Protein 3OK8 (pdb70)

Secondary structure (DSSP, 8-state):
-HHHHHHHHHHHHHHHHIIIIIHHHHHHHHHHHHHHHHHHHHHHHHHHHHHHHHHHHHHHHHHSSS-HHHHHHHHHHHHHHHHHHHHHHHHHHHIIIIIIHHHHHHHHHHHHHHHHHHHHHHHHHHHHHHHHHHHHHHHHHHHHTT-TTHHHHHHHHHHHHHHHHHHHHHHHHHHHHHHHHHHHHHHHHHHHHHHHHHHHHHHHHHHHHHHHHHT----/-TTHHHHHHHHHHHHHHIIIIIHHHHHHHHHHHHHHHHHHHHHHHHHHHHHHHHHHHHHHHTTSSS-HHHHHHHHHHHHHHHHHHHHHHHHHHHIIIIIIHHHHHHHHHHHHHHHHHHHHHHHHHHHHHHHHHHHHHHHHHHHHHT-GGGHHHHHHHHHHHHHHHHHHHHHHHHHHHHHHHHHHHHHHHHHHHHHHHHHHHHHHHHHHHHHHHHHHHH-

Organism: Mus musculus (NCBI:txid10090)

CATH classification: 1.20.1270.60

Solvent-accessible surface area: 24045 Å² total; per-residue (Å²): 101,115,116,14,62,66,47,28,122,28,0,16,61,21,10,91,38,3,44,127,71,12,3,55,10,13,96,55,0,18,140,23,0,51,54,24,12,142,14,36,78,51,25,21,109,4,5,69,55,0,25,53,20,0,36,109,10,0,63,82,0,56,147,22,62,59,0,76,116,16,0,87,7,0,27,67,8,2,40,6,21,96,87,26,32,69,32,35,70,90,18,5,88,19,11,56,34,66,0,4,80,70,3,96,150,51,13,142,108,43,52,84,104,0,68,69,32,9,93,123,7,64,99,48,13,116,107,69,33,53,88,16,117,137,24,79,66,86,26,150,149,25,94,152,152,219,51,153,60,20,127,104,27,116,88,19,11,85,117,34,67,53,77,7,92,63,27,3,58,91,16,48,123,36,0,34,56,25,15,54,127,28,12,69,57,0,1,83,41,6,20,69,23,22,46,30,60,20,132,22,1,22,154,0,69,36,20,6,81,57,52,14,105,120,10,93,79,150,158,82,104,111,11,54,94,71,41,127,38,0,20,55,26,19,82,44,3,22,127,102,17,5,61,32,5,96,72,0,12,136,23,0,60,35,43,11,158,13,16,74,52,18,24,104,16,3,62,74,0,31,52,7,0,40,57,1,0,84,46,0,80,135,23,63,53,0,74,95,1,0,75,4,0,25,64,8,0,53,10,17,88,107,18,35,73,45,41,60,93,6,15,85,23,13,52,30,65,3,3,92,93,0,91,136,60,14,150,124,16,52,97,91,0,116,75,23,8,113,120,9,56,95,56,26,158,122,85,29,62,51,18,111,136,22,54,59,58,10,138,89,21,80,145,119,197,58,159,89,16,166,114,37,120,90,28,15,94,138,47,73,56,110,10,87,44,30,0,37,107,20,52,171,46,0,27,71,33,30,48,106,37,11,75,33,0,6,100,36,4,29,77,29,18,48,23,47,27,96,10,1,18,123,0,71,28,35,6,76,76,89,2,102,90,3,105,140,80,30

Structure (mmCIF, N/CA/C/O backbone):
data_3OK8
#
_entry.id   3OK8
#
_cell.length_a   99.920
_cell.length_b   39.913
_cell.length_c   120.702
_cell.angle_alpha   90.00
_cell.angle_beta   94.82
_cell.angle_gamma   90.00
#
_symmetry.space_group_name_H-M   'C 1 2 1'
#
loop_
_entity.id
_entity.type
_entity.pdbx_description
1 polymer 'Brain-specific angiogenesis inhibitor 1-associated protein 2-like protein 2'
2 non-polymer GLYCEROL
3 water water
#
loop_
_atom_site.group_PDB
_atom_site.id
_atom_site.type_symbol
_atom_site.label_atom_id
_atom_site.label_alt_id
_atom_site.label_comp_id
_atom_site.label_asym_id
_atom_site.label_entity_id
_atom_site.label_seq_id
_atom_site.pdbx_PDB_ins_code
_atom_site.Cartn_x
_atom_site.Cartn_y
_atom_site.Cartn_z
_atom_site.occupancy
_atom_site.B_iso_or_equiv
_atom_site.auth_seq_id
_atom_site.auth_comp_id
_atom_site.auth_asym_id
_atom_site.auth_atom_id
_atom_site.pdbx_PDB_model_num
ATOM 1 N N . ALA A 1 4 ? -23.437 -22.342 88.396 1.00 64.52 2 ALA A N 1
ATOM 2 C CA . ALA A 1 4 ? -24.502 -23.167 87.840 1.00 72.05 2 ALA A CA 1
ATOM 3 C C . ALA A 1 4 ? -25.148 -22.486 86.648 1.00 85.85 2 ALA A C 1
ATOM 4 O O . ALA A 1 4 ? -25.297 -23.105 85.594 1.00 86.24 2 ALA A O 1
ATOM 6 N N . PRO A 1 5 ? -25.536 -21.205 86.806 1.00 91.30 3 PRO A N 1
ATOM 7 C CA . PRO A 1 5 ? -26.158 -20.461 85.704 1.00 86.91 3 PRO A CA 1
ATOM 8 C C . PRO A 1 5 ? -25.156 -20.214 84.580 1.00 70.85 3 PRO A C 1
ATOM 9 O O . PRO A 1 5 ? -25.482 -20.382 83.400 1.00 46.02 3 PRO A O 1
ATOM 13 N N . GLU A 1 6 ? -23.940 -19.828 84.957 1.00 69.86 4 GLU A N 1
ATOM 14 C CA . GLU A 1 6 ? -22.866 -19.623 83.996 1.00 73.90 4 GLU A CA 1
ATOM 15 C C . GLU A 1 6 ? -22.533 -20.903 83.234 1.00 74.78 4 GLU A C 1
ATOM 16 O O . GLU A 1 6 ? -22.027 -20.852 82.111 1.00 75.38 4 GLU A O 1
ATOM 22 N N . MET A 1 7 ? -22.824 -22.051 83.837 1.00 66.75 5 MET A N 1
ATOM 23 C CA . MET A 1 7 ? -22.455 -23.326 83.231 1.00 62.85 5 MET A CA 1
ATOM 24 C C . MET A 1 7 ? -23.428 -23.856 82.191 1.00 64.79 5 MET A C 1
ATOM 25 O O . MET A 1 7 ? -23.000 -24.473 81.216 1.00 69.41 5 MET A O 1
ATOM 30 N N . ASP A 1 8 ? -24.725 -23.637 82.386 1.00 60.17 6 ASP A N 1
ATOM 31 C CA . ASP A 1 8 ? -25.667 -23.972 81.329 1.00 66.35 6 ASP A CA 1
ATOM 32 C C . ASP A 1 8 ? -25.420 -23.038 80.141 1.00 60.82 6 ASP A C 1
ATOM 33 O O . ASP A 1 8 ? -25.801 -23.335 79.010 1.00 54.40 6 ASP A O 1
ATOM 38 N N . GLN A 1 9 ? -24.774 -21.907 80.412 1.00 57.64 7 GLN A N 1
ATOM 39 C CA . GLN A 1 9 ? -24.362 -20.983 79.360 1.00 55.18 7 GLN A CA 1
ATOM 40 C C . GLN A 1 9 ? -23.284 -21.620 78.485 1.00 55.95 7 GLN A C 1
ATOM 41 O O . GLN A 1 9 ? -23.441 -21.740 77.277 1.00 52.63 7 GLN A O 1
ATOM 47 N N . PHE A 1 10 ? -22.183 -22.028 79.099 1.00 55.35 8 PHE A N 1
ATOM 48 C CA . PHE A 1 10 ? -21.158 -22.751 78.372 1.00 42.13 8 PHE A CA 1
ATOM 49 C C . PHE A 1 10 ? -21.777 -23.924 77.637 1.00 46.28 8 PHE A C 1
ATOM 50 O O . PHE A 1 10 ? -21.524 -24.137 76.448 1.00 57.16 8 PHE A O 1
ATOM 58 N N . TYR A 1 11 ? -22.603 -24.677 78.344 1.00 30.94 9 TYR A N 1
ATOM 59 C CA . TYR A 1 11 ? -23.243 -25.839 77.754 1.00 43.76 9 TYR A CA 1
ATOM 60 C C . TYR A 1 11 ? -24.023 -25.461 76.514 1.00 48.71 9 TYR A C 1
ATOM 61 O O . TYR A 1 11 ? -23.933 -26.140 75.497 1.00 45.89 9 TYR A O 1
ATOM 70 N N . ARG A 1 12 ? -24.803 -24.389 76.613 1.00 52.89 10 ARG A N 1
ATOM 71 C CA . ARG A 1 12 ? -25.621 -23.925 75.493 1.00 50.13 10 ARG A CA 1
ATOM 72 C C . ARG A 1 12 ? -24.771 -23.378 74.347 1.00 46.91 10 ARG A C 1
ATOM 73 O O . ARG A 1 12 ? -25.058 -23.634 73.182 1.00 39.78 10 ARG A O 1
ATOM 81 N N . SER A 1 13 ? -23.728 -22.627 74.690 1.00 44.96 11 SER A N 1
ATOM 82 C CA . SER A 1 13 ? -22.846 -22.015 73.703 1.00 50.56 11 SER A CA 1
ATOM 83 C C . SER A 1 13 ? -22.058 -23.053 72.921 1.00 53.60 11 SER A C 1
ATOM 84 O O . SER A 1 13 ? -21.860 -22.917 71.717 1.00 50.32 11 SER A O 1
ATOM 87 N N . THR A 1 14 ? -21.601 -24.087 73.616 1.00 48.05 12 THR A N 1
ATOM 88 C CA . THR A 1 14 ? -20.882 -25.182 72.980 1.00 51.08 12 THR A CA 1
ATOM 89 C C . THR A 1 14 ? -21.810 -25.985 72.070 1.00 53.00 12 THR A C 1
ATOM 90 O O . THR A 1 14 ? -21.393 -26.506 71.033 1.00 42.17 12 THR A O 1
ATOM 94 N N . MET A 1 15 ? -23.072 -26.078 72.470 1.00 49.82 13 MET A N 1
ATOM 95 C CA . MET A 1 15 ? -24.066 -26.833 71.725 1.00 45.16 13 MET A CA 1
ATOM 96 C C . MET A 1 15 ? -24.481 -26.099 70.457 1.00 49.45 13 MET A C 1
ATOM 97 O O . MET A 1 15 ? -24.725 -26.717 69.428 1.00 54.10 13 MET A O 1
ATOM 102 N N . ALA A 1 16 ? -24.543 -24.775 70.543 1.00 46.24 14 ALA A N 1
ATOM 103 C CA . ALA A 1 16 ? -24.855 -23.931 69.401 1.00 45.46 14 ALA A CA 1
ATOM 104 C C . ALA A 1 16 ? -23.819 -24.095 68.288 1.00 49.46 14 ALA A C 1
ATOM 105 O O . ALA A 1 16 ? -24.132 -23.937 67.111 1.00 48.80 14 ALA A O 1
ATOM 107 N N . ILE A 1 17 ? -22.587 -24.404 68.677 1.00 42.28 15 ILE A N 1
ATOM 108 C CA . ILE A 1 17 ? -21.481 -24.548 67.744 1.00 35.16 15 ILE A CA 1
ATOM 109 C C . ILE A 1 17 ? -21.487 -25.895 67.033 1.00 42.89 15 ILE A C 1
ATOM 110 O O . ILE A 1 17 ? -21.360 -25.955 65.809 1.00 44.54 15 ILE A O 1
ATOM 115 N N . TYR A 1 18 ? -21.621 -26.972 67.796 1.00 32.81 16 TYR A N 1
ATOM 116 C CA . TYR A 1 18 ? -21.825 -28.291 67.210 1.00 42.49 16 TYR A CA 1
ATOM 117 C C . TYR A 1 18 ? -23.056 -28.325 66.311 1.00 52.94 16 TYR A C 1
ATOM 118 O O . TYR A 1 18 ? -23.075 -29.023 65.295 1.00 45.07 16 TYR A O 1
ATOM 127 N N . LYS A 1 19 ? -24.089 -27.578 66.686 1.00 57.79 17 LYS A N 1
ATOM 128 C CA . LYS A 1 19 ? -25.290 -27.528 65.864 1.00 50.91 17 LYS A CA 1
ATOM 129 C C . LYS A 1 19 ? -25.104 -26.669 64.616 1.00 54.77 17 LYS A C 1
ATOM 130 O O . LYS A 1 19 ? -25.751 -26.919 63.605 1.00 47.61 17 LYS A O 1
ATOM 136 N N . SER A 1 20 ? -24.227 -25.668 64.679 1.00 56.65 18 SER A N 1
ATOM 137 C CA . SER A 1 20 ? -23.909 -24.882 63.484 1.00 53.87 18 SER A CA 1
ATOM 138 C C . SER A 1 20 ? -23.196 -25.760 62.471 1.00 49.03 18 SER A C 1
ATOM 139 O O . SER A 1 20 ? -23.432 -25.672 61.267 1.00 42.43 18 SER A O 1
ATOM 142 N N . ILE A 1 21 ? -22.303 -26.604 62.971 1.00 46.54 19 ILE A N 1
ATOM 143 C CA . ILE A 1 21 ? -21.529 -27.480 62.109 1.00 47.90 19 ILE A CA 1
ATOM 144 C C . ILE A 1 21 ? -22.428 -28.531 61.457 1.00 47.84 19 ILE A C 1
ATOM 145 O O . ILE A 1 21 ? -22.326 -28.787 60.273 1.00 37.37 19 ILE A O 1
ATOM 150 N N . MET A 1 22 ? -23.325 -29.117 62.235 1.00 43.71 20 MET A N 1
ATOM 151 C CA . MET A 1 22 ? -24.052 -30.294 61.790 1.00 43.23 20 MET A CA 1
ATOM 152 C C . MET A 1 22 ? -25.227 -29.984 60.877 1.00 46.63 20 MET A C 1
ATOM 153 O O . MET A 1 22 ? -25.584 -30.795 60.024 1.00 44.72 20 MET A O 1
ATOM 158 N N . GLU A 1 23 ? -25.841 -28.822 61.062 1.00 44.94 21 GLU A N 1
ATOM 159 C CA . GLU A 1 23 ? -27.070 -28.514 60.351 1.00 49.29 21 GLU A CA 1
ATOM 160 C C . GLU A 1 23 ? -27.012 -27.158 59.672 1.00 61.28 21 GLU A C 1
ATOM 161 O O . GLU A 1 23 ? -28.034 -26.565 59.336 1.00 69.86 21 GLU A O 1
ATOM 167 N N . GLN A 1 24 ? -25.796 -26.685 59.455 1.00 55.37 22 GLN A N 1
ATOM 168 C CA . GLN A 1 24 ? -25.587 -25.459 58.720 1.00 49.67 22 GLN A CA 1
ATOM 169 C C . GLN A 1 24 ? -24.398 -25.656 57.803 1.00 46.86 22 GLN A C 1
ATOM 170 O O . GLN A 1 24 ? -24.537 -25.627 56.580 1.00 59.27 22 GLN A O 1
ATOM 176 N N . PHE A 1 25 ? -23.235 -25.900 58.390 1.00 40.37 23 PHE A N 1
ATOM 177 C CA . PHE A 1 25 ? -22.026 -26.100 57.612 1.00 39.36 23 PHE A CA 1
ATOM 178 C C . PHE A 1 25 ? -22.039 -27.414 56.829 1.00 46.28 23 PHE A C 1
ATOM 179 O O . PHE A 1 25 ? -21.856 -27.416 55.609 1.00 45.79 23 PHE A O 1
ATOM 187 N N . ASN A 1 26 ? -22.257 -28.533 57.508 1.00 38.34 24 ASN A N 1
ATOM 188 C CA . ASN A 1 26 ? -22.207 -29.812 56.799 1.00 47.26 24 ASN A CA 1
ATOM 189 C C . ASN A 1 26 ? -23.154 -29.916 55.582 1.00 47.54 24 ASN A C 1
ATOM 190 O O . ASN A 1 26 ? -22.735 -30.345 54.498 1.00 38.45 24 ASN A O 1
ATOM 195 N N . PRO A 1 27 ? -24.425 -29.511 55.749 1.00 41.61 25 PRO A N 1
ATOM 196 C CA . PRO A 1 27 ? -25.335 -29.522 54.594 1.00 45.96 25 PRO A CA 1
ATOM 197 C C . PRO A 1 27 ? -24.863 -28.591 53.478 1.00 57.27 25 PRO A C 1
ATOM 198 O O . PRO A 1 27 ? -25.019 -28.918 52.296 1.00 64.23 25 PRO A O 1
ATOM 202 N N . ALA A 1 28 ? -24.295 -27.445 53.842 1.00 53.80 26 ALA A N 1
ATOM 203 C CA . ALA A 1 28 ? -23.791 -26.500 52.848 1.00 44.63 26 ALA A CA 1
ATOM 204 C C . ALA A 1 28 ? -22.695 -27.112 51.979 1.00 49.74 26 ALA A C 1
ATOM 205 O O . ALA A 1 28 ? -22.512 -26.708 50.830 1.00 48.20 26 ALA A O 1
ATOM 207 N N . LEU A 1 29 ? -21.972 -28.084 52.528 1.00 52.83 27 LEU A N 1
ATOM 208 C CA . LEU A 1 29 ? -20.940 -28.801 51.777 1.00 44.40 27 LEU A CA 1
ATOM 209 C C . LEU A 1 29 ? -21.545 -29.780 50.785 1.00 47.84 27 LEU A C 1
ATOM 210 O O . LEU A 1 29 ? -20.982 -30.001 49.712 1.00 41.22 27 LEU A O 1
ATOM 215 N N . GLU A 1 30 ? -22.669 -30.389 51.152 1.00 33.44 28 GLU A N 1
ATOM 216 C CA . GLU A 1 30 ? -23.385 -31.232 50.203 1.00 46.78 28 GLU A CA 1
ATOM 217 C C . GLU A 1 30 ? -23.875 -30.377 49.045 1.00 41.39 28 GLU A C 1
ATOM 218 O O . GLU A 1 30 ? -23.691 -30.727 47.883 1.00 43.92 28 GLU A O 1
ATOM 224 N N . ASN A 1 31 ? -24.482 -29.248 49.392 1.00 40.50 29 ASN A N 1
ATOM 225 C CA . ASN A 1 31 ? -24.926 -28.249 48.438 1.00 40.75 29 ASN A CA 1
ATOM 226 C C . ASN A 1 31 ? -23.841 -27.800 47.470 1.00 44.09 29 ASN A C 1
ATOM 227 O O . ASN A 1 31 ? -24.062 -27.777 46.256 1.00 35.00 29 ASN A O 1
ATOM 232 N N . LEU A 1 32 ? -22.683 -27.418 47.998 1.00 31.81 30 LEU A N 1
ATOM 233 C CA . LEU A 1 32 ? -21.546 -27.051 47.142 1.00 35.44 30 LEU A CA 1
ATOM 234 C C . LEU A 1 32 ? -21.128 -28.191 46.221 1.00 39.21 30 LEU A C 1
ATOM 235 O O . LEU A 1 32 ? -20.645 -27.946 45.116 1.00 49.71 30 LEU A O 1
ATOM 240 N N . VAL A 1 33 ? -21.319 -29.437 46.645 1.00 31.07 31 VAL A N 1
ATOM 241 C CA . VAL A 1 33 ? -21.033 -30.547 45.734 1.00 35.67 31 VAL A CA 1
ATOM 242 C C . VAL A 1 33 ? -22.109 -30.651 44.648 1.00 46.69 31 VAL A C 1
ATOM 243 O O . VAL A 1 33 ? -21.841 -31.048 43.521 1.00 39.63 31 VAL A O 1
ATOM 247 N N . TYR A 1 34 ? -23.334 -30.292 44.998 1.00 49.07 32 TYR A N 1
ATOM 248 C CA . TYR A 1 34 ? -24.411 -30.263 44.028 1.00 47.24 32 TYR A CA 1
ATOM 249 C C . TYR A 1 34 ? -24.159 -29.143 43.016 1.00 46.58 32 TYR A C 1
ATOM 250 O O . TYR A 1 34 ? -24.043 -29.389 41.812 1.00 42.30 32 TYR A O 1
ATOM 259 N N . LEU A 1 35 ? -24.071 -27.913 43.514 1.00 28.10 33 LEU A N 1
ATOM 260 C CA . LEU A 1 35 ? -23.859 -26.762 42.659 1.00 39.26 33 LEU A CA 1
ATOM 261 C C . LEU A 1 35 ? -22.548 -26.908 41.907 1.00 49.12 33 LEU A C 1
ATOM 262 O O . LEU A 1 35 ? -22.429 -26.476 40.763 1.00 46.74 33 LEU A O 1
ATOM 267 N N . GLY A 1 36 ? -21.564 -27.519 42.564 1.00 51.52 34 GLY A N 1
ATOM 268 C CA . GLY A 1 36 ? -20.264 -27.743 41.965 1.00 34.22 34 GLY A CA 1
ATOM 269 C C . GLY A 1 36 ? -20.342 -28.662 40.755 1.00 37.52 34 GLY A C 1
ATOM 270 O O . GLY A 1 36 ? -19.679 -28.437 39.745 1.00 28.39 34 GLY A O 1
ATOM 271 N N . ASN A 1 37 ? -21.155 -29.707 40.838 1.00 30.51 35 ASN A N 1
ATOM 272 C CA . ASN A 1 37 ? -21.253 -30.627 39.713 1.00 46.28 35 ASN A CA 1
ATOM 273 C C . ASN A 1 37 ? -21.930 -29.994 38.483 1.00 44.05 35 ASN A C 1
ATOM 274 O O . ASN A 1 37 ? -21.534 -30.258 37.340 1.00 38.87 35 ASN A O 1
ATOM 279 N N . ASN A 1 38 ? -22.924 -29.144 38.743 1.00 36.14 36 ASN A N 1
ATOM 280 C CA . ASN A 1 38 ? -23.573 -28.313 37.732 1.00 41.39 36 ASN A CA 1
ATOM 281 C C . ASN A 1 38 ? -22.566 -27.408 37.042 1.00 42.71 36 ASN A C 1
ATOM 282 O O . ASN A 1 38 ? -22.592 -27.229 35.824 1.00 36.30 36 ASN A O 1
ATOM 287 N N . TYR A 1 39 ? -21.698 -26.815 37.849 1.00 37.52 37 TYR A N 1
ATOM 288 C CA . TYR A 1 39 ? -20.603 -25.982 37.365 1.00 45.11 37 TYR A CA 1
ATOM 289 C C . TYR A 1 39 ? -19.703 -26.742 36.367 1.00 46.80 37 TYR A C 1
ATOM 290 O O . TYR A 1 39 ? -19.368 -26.233 35.294 1.00 41.09 37 TYR A O 1
ATOM 299 N N . LEU A 1 40 ? -19.312 -27.963 36.721 1.00 44.45 38 LEU A N 1
ATOM 300 C CA . LEU A 1 40 ? -18.483 -28.784 35.842 1.00 34.21 38 LEU A CA 1
ATOM 301 C C . LEU A 1 40 ? -19.192 -29.065 34.528 1.00 40.32 38 LEU A C 1
ATOM 302 O O . LEU A 1 40 ? -18.602 -28.933 33.458 1.00 39.15 38 LEU A O 1
ATOM 307 N N . ARG A 1 41 ? -20.451 -29.480 34.614 1.00 41.58 39 ARG A N 1
ATOM 308 C CA . ARG A 1 41 ? -21.220 -29.803 33.419 1.00 38.71 39 ARG A CA 1
ATOM 309 C C . ARG A 1 41 ? -21.341 -28.597 32.485 1.00 41.49 39 ARG A C 1
ATOM 310 O O . ARG A 1 41 ? -21.230 -28.746 31.274 1.00 37.72 39 ARG A O 1
ATOM 318 N N . ALA A 1 42 ? -21.548 -27.404 33.038 1.00 33.19 40 ALA A N 1
ATOM 319 C CA . ALA A 1 42 ? -21.510 -26.193 32.216 1.00 40.32 40 ALA A CA 1
ATOM 320 C C . ALA A 1 42 ? -20.159 -26.017 31.550 1.00 47.15 40 ALA A C 1
ATOM 321 O O . ALA A 1 42 ? -20.102 -25.695 30.365 1.00 49.96 40 ALA A O 1
ATOM 323 N N . PHE A 1 43 ? -19.077 -26.201 32.314 1.00 39.51 41 PHE A N 1
ATOM 324 C CA . PHE A 1 43 ? -17.720 -26.168 31.764 1.00 36.81 41 PHE A CA 1
ATOM 325 C C . PHE A 1 43 ? -17.546 -27.130 30.594 1.00 41.86 41 PHE A C 1
ATOM 326 O O . PHE A 1 43 ? -16.979 -26.771 29.569 1.00 36.27 41 PHE A O 1
ATOM 334 N N . HIS A 1 44 ? -17.985 -28.370 30.771 1.00 35.85 42 HIS A N 1
ATOM 335 C CA . HIS A 1 44 ? -17.784 -29.391 29.752 1.00 41.74 42 HIS A CA 1
ATOM 336 C C . HIS A 1 44 ? -18.576 -29.055 28.482 1.00 42.92 42 HIS A C 1
ATOM 337 O O . HIS A 1 44 ? -18.156 -29.372 27.370 1.00 36.79 42 HIS A O 1
ATOM 344 N N . ALA A 1 45 ? -19.729 -28.424 28.674 1.00 34.76 43 ALA A N 1
ATOM 345 C CA . ALA A 1 45 ? -20.576 -27.973 27.575 1.00 44.12 43 ALA A CA 1
ATOM 346 C C . ALA A 1 45 ? -19.957 -26.785 26.836 1.00 43.40 43 ALA A C 1
ATOM 347 O O . ALA A 1 45 ? -20.066 -26.689 25.610 1.00 36.54 43 ALA A O 1
ATOM 349 N N . LEU A 1 46 ? -19.325 -25.869 27.574 1.00 29.55 44 LEU A N 1
ATOM 350 C CA . LEU A 1 46 ? -18.677 -24.731 26.924 1.00 40.94 44 LEU A CA 1
ATOM 351 C C . LEU A 1 46 ? -17.517 -25.227 26.079 1.00 43.26 44 LEU A C 1
ATOM 352 O O . LEU A 1 46 ? -17.370 -24.830 24.933 1.00 36.56 44 LEU A O 1
ATOM 357 N N . SER A 1 47 ? -16.704 -26.112 26.641 1.00 33.80 45 SER A N 1
ATOM 358 C CA . SER A 1 47 ? -15.546 -26.592 25.912 1.00 40.42 45 SER A CA 1
ATOM 359 C C . SER A 1 47 ? -15.952 -27.327 24.619 1.00 40.16 45 SER A C 1
ATOM 360 O O . SER A 1 47 ? -15.192 -27.340 23.657 1.00 33.57 45 SER A O 1
ATOM 363 N N . GLU A 1 48 ? -17.149 -27.912 24.593 1.00 22.22 46 GLU A N 1
ATOM 364 C CA . GLU A 1 48 ? -17.640 -28.613 23.408 1.00 37.30 46 GLU A CA 1
ATOM 365 C C . GLU A 1 48 ? -18.053 -27.635 22.301 1.00 34.94 46 GLU A C 1
ATOM 366 O O . GLU A 1 48 ? -17.566 -27.721 21.184 1.00 35.15 46 GLU A O 1
ATOM 372 N N . ALA A 1 49 ? -18.947 -26.713 22.643 1.00 27.00 47 ALA A N 1
ATOM 373 C CA . ALA A 1 49 ? -19.349 -25.618 21.782 1.00 32.71 47 ALA A CA 1
ATOM 374 C C . ALA A 1 49 ? -18.165 -24.861 21.208 1.00 31.05 47 ALA A C 1
ATOM 375 O O . ALA A 1 49 ? -18.239 -24.387 20.085 1.00 44.28 47 ALA A O 1
ATOM 377 N N . ALA A 1 50 ? -17.090 -24.724 21.980 1.00 27.06 48 ALA A N 1
ATOM 378 C CA . ALA A 1 50 ? -15.879 -24.072 21.488 1.00 28.21 48 ALA A CA 1
ATOM 379 C C . ALA A 1 50 ? -15.174 -24.948 20.472 1.00 33.79 48 ALA A C 1
ATOM 380 O O . ALA A 1 50 ? -14.775 -24.476 19.415 1.00 29.31 48 ALA A O 1
ATOM 382 N N . GLU A 1 51 ? -15.017 -26.226 20.795 1.00 30.02 49 GLU A N 1
ATOM 383 C CA . GLU A 1 51 ? -14.332 -27.143 19.908 1.00 30.51 49 GLU A CA 1
ATOM 384 C C . GLU A 1 51 ? -15.041 -27.288 18.551 1.00 38.30 49 GLU A C 1
ATOM 385 O O . GLU A 1 51 ? -14.385 -27.412 17.515 1.00 32.39 49 GLU A O 1
ATOM 391 N N . VAL A 1 52 ? -16.371 -27.257 18.557 1.00 29.89 50 VAL A N 1
ATOM 392 C CA . VAL A 1 52 ? -17.131 -27.383 17.315 1.00 39.08 50 VAL A CA 1
ATOM 393 C C . VAL A 1 52 ? -17.041 -26.089 16.510 1.00 39.27 50 VAL A C 1
ATOM 394 O O . VAL A 1 52 ? -16.870 -26.112 15.294 1.00 32.77 50 VAL A O 1
ATOM 398 N N . TYR A 1 53 ? -17.145 -24.957 17.192 1.00 24.26 51 TYR A N 1
ATOM 399 C CA . TYR A 1 53 ? -16.925 -23.674 16.544 1.00 33.22 51 TYR A CA 1
ATOM 400 C C . TYR A 1 53 ? -15.553 -23.552 15.870 1.00 39.84 51 TYR A C 1
ATOM 401 O O . TYR A 1 53 ? -15.444 -23.182 14.690 1.00 31.29 51 TYR A O 1
ATOM 410 N N . PHE A 1 54 ? -14.492 -23.838 16.611 1.00 36.14 52 PHE A N 1
ATOM 411 C CA . PHE A 1 54 ? -13.159 -23.648 16.035 1.00 31.98 52 PHE A CA 1
ATOM 412 C C . PHE A 1 54 ? -12.762 -24.730 15.031 1.00 32.26 52 PHE A C 1
ATOM 413 O O . PHE A 1 54 ? -11.943 -24.494 14.146 1.00 35.28 52 PHE A O 1
ATOM 421 N N . SER A 1 55 ? -13.350 -25.908 15.164 1.00 37.91 53 SER A N 1
ATOM 422 C CA A SER A 1 55 ? -13.190 -26.963 14.184 0.70 40.32 53 SER A CA 1
ATOM 423 C CA B SER A 1 55 ? -13.145 -26.945 14.168 0.30 40.75 53 SER A CA 1
ATOM 424 C C . SER A 1 55 ? -13.757 -26.492 12.848 1.00 45.87 53 SER A C 1
ATOM 425 O O . SER A 1 55 ? -13.300 -26.891 11.775 1.00 51.13 53 SER A O 1
ATOM 430 N N . ALA A 1 56 ? -14.770 -25.637 12.924 1.00 46.35 54 ALA A N 1
ATOM 431 C CA . ALA A 1 56 ? -15.386 -25.101 11.717 1.00 47.48 54 ALA A CA 1
ATOM 432 C C . ALA A 1 56 ? -14.549 -23.951 11.187 1.00 40.30 54 ALA A C 1
ATOM 433 O O . ALA A 1 56 ? -14.461 -23.765 9.981 1.00 30.90 54 ALA A O 1
ATOM 435 N N . ILE A 1 57 ? -13.908 -23.186 12.068 1.00 30.15 55 ILE A N 1
ATOM 436 C CA . ILE A 1 57 ? -12.968 -22.189 11.574 1.00 33.88 55 ILE A CA 1
ATOM 437 C C . ILE A 1 57 ? -11.783 -22.872 10.903 1.00 29.60 55 ILE A C 1
ATOM 438 O O . ILE A 1 57 ? -11.313 -22.411 9.873 1.00 26.60 55 ILE A O 1
ATOM 443 N N . GLN A 1 58 ? -11.310 -23.972 11.480 1.00 23.52 56 GLN A N 1
ATOM 444 C CA . GLN A 1 58 ? -10.247 -24.765 10.867 1.00 29.98 56 GLN A CA 1
ATOM 445 C C . GLN A 1 58 ? -10.602 -25.161 9.420 1.00 37.00 56 GLN A C 1
ATOM 446 O O . GLN A 1 58 ? -9.774 -25.008 8.516 1.00 40.07 56 GLN A O 1
ATOM 452 N N . LYS A 1 59 ? -11.827 -25.636 9.191 1.00 29.15 57 LYS A N 1
ATOM 453 C CA . LYS A 1 59 ? -12.270 -25.990 7.826 1.00 31.21 57 LYS A CA 1
ATOM 454 C C . LYS A 1 59 ? -12.280 -24.837 6.821 1.00 36.10 57 LYS A C 1
ATOM 455 O O . LYS A 1 59 ? -11.739 -24.967 5.727 1.00 44.83 57 LYS A O 1
ATOM 461 N N . ILE A 1 60 ? -12.910 -23.725 7.177 1.00 24.50 58 ILE A N 1
ATOM 462 C CA . ILE A 1 60 ? -12.743 -22.495 6.421 1.00 29.61 58 ILE A CA 1
ATOM 463 C C . ILE A 1 60 ? -11.257 -22.174 6.173 1.00 41.98 58 ILE A C 1
ATOM 464 O O . ILE A 1 60 ? -10.873 -21.840 5.057 1.00 26.72 58 ILE A O 1
ATOM 469 N N . GLY A 1 61 ? -10.414 -22.286 7.198 1.00 42.36 59 GLY A N 1
ATOM 470 C CA . GLY A 1 61 ? -8.986 -22.075 7.006 1.00 34.27 59 GLY A CA 1
ATOM 471 C C . GLY A 1 61 ? -8.326 -23.027 6.020 1.00 37.01 59 GLY A C 1
ATOM 472 O O . GLY A 1 61 ? -7.477 -22.625 5.217 1.00 37.97 59 GLY A O 1
ATOM 473 N N . GLU A 1 62 ? -8.708 -24.298 6.093 1.00 28.84 60 GLU A N 1
ATOM 474 C CA . GLU A 1 62 ? -8.197 -25.316 5.196 1.00 32.74 60 GLU A CA 1
ATOM 475 C C . GLU A 1 62 ? -8.593 -25.060 3.737 1.00 32.68 60 GLU A C 1
ATOM 476 O O . GLU A 1 62 ? -7.850 -25.418 2.831 1.00 37.96 60 GLU A O 1
ATOM 482 N N . GLN A 1 63 ? -9.742 -24.431 3.515 1.00 33.40 61 GLN A N 1
ATOM 483 C CA A GLN A 1 63 ? -10.172 -24.024 2.173 0.50 43.56 61 GLN A CA 1
ATOM 484 C CA B GLN A 1 63 ? -10.152 -24.054 2.169 0.50 43.60 61 GLN A CA 1
ATOM 485 C C . GLN A 1 63 ? -9.286 -22.910 1.645 1.00 46.95 61 GLN A C 1
ATOM 486 O O . GLN A 1 63 ? -8.866 -22.935 0.492 1.00 41.29 61 GLN A O 1
ATOM 497 N N . ALA A 1 64 ? -9.035 -21.908 2.491 1.00 37.92 62 ALA A N 1
ATOM 498 C CA . ALA A 1 64 ? -8.208 -20.763 2.105 1.00 34.82 62 ALA A CA 1
ATOM 499 C C . ALA A 1 64 ? -6.780 -21.197 1.788 1.00 37.09 62 ALA A C 1
ATOM 500 O O . ALA A 1 64 ? -6.104 -20.584 0.957 1.00 33.81 62 ALA A O 1
ATOM 502 N N . LEU A 1 65 ? -6.325 -22.263 2.439 1.00 36.15 63 LEU A N 1
ATOM 5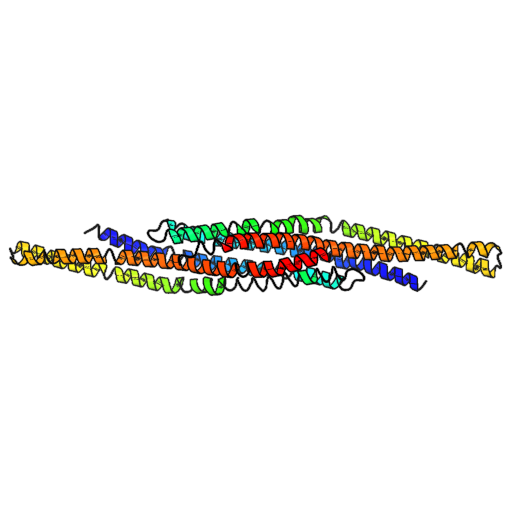03 C CA . LEU A 1 65 ? -4.994 -22.787 2.161 1.00 38.33 63 LEU A CA 1
ATOM 504 C C . LEU A 1 65 ? -4.950 -23.279 0.730 1.00 34.70 63 LEU A C 1
ATOM 505 O O . LEU A 1 65 ? -3.945 -23.092 0.053 1.00 39.34 63 LEU A O 1
ATOM 510 N N . GLN A 1 66 ? -6.047 -23.898 0.291 1.00 39.69 64 GLN A N 1
ATOM 511 C CA . GLN A 1 66 ? -6.197 -24.438 -1.074 1.00 36.70 64 GLN A CA 1
ATOM 512 C C . GLN A 1 66 ? -6.279 -23.380 -2.159 1.00 34.50 64 GLN A C 1
ATOM 513 O O . GLN A 1 66 ? -5.934 -23.633 -3.317 1.00 45.74 64 GLN A O 1
ATOM 519 N N . SER A 1 67 ? -6.745 -22.199 -1.775 1.00 28.45 65 SER A N 1
ATOM 520 C CA . SER A 1 67 ? -7.011 -21.105 -2.703 1.00 44.88 65 SER A CA 1
ATOM 521 C C . SER A 1 67 ? -5.754 -20.584 -3.407 1.00 41.05 65 SER A C 1
ATOM 522 O O . SER A 1 67 ? -4.647 -21.110 -3.231 1.00 44.37 65 SER A O 1
ATOM 525 N N . SER A 1 68 ? -5.944 -19.532 -4.195 1.00 44.11 66 SER A N 1
ATOM 526 C CA . SER A 1 68 ? -4.877 -18.977 -5.020 1.00 42.22 66 SER A CA 1
ATOM 527 C C . SER A 1 68 ? -4.256 -17.707 -4.434 1.00 40.08 66 SER A C 1
ATOM 528 O O . SER A 1 68 ? -3.103 -17.416 -4.698 1.00 42.51 66 SER A O 1
ATOM 531 N N . THR A 1 69 ? -5.002 -16.945 -3.639 1.00 34.86 67 THR A N 1
ATOM 532 C CA . THR A 1 69 ? -4.411 -15.753 -3.030 1.00 37.11 67 THR A CA 1
ATOM 533 C C . THR A 1 69 ? -4.605 -15.628 -1.511 1.00 38.27 67 THR A C 1
ATOM 534 O O . THR A 1 69 ? -4.064 -14.705 -0.895 1.00 35.83 67 THR A O 1
ATOM 538 N N . SER A 1 70 ? -5.346 -16.552 -0.906 1.00 37.20 68 SER A N 1
ATOM 539 C CA . SER A 1 70 ? -5.649 -16.453 0.538 1.00 30.29 68 SER A CA 1
ATOM 540 C C . SER A 1 70 ? -4.906 -17.479 1.401 1.00 35.16 68 SER A C 1
ATOM 541 O O . SER A 1 70 ? -5.392 -17.860 2.472 1.00 29.62 68 SER A O 1
ATOM 544 N N . GLN A 1 71 ? -3.727 -17.912 0.951 1.00 28.91 69 GLN A N 1
ATOM 545 C CA . GLN A 1 71 ? -2.924 -18.897 1.689 1.00 30.22 69 GLN A CA 1
ATOM 546 C C . GLN A 1 71 ? -2.526 -18.439 3.101 1.00 31.89 69 GLN A C 1
ATOM 547 O O . GLN A 1 71 ? -2.595 -19.210 4.054 1.00 27.37 69 GLN A O 1
ATOM 553 N N . ILE A 1 72 ? -2.084 -17.189 3.205 1.00 30.30 70 ILE A N 1
ATOM 554 C CA . ILE A 1 72 ? -1.629 -16.607 4.459 1.00 33.25 70 ILE A CA 1
ATOM 555 C C . ILE A 1 72 ? -2.787 -16.420 5.449 1.00 30.93 70 ILE A C 1
ATOM 556 O O . ILE A 1 72 ? -2.646 -16.689 6.644 1.00 30.94 70 ILE A O 1
ATOM 561 N N . LEU A 1 73 ? -3.932 -15.968 4.953 1.00 34.53 71 LEU A N 1
ATOM 562 C CA . LEU A 1 73 ? -5.140 -15.892 5.766 1.00 31.97 71 LEU A CA 1
ATOM 563 C C . LEU A 1 73 ? -5.572 -17.293 6.160 1.00 35.35 71 LEU A C 1
ATOM 564 O O . LEU A 1 73 ? -6.046 -17.521 7.276 1.00 29.88 71 LEU A O 1
ATOM 569 N N . GLY A 1 74 ? -5.400 -18.230 5.236 1.00 27.56 72 GLY A N 1
ATOM 570 C CA . GLY A 1 74 ? -5.630 -19.634 5.516 1.00 36.48 72 GLY A CA 1
ATOM 571 C C . GLY A 1 74 ? -4.801 -20.134 6.693 1.00 46.03 72 GLY A C 1
ATOM 572 O O . GLY A 1 74 ? -5.316 -20.846 7.555 1.00 32.12 72 GLY A O 1
ATOM 573 N N . GLU A 1 75 ? -3.518 -19.775 6.730 1.00 37.44 73 GLU A N 1
ATOM 574 C CA . GLU A 1 75 ? -2.641 -20.204 7.814 1.00 45.86 73 GLU A CA 1
ATOM 575 C C . GLU A 1 75 ? -3.101 -19.632 9.151 1.00 38.05 73 GLU A C 1
ATOM 576 O O . GLU A 1 75 ? -3.103 -20.327 10.147 1.00 41.05 73 GLU A O 1
ATOM 582 N N . ILE A 1 76 ? -3.497 -18.366 9.152 1.00 24.67 74 ILE A N 1
ATOM 583 C CA . ILE A 1 76 ? -3.925 -17.687 10.353 1.00 31.31 74 ILE A CA 1
ATOM 584 C C . ILE A 1 76 ? -5.136 -18.330 11.020 1.00 35.72 74 ILE A C 1
ATOM 585 O O . ILE A 1 76 ? -5.159 -18.495 12.244 1.00 36.41 74 ILE A O 1
ATOM 590 N N . LEU A 1 77 ? -6.131 -18.708 10.221 1.00 24.31 75 LEU A N 1
ATOM 591 C CA . LEU A 1 77 ? -7.364 -19.290 10.751 1.00 32.77 75 LEU A CA 1
ATOM 592 C C . LEU A 1 77 ? -7.130 -20.671 11.357 1.00 26.32 75 LEU A C 1
ATOM 593 O O . LEU A 1 77 ? -7.711 -21.030 12.382 1.00 28.65 75 LEU A O 1
ATOM 598 N N . VAL A 1 78 ? -6.284 -21.445 10.701 1.00 26.04 76 VAL A N 1
ATOM 599 C CA . VAL A 1 78 ? -5.945 -22.782 11.148 1.00 25.82 76 VAL A CA 1
ATOM 600 C C . VAL A 1 78 ? -5.198 -22.689 12.474 1.00 34.96 76 VAL A C 1
ATOM 601 O O . VAL A 1 78 ? -5.397 -23.517 13.367 1.00 29.18 76 VAL A O 1
ATOM 605 N N . GLN A 1 79 ? -4.364 -21.667 12.633 1.00 25.02 77 GLN A N 1
ATOM 606 C CA . GLN A 1 79 ? -3.650 -21.549 13.907 1.00 34.70 77 GLN A CA 1
ATOM 607 C C . GLN A 1 79 ? -4.429 -20.815 14.989 1.00 38.05 77 GLN A C 1
ATOM 608 O O . GLN A 1 79 ? -3.991 -20.726 16.126 1.00 31.64 77 GLN A O 1
ATOM 614 N N . MET A 1 80 ? -5.595 -20.301 14.635 1.00 32.57 78 MET A N 1
ATOM 615 C CA . MET A 1 80 ? -6.495 -19.769 15.635 1.00 29.25 78 MET A CA 1
ATOM 616 C C . MET A 1 80 ? -7.219 -20.928 16.285 1.00 36.70 78 MET A C 1
ATOM 617 O O . MET A 1 80 ? -7.354 -20.975 17.509 1.00 45.83 78 MET A O 1
ATOM 622 N N . SER A 1 81 ? -7.683 -21.871 15.474 1.00 25.23 79 SER A N 1
ATOM 623 C CA . SER A 1 81 ? -8.309 -23.067 16.025 1.00 34.80 79 SER A CA 1
ATOM 624 C C . SER A 1 81 ? -7.303 -23.873 16.849 1.00 39.63 79 SER A C 1
ATOM 625 O O . SER A 1 81 ? -7.620 -24.328 17.944 1.00 37.93 79 SER A O 1
ATOM 628 N N . ASP A 1 82 ? -6.099 -24.063 16.322 1.00 29.39 80 ASP A N 1
ATOM 629 C CA . ASP A 1 82 ? -5.047 -24.728 17.085 1.00 39.63 80 ASP A CA 1
ATOM 630 C C . ASP A 1 82 ? -4.838 -24.076 18.453 1.00 34.50 80 ASP A C 1
ATOM 631 O O . ASP A 1 82 ? -4.712 -24.776 19.462 1.00 32.21 80 ASP A O 1
ATOM 636 N N . THR A 1 83 ? -4.814 -22.743 18.487 1.00 38.54 81 THR A N 1
ATOM 637 C CA . THR A 1 83 ? -4.647 -22.005 19.745 1.00 43.79 81 THR A CA 1
ATOM 638 C C . THR A 1 83 ? -5.781 -22.267 20.718 1.00 46.44 81 THR A C 1
ATOM 639 O O . THR A 1 83 ? -5.547 -22.519 21.907 1.00 41.35 81 THR A O 1
ATOM 643 N N . GLN A 1 84 ? -7.010 -22.181 20.218 1.00 31.41 82 GLN A N 1
ATOM 644 C CA . GLN A 1 84 ? -8.156 -22.427 21.061 1.00 37.37 82 GLN A CA 1
ATOM 645 C C . GLN A 1 84 ? -8.061 -23.858 21.589 1.00 40.75 82 GLN A C 1
ATOM 646 O O . GLN A 1 84 ? -8.291 -24.106 22.773 1.00 31.41 82 GLN A O 1
ATOM 652 N N . ARG A 1 85 ? -7.677 -24.808 20.738 1.00 34.47 83 ARG A N 1
ATOM 653 C CA A ARG A 1 85 ? -7.511 -26.177 21.219 0.70 41.30 83 ARG A CA 1
ATOM 654 C CA B ARG A 1 85 ? -7.496 -26.183 21.199 0.30 42.72 83 ARG A CA 1
ATOM 655 C C . ARG A 1 85 ? -6.548 -26.235 22.406 1.00 51.63 83 ARG A C 1
ATOM 656 O O . ARG A 1 85 ? -6.805 -26.929 23.380 1.00 49.21 83 ARG A O 1
ATOM 671 N N . HIS A 1 86 ? -5.458 -25.475 22.340 1.00 47.61 84 HIS A N 1
ATOM 672 C CA . HIS A 1 86 ? -4.458 -25.462 23.416 1.00 44.44 84 HIS A CA 1
ATOM 673 C C . HIS A 1 86 ? -4.985 -24.853 24.705 1.00 46.55 84 HIS A C 1
ATOM 674 O O . HIS A 1 86 ? -4.834 -25.445 25.767 1.00 42.85 84 HIS A O 1
ATOM 681 N N . LEU A 1 87 ? -5.584 -23.665 24.602 1.00 40.57 85 LEU A N 1
ATOM 682 C CA . LEU A 1 87 ? -6.148 -22.958 25.754 1.00 46.33 85 LEU A CA 1
ATOM 683 C C . LEU A 1 87 ? -7.153 -23.832 26.469 1.00 46.56 85 LEU A C 1
ATOM 684 O O . LEU A 1 87 ? -7.350 -23.711 27.671 1.00 53.20 85 LEU A O 1
ATOM 689 N N . ASN A 1 88 ? -7.809 -24.698 25.708 1.00 48.74 86 ASN A N 1
ATOM 690 C CA . ASN A 1 88 ? -8.801 -25.598 26.264 1.00 45.99 86 ASN A CA 1
ATOM 691 C C . ASN A 1 88 ? -8.153 -26.750 27.000 1.00 45.63 86 ASN A C 1
ATOM 692 O O . ASN A 1 88 ? -8.672 -27.210 28.021 1.00 43.24 86 ASN A O 1
ATOM 697 N N . SER A 1 89 ? -7.030 -27.232 26.471 1.00 35.16 87 SER A N 1
ATOM 698 C CA . SER A 1 89 ? -6.259 -28.264 27.161 1.00 43.48 87 SER A CA 1
ATOM 699 C C . SER A 1 89 ? -5.829 -27.740 28.521 1.00 38.38 87 SER A C 1
ATOM 700 O O . SER A 1 89 ? -5.931 -28.436 29.521 1.00 44.30 87 SER A O 1
ATOM 703 N N . ASP A 1 90 ? -5.356 -26.495 28.515 1.00 29.31 88 ASP A N 1
ATOM 704 C CA . ASP A 1 90 ? -4.894 -25.774 29.681 1.00 44.78 88 ASP A CA 1
ATOM 705 C C . ASP A 1 90 ? -6.014 -25.621 30.678 1.00 47.27 88 ASP A C 1
ATOM 706 O O . ASP A 1 90 ? -5.797 -25.729 31.884 1.00 34.04 88 ASP A O 1
ATOM 711 N N . LEU A 1 91 ? -7.213 -25.351 30.172 1.00 36.34 89 LEU A N 1
ATOM 712 C CA . LEU A 1 91 ? -8.314 -25.065 31.063 1.00 45.38 89 LEU A CA 1
ATOM 713 C C . LEU A 1 91 ? -8.911 -26.328 31.674 1.00 50.31 89 LEU A C 1
ATOM 714 O O . LEU A 1 91 ? -9.342 -26.304 32.823 1.00 54.32 89 LEU A O 1
ATOM 719 N N A GLU A 1 92 ? -8.933 -27.429 30.923 0.50 46.56 90 GLU A N 1
ATOM 720 N N B GLU A 1 92 ? -8.930 -27.422 30.916 0.50 46.55 90 GLU A N 1
ATOM 721 C CA A GLU A 1 92 ? -9.469 -28.674 31.475 0.50 50.38 90 GLU A CA 1
ATOM 722 C CA B GLU A 1 92 ? -9.415 -28.695 31.445 0.50 50.32 90 GLU A CA 1
ATOM 723 C C A GLU A 1 92 ? -8.511 -29.255 32.532 0.50 54.93 90 GLU A C 1
ATOM 724 C C B GLU A 1 92 ? -8.650 -29.052 32.719 0.50 54.42 90 GLU A C 1
ATOM 725 O O A GLU A 1 92 ? -8.748 -30.337 33.080 0.50 56.66 90 GLU A O 1
ATOM 726 O O B GLU A 1 92 ? -9.135 -29.798 33.574 0.50 53.29 90 GLU A O 1
ATOM 737 N N . VAL A 1 93 ? -7.443 -28.514 32.833 1.00 49.73 91 VAL A N 1
ATOM 738 C CA . VAL A 1 93 ? -6.552 -28.863 33.935 1.00 60.30 91 VAL A CA 1
ATOM 739 C C . VAL A 1 93 ? -7.083 -28.275 35.227 1.00 62.83 91 VAL A C 1
ATOM 740 O O . VAL A 1 93 ? -7.203 -28.966 36.233 1.00 71.15 91 VAL A O 1
ATOM 744 N N . VAL A 1 94 ? -7.390 -26.984 35.185 1.00 57.33 92 VAL A N 1
ATOM 745 C CA . VAL A 1 94 ? -8.050 -26.287 36.283 1.00 50.07 92 VAL A CA 1
ATOM 746 C C . VAL A 1 94 ? -9.392 -26.938 36.632 1.00 48.93 92 VAL A C 1
ATOM 747 O O . VAL A 1 94 ? -9.736 -27.092 37.810 1.00 46.18 92 VAL A O 1
ATOM 751 N N . VAL A 1 95 ? -10.157 -27.287 35.597 1.00 34.43 93 VAL A N 1
ATOM 752 C CA . VAL A 1 95 ? -11.438 -27.970 35.754 1.00 33.42 93 VAL A CA 1
ATOM 753 C C . VAL A 1 95 ? -11.259 -29.318 36.444 1.00 37.87 93 VAL A C 1
ATOM 754 O O . VAL A 1 95 ? -12.134 -29.775 37.190 1.00 42.52 93 VAL A O 1
ATOM 758 N N . GLN A 1 96 ? -10.121 -29.957 36.208 1.00 27.12 94 GLN A N 1
ATOM 759 C CA . GLN A 1 96 ? -9.894 -31.271 36.791 1.00 34.93 94 GLN A CA 1
ATOM 760 C C . GLN A 1 96 ? -9.401 -31.170 38.229 1.00 36.59 94 GLN A C 1
ATOM 761 O O . GLN A 1 96 ? -9.643 -32.068 39.031 1.00 49.16 94 GLN A O 1
ATOM 767 N N . THR A 1 97 ? -8.716 -30.076 38.549 1.00 33.64 95 THR A N 1
ATOM 768 C CA . THR A 1 97 ? -8.353 -29.756 39.938 1.00 37.70 95 THR A CA 1
ATOM 769 C C . THR A 1 97 ? -9.618 -29.532 40.771 1.00 39.77 95 THR A C 1
ATOM 770 O O . THR A 1 97 ? -9.777 -30.085 41.863 1.00 50.77 95 THR A O 1
ATOM 774 N N . PHE A 1 98 ? -10.507 -28.701 40.238 1.00 34.89 96 PHE A N 1
ATOM 775 C CA . PHE A 1 98 ? -11.824 -28.448 40.806 1.00 28.62 96 PHE A CA 1
ATOM 776 C C . PHE A 1 98 ? -12.560 -29.753 41.090 1.00 35.91 96 PHE A C 1
ATOM 777 O O . PHE A 1 98 ? -13.102 -29.942 42.172 1.00 38.00 96 PHE A O 1
ATOM 785 N N . HIS A 1 99 ? -12.564 -30.650 40.113 1.00 34.39 97 HIS A N 1
ATOM 786 C CA . HIS A 1 99 ? -13.222 -31.947 40.232 1.00 36.82 97 HIS A CA 1
ATOM 787 C C . HIS A 1 99 ? -12.513 -32.868 41.225 1.00 38.16 97 HIS A C 1
ATOM 788 O O . HIS A 1 99 ? -13.061 -33.199 42.282 1.00 47.35 97 HIS A O 1
ATOM 795 N N . GLY A 1 100 ? -11.296 -33.278 40.871 1.00 36.74 98 GLY A N 1
ATOM 796 C CA . GLY A 1 100 ? -10.535 -34.256 41.631 1.00 36.70 98 GLY A CA 1
ATOM 797 C C . GLY A 1 100 ? -10.116 -33.845 43.044 1.00 51.09 98 GLY A C 1
ATOM 798 O O . GLY A 1 100 ? -10.255 -34.632 43.986 1.00 48.74 98 GLY A O 1
ATOM 799 N N . ASP A 1 101 ? -9.609 -32.619 43.188 1.00 51.04 99 ASP A N 1
ATOM 800 C CA . ASP A 1 101 ? -9.042 -32.122 44.451 1.00 50.75 99 ASP A CA 1
ATOM 801 C C . ASP A 1 101 ? -10.075 -31.558 45.416 1.00 51.04 99 ASP A C 1
ATOM 802 O O . ASP A 1 101 ? -9.849 -31.477 46.638 1.00 36.00 99 ASP A O 1
ATOM 807 N N . LEU A 1 102 ? -11.202 -31.132 44.869 1.00 36.44 100 LEU A N 1
ATOM 808 C CA . LEU A 1 102 ? -12.164 -30.421 45.682 1.00 36.42 100 LEU A CA 1
ATOM 809 C C . LEU A 1 102 ? -13.493 -31.171 45.751 1.00 42.32 100 LEU A C 1
ATOM 810 O O . LEU A 1 102 ? -13.911 -31.592 46.829 1.00 36.86 100 LEU A O 1
ATOM 815 N N . LEU A 1 103 ? -14.125 -31.375 44.595 1.00 37.50 101 LEU A N 1
ATOM 816 C CA . LEU A 1 103 ? -15.456 -31.968 44.523 1.00 42.83 101 LEU A CA 1
ATOM 817 C C . LEU A 1 103 ? -15.542 -33.453 44.911 1.00 52.46 101 LEU A C 1
ATOM 818 O O . LEU A 1 103 ? -16.532 -33.869 45.508 1.00 67.09 101 LEU A O 1
ATOM 823 N N . GLN A 1 104 ? -14.530 -34.252 44.581 1.00 48.77 102 GLN A N 1
ATOM 824 C CA . GLN A 1 104 ? -14.522 -35.656 45.008 1.00 52.42 102 GLN A CA 1
ATOM 825 C C . GLN A 1 104 ? -14.168 -35.755 46.491 1.00 56.23 102 GLN A C 1
ATOM 826 O O . GLN A 1 104 ? -14.490 -36.736 47.177 1.00 33.83 102 GLN A O 1
ATOM 832 N N . HIS A 1 105 ? -13.495 -34.726 46.986 1.00 61.36 103 HIS A N 1
ATOM 833 C CA . HIS A 1 105 ? -13.080 -34.712 48.378 1.00 62.25 103 HIS A CA 1
ATOM 834 C C . HIS A 1 105 ? -14.273 -34.534 49.318 1.00 66.38 103 HIS A C 1
ATOM 835 O O . HIS A 1 105 ? -14.425 -35.271 50.298 1.00 67.16 103 HIS A O 1
ATOM 842 N N . MET A 1 106 ? -15.117 -33.556 49.015 1.00 62.63 104 MET A N 1
ATOM 843 C CA . MET A 1 106 ? -16.252 -33.250 49.868 1.00 60.10 104 MET A CA 1
ATOM 844 C C . MET A 1 106 ? -17.271 -34.382 49.919 1.00 63.76 104 MET A C 1
ATOM 845 O O . MET A 1 106 ? -17.689 -34.783 51.001 1.00 75.85 104 MET A O 1
ATOM 850 N N . GLU A 1 107 ? -17.675 -34.913 48.769 1.00 60.78 105 GLU A N 1
ATOM 851 C CA . GLU A 1 107 ? -18.649 -36.009 48.780 1.00 65.74 105 GLU A CA 1
ATOM 852 C C . GLU A 1 107 ? -18.090 -37.288 49.421 1.00 61.94 105 GLU A C 1
ATOM 853 O O . GLU A 1 107 ? -18.840 -38.116 49.938 1.00 59.59 105 GLU A O 1
ATOM 859 N N . LYS A 1 108 ? -16.770 -37.431 49.402 1.00 67.78 106 LYS A N 1
ATOM 860 C CA . LYS A 1 108 ? -16.117 -38.624 49.933 1.00 74.07 106 LYS A CA 1
ATOM 861 C C . LYS A 1 108 ? -15.991 -38.564 51.451 1.00 65.68 106 LYS A C 1
ATOM 862 O O . LYS A 1 108 ? -15.917 -39.594 52.124 1.00 67.50 106 LYS A O 1
ATOM 868 N N . ASN A 1 109 ? -15.976 -37.350 51.987 1.00 58.19 107 ASN A N 1
ATOM 869 C CA . ASN A 1 109 ? -15.685 -37.145 53.398 1.00 58.52 107 ASN A CA 1
ATOM 870 C C . ASN A 1 109 ? -16.800 -36.433 54.162 1.00 51.67 107 ASN A C 1
ATOM 871 O O . ASN A 1 109 ? -16.843 -36.476 55.397 1.00 40.76 107 ASN A O 1
ATOM 876 N N . THR A 1 110 ? -17.704 -35.783 53.437 1.00 38.45 108 THR A N 1
ATOM 877 C CA . THR A 1 110 ? -18.796 -35.042 54.078 1.00 55.08 108 THR A CA 1
ATOM 878 C C . THR A 1 110 ? -19.563 -35.814 55.166 1.00 57.28 108 THR A C 1
ATOM 879 O O . THR A 1 110 ? -19.822 -35.256 56.221 1.00 57.68 108 THR A O 1
ATOM 883 N N A LYS A 1 111 ? -19.906 -37.081 54.919 0.50 61.70 109 LYS A N 1
ATOM 884 N N B LYS A 1 111 ? -19.921 -37.068 54.901 0.50 61.71 109 LYS A N 1
ATOM 885 C CA A LYS A 1 111 ? -20.616 -37.882 55.924 0.50 61.14 109 LYS A CA 1
ATOM 886 C CA B LYS A 1 111 ? -20.608 -37.897 55.891 0.50 61.46 109 LYS A CA 1
ATOM 887 C C A LYS A 1 111 ? -19.652 -38.438 56.972 0.50 60.88 109 LYS A C 1
ATOM 888 C C B LYS A 1 111 ? -19.645 -38.383 56.968 0.50 60.84 109 LYS A C 1
ATOM 889 O O A LYS A 1 111 ? -20.013 -38.617 58.131 0.50 61.10 109 LYS A O 1
ATOM 890 O O B LYS A 1 111 ? -20.003 -38.462 58.144 0.50 61.00 109 LYS A O 1
ATOM 901 N N . LEU A 1 112 ? -18.422 -38.704 56.553 1.00 57.96 110 LEU A N 1
ATOM 902 C CA . LEU A 1 112 ? -17.372 -39.134 57.469 1.00 62.08 110 LEU A CA 1
ATOM 903 C C . LEU A 1 112 ? -17.084 -38.059 58.513 1.00 54.58 110 LEU A C 1
ATOM 904 O O . LEU A 1 112 ? -16.721 -38.359 59.644 1.00 47.81 110 LEU A O 1
ATOM 909 N N . ASP A 1 113 ? -17.242 -36.801 58.126 1.00 47.41 111 ASP A N 1
ATOM 910 C CA . ASP A 1 113 ? -16.992 -35.717 59.050 1.00 46.04 111 ASP A CA 1
ATOM 911 C C . ASP A 1 113 ? -18.268 -35.303 59.778 1.00 47.52 111 ASP A C 1
ATOM 912 O O . ASP A 1 113 ? -18.202 -34.734 60.864 1.00 34.80 111 ASP A O 1
ATOM 917 N N . MET A 1 114 ? -19.427 -35.590 59.190 1.00 38.65 112 MET A N 1
ATOM 918 C CA . MET A 1 114 ? -20.669 -35.402 59.912 1.00 41.86 112 MET A CA 1
ATOM 919 C C . MET A 1 114 ? -20.635 -36.301 61.150 1.00 48.41 112 MET A C 1
ATOM 920 O O . MET A 1 114 ? -20.754 -35.821 62.273 1.00 38.03 112 MET A O 1
ATOM 925 N N . GLN A 1 115 ? -20.445 -37.598 60.924 1.00 48.93 113 GLN A N 1
ATOM 926 C CA . GLN A 1 115 ? -20.374 -38.592 61.982 1.00 47.53 113 GLN A CA 1
ATOM 927 C C . GLN A 1 115 ? -19.279 -38.293 63.018 1.00 54.24 113 GLN A C 1
ATOM 928 O O . GLN A 1 115 ? -19.424 -38.612 64.201 1.00 54.99 113 GLN A O 1
ATOM 934 N N . PHE A 1 116 ? -18.189 -37.679 62.577 1.00 52.44 114 PHE A N 1
ATOM 935 C CA . PHE A 1 116 ? -17.100 -37.326 63.482 1.00 49.30 114 PHE A CA 1
ATOM 936 C C . PHE A 1 116 ? -17.542 -36.288 64.497 1.00 48.25 114 PHE A C 1
ATOM 937 O O . PHE A 1 116 ? -17.376 -36.475 65.700 1.00 37.17 114 PHE A O 1
ATOM 945 N N . ILE A 1 117 ? -18.082 -35.182 63.995 1.00 48.25 115 ILE A N 1
ATOM 946 C CA . ILE A 1 117 ? -18.607 -34.120 64.841 1.00 49.10 115 ILE A CA 1
ATOM 947 C C . ILE A 1 117 ? -19.818 -34.583 65.657 1.00 47.39 115 ILE A C 1
ATOM 948 O O . ILE A 1 117 ? -20.089 -34.037 66.728 1.00 44.27 115 ILE A O 1
ATOM 953 N N . LYS A 1 118 ? -20.532 -35.588 65.153 1.00 44.38 116 LYS A N 1
ATOM 954 C CA . LYS A 1 118 ? -21.681 -36.145 65.855 1.00 44.86 116 LYS A CA 1
ATOM 955 C C . LYS A 1 118 ? -21.218 -36.905 67.101 1.00 47.14 116 LYS A C 1
ATOM 956 O O . LYS A 1 118 ? -21.817 -36.789 68.164 1.00 39.10 116 LYS A O 1
ATOM 962 N N . ASP A 1 119 ? -20.153 -37.688 66.955 1.00 45.84 117 ASP A N 1
ATOM 963 C CA . ASP A 1 119 ? -19.548 -38.407 68.069 1.00 54.96 117 ASP A CA 1
ATOM 964 C C . ASP A 1 119 ? -18.902 -37.441 69.052 1.00 51.60 117 ASP A C 1
ATOM 965 O O . ASP A 1 119 ? -18.973 -37.629 70.256 1.00 44.81 117 ASP A O 1
ATOM 970 N N . SER A 1 120 ? -18.249 -36.416 68.521 1.00 54.27 118 SER A N 1
ATOM 971 C CA . SER A 1 120 ? -17.632 -35.378 69.332 1.00 47.62 118 SER A CA 1
ATOM 972 C C . SER A 1 120 ? -18.693 -34.720 70.210 1.00 46.72 118 SER A C 1
ATOM 973 O O . SER A 1 120 ? -18.575 -34.675 71.439 1.00 36.42 118 SER A O 1
ATOM 976 N N . CYS A 1 121 ? -19.745 -34.233 69.568 1.00 41.14 119 CYS A N 1
ATOM 977 C CA . CYS A 1 121 ? -20.864 -33.632 70.270 1.00 41.67 119 CYS A CA 1
ATOM 978 C C . CYS A 1 121 ? -21.470 -34.554 71.329 1.00 50.53 119 CYS A C 1
ATOM 979 O O . CYS A 1 121 ? -21.802 -34.101 72.419 1.00 50.23 119 CYS A O 1
ATOM 982 N N . GLN A 1 122 ? -21.629 -35.837 71.002 1.00 51.27 120 GLN A N 1
ATOM 983 C CA . GLN A 1 122 ? -22.198 -36.812 71.936 1.00 47.56 120 GLN A CA 1
ATOM 984 C C . GLN A 1 122 ? -21.289 -37.022 73.134 1.00 43.01 120 GLN A C 1
ATOM 985 O O . GLN A 1 122 ? -21.742 -37.032 74.276 1.00 43.94 120 GLN A O 1
ATOM 991 N N . HIS A 1 123 ? -20.004 -37.218 72.862 1.00 38.36 121 HIS A N 1
ATOM 992 C CA . HIS A 1 123 ? -19.008 -37.364 73.916 1.00 54.77 121 HIS A CA 1
ATOM 993 C C . HIS A 1 123 ? -19.126 -36.197 74.888 1.00 54.40 121 HIS A C 1
ATOM 994 O O . HIS A 1 123 ? -19.173 -36.388 76.100 1.00 57.32 121 HIS A O 1
ATOM 1001 N N . TYR A 1 124 ? -19.191 -34.987 74.344 1.00 45.06 122 TYR A N 1
ATOM 1002 C CA . TYR A 1 124 ? -19.290 -33.797 75.167 1.00 41.28 122 TYR A CA 1
ATOM 1003 C C . TYR A 1 124 ? -20.565 -33.776 75.990 1.00 46.60 122 TYR A C 1
ATOM 1004 O O . TYR A 1 124 ? -20.523 -33.571 77.197 1.00 49.99 122 TYR A O 1
ATOM 1013 N N . GLU A 1 125 ? -21.708 -33.966 75.344 1.00 45.89 123 GLU A N 1
ATOM 1014 C CA . GLU A 1 125 ? -22.962 -33.921 76.081 1.00 51.82 123 GLU A CA 1
ATOM 1015 C C . GLU A 1 125 ? -22.979 -34.925 77.240 1.00 49.95 123 GLU A C 1
ATOM 1016 O O . GLU A 1 125 ? -23.303 -34.573 78.375 1.00 47.20 123 GLU A O 1
ATOM 1022 N N . ILE A 1 126 ? -22.619 -36.170 76.944 1.00 41.20 124 ILE A N 1
ATOM 1023 C CA . ILE A 1 126 ? -22.651 -37.240 77.926 1.00 46.15 124 ILE A CA 1
ATOM 1024 C C . ILE A 1 126 ? -21.713 -36.983 79.101 1.00 52.81 124 ILE A C 1
ATOM 1025 O O . ILE A 1 126 ? -22.041 -37.318 80.230 1.00 60.20 124 ILE A O 1
ATOM 1030 N N . GLU A 1 127 ? -20.551 -36.390 78.850 1.00 48.29 125 GLU A N 1
ATOM 1031 C CA . GLU A 1 127 ? -19.632 -36.112 79.946 1.00 47.77 125 GLU A CA 1
ATOM 1032 C C . GLU A 1 127 ? -20.148 -34.969 80.795 1.00 46.73 125 GLU A C 1
ATOM 1033 O O . GLU A 1 127 ? -19.957 -34.962 82.005 1.00 40.15 125 GLU A O 1
ATOM 1039 N N . TYR A 1 128 ? -20.804 -34.005 80.158 1.00 41.72 126 TYR A N 1
ATOM 1040 C CA . TYR A 1 128 ? -21.386 -32.878 80.872 1.00 46.75 126 TYR A CA 1
ATOM 1041 C C . TYR A 1 128 ? -22.485 -33.358 81.820 1.00 56.32 126 TYR A C 1
ATOM 1042 O O . TYR A 1 128 ? -22.533 -32.969 82.984 1.00 58.27 126 TYR A O 1
ATOM 1051 N N . ARG A 1 129 ? -23.363 -34.214 81.312 1.00 63.11 127 ARG A N 1
ATOM 1052 C CA . ARG A 1 129 ? -24.435 -34.777 82.120 1.00 65.26 127 ARG A CA 1
ATOM 1053 C C . ARG A 1 129 ? -23.918 -35.508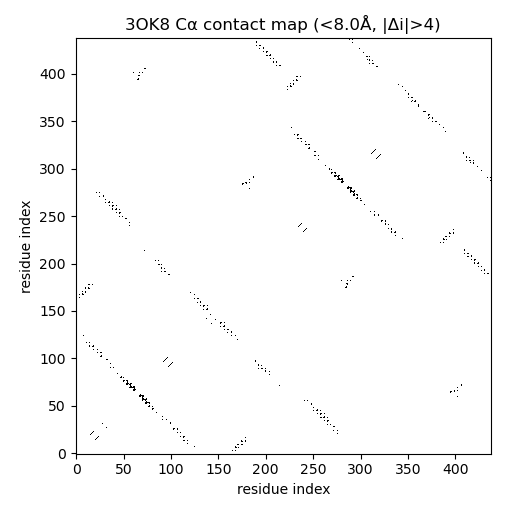 83.374 1.00 59.54 127 ARG A C 1
ATOM 1054 O O . ARG A 1 129 ? -24.494 -35.377 84.451 1.00 59.58 127 ARG A O 1
ATOM 1062 N N . HIS A 1 130 ? -22.835 -36.267 83.237 1.00 53.32 128 HIS A N 1
ATOM 1063 C CA . HIS A 1 130 ? -22.286 -37.033 84.358 1.00 51.76 128 HIS A CA 1
ATOM 1064 C C . HIS A 1 130 ? -21.703 -36.143 85.452 1.00 53.07 128 HIS A C 1
ATOM 1065 O O . HIS A 1 130 ? -22.059 -36.270 86.628 1.00 54.59 128 HIS A O 1
ATOM 1072 N N . ARG A 1 131 ? -20.789 -35.263 85.052 1.00 51.45 129 ARG A N 1
ATOM 1073 C CA . ARG A 1 131 ? -20.174 -34.299 85.949 1.00 53.73 129 ARG A CA 1
ATOM 1074 C C . ARG A 1 131 ? -21.250 -33.498 86.656 1.00 54.88 129 ARG A C 1
ATOM 1075 O O . ARG A 1 131 ? -21.182 -33.267 87.871 1.00 54.28 129 ARG A O 1
ATOM 1083 N N . ALA A 1 132 ? -22.243 -33.075 85.878 1.00 49.01 130 ALA A N 1
ATOM 1084 C CA . ALA A 1 132 ? -23.366 -32.315 86.401 1.00 45.34 130 ALA A CA 1
ATOM 1085 C C . ALA A 1 132 ? -24.074 -33.118 87.484 1.00 58.94 130 ALA A C 1
ATOM 1086 O O . ALA A 1 132 ? -24.370 -32.603 88.558 1.00 63.24 130 ALA A O 1
ATOM 1088 N N . ALA A 1 133 ? -24.320 -34.390 87.195 1.00 61.24 131 ALA A N 1
ATOM 1089 C CA . ALA A 1 133 ? -25.025 -35.269 88.115 1.00 55.70 131 ALA A CA 1
ATOM 1090 C C . ALA A 1 133 ? -24.188 -35.594 89.347 1.00 63.13 131 ALA A C 1
ATOM 1091 O O . ALA A 1 133 ? -24.639 -35.408 90.479 1.00 64.82 131 ALA A O 1
ATOM 1093 N N . ASN A 1 134 ? -22.977 -36.093 89.122 1.00 64.30 132 ASN A N 1
ATOM 1094 C CA A ASN A 1 134 ? -22.080 -36.434 90.217 0.50 61.73 132 ASN A CA 1
ATOM 1095 C CA B ASN A 1 134 ? -22.073 -36.434 90.212 0.50 61.72 132 ASN A CA 1
ATOM 1096 C C . ASN A 1 134 ? -21.770 -35.226 91.090 1.00 64.49 132 ASN A C 1
ATOM 1097 O O . ASN A 1 134 ? -21.466 -35.367 92.274 1.00 66.24 132 ASN A O 1
ATOM 1106 N N . LEU A 1 135 ? -21.860 -34.039 90.503 1.00 63.34 133 LEU A N 1
ATOM 1107 C CA . LEU A 1 135 ? -21.587 -32.820 91.249 1.00 60.78 133 LEU A CA 1
ATOM 1108 C C . LEU A 1 135 ? -22.762 -32.412 92.127 1.00 60.66 133 LEU A C 1
ATOM 1109 O O . LEU A 1 135 ? -22.600 -32.247 93.326 1.00 47.76 133 LEU A O 1
ATOM 1114 N N . GLU A 1 136 ? -23.939 -32.253 91.532 1.00 67.58 134 GLU A N 1
ATOM 1115 C CA . GLU A 1 136 ? -25.097 -31.756 92.270 1.00 68.97 134 GLU A CA 1
ATOM 1116 C C . GLU A 1 136 ? -25.544 -32.731 93.346 1.00 69.97 134 GLU A C 1
ATOM 1117 O O . GLU A 1 136 ? -26.217 -32.344 94.299 1.00 66.09 134 GLU A O 1
ATOM 1123 N N . LYS A 1 137 ? -25.176 -33.998 93.192 1.00 71.50 135 LYS A N 1
ATOM 1124 C CA . LYS A 1 137 ? -25.531 -34.995 94.189 1.00 68.71 135 LYS A CA 1
ATOM 1125 C C . LYS A 1 137 ? -24.578 -34.900 95.368 1.00 58.97 135 LYS A C 1
ATOM 1126 O O . LYS A 1 137 ? -24.989 -35.050 96.512 1.00 48.21 135 LYS A O 1
ATOM 1132 N N . CYS A 1 138 ? -23.307 -34.648 95.079 1.00 57.81 136 CYS A N 1
ATOM 1133 C CA . CYS A 1 138 ? -22.327 -34.422 96.126 1.00 60.27 136 CYS A CA 1
ATOM 1134 C C . CYS A 1 138 ? -22.703 -33.181 96.921 1.00 62.11 136 CYS A C 1
ATOM 1135 O O . CYS A 1 138 ? -22.492 -33.126 98.128 1.00 58.29 136 CYS A O 1
ATOM 1138 N N . MET A 1 139 ? -23.263 -32.185 96.246 1.00 58.35 137 MET A N 1
ATOM 1139 C CA . MET A 1 139 ? -23.682 -30.978 96.938 1.00 54.65 137 MET A CA 1
ATOM 1140 C C . MET A 1 139 ? -24.721 -31.321 97.987 1.00 65.16 137 MET A C 1
ATOM 1141 O O . MET A 1 139 ? -24.686 -30.792 99.092 1.00 68.79 137 MET A O 1
ATOM 1146 N N . SER A 1 140 ? -25.644 -32.210 97.634 1.00 68.53 138 SER A N 1
ATOM 1147 C CA . SER A 1 140 ? -26.712 -32.610 98.545 1.00 67.24 138 SER A CA 1
ATOM 1148 C C . SER A 1 140 ? -26.176 -33.389 99.734 1.00 68.09 138 SER A C 1
ATOM 1149 O O . SER A 1 140 ? -26.557 -33.127 100.871 1.00 66.73 138 SER A O 1
ATOM 1152 N N . GLU A 1 141 ? -25.296 -34.347 99.473 1.00 69.35 139 GLU A N 1
ATOM 1153 C CA . GLU A 1 141 ? -24.591 -35.019 100.554 1.00 76.99 139 GLU A CA 1
ATOM 1154 C C . GLU A 1 141 ? -24.026 -33.989 101.525 1.00 76.73 139 GLU A C 1
ATOM 1155 O O . GLU A 1 141 ? -24.290 -34.045 102.728 1.00 73.64 139 GLU A O 1
ATOM 1161 N N . LEU A 1 142 ? -23.255 -33.044 100.991 1.00 76.05 140 LEU A N 1
ATOM 1162 C CA . LEU A 1 142 ? -22.703 -31.956 101.791 1.00 71.85 140 LEU A CA 1
ATOM 1163 C C . LEU A 1 142 ? -23.807 -31.111 102.420 1.00 71.52 140 LEU A C 1
ATOM 1164 O O . LEU A 1 142 ? -23.714 -30.719 103.580 1.00 62.48 140 LEU A O 1
ATOM 1169 N N . TRP A 1 143 ? -24.845 -30.836 101.636 1.00 74.24 141 TRP A N 1
ATOM 1170 C CA . TRP A 1 143 ? -25.976 -30.015 102.059 1.00 85.57 141 TRP A CA 1
ATOM 1171 C C . TRP A 1 143 ? -26.719 -30.588 103.273 1.00 95.48 141 TRP A C 1
ATOM 1172 O O . TRP A 1 143 ? -27.305 -29.840 104.055 1.00 97.88 141 TRP A O 1
ATOM 1183 N N . ARG A 1 144 ? -26.703 -31.909 103.434 1.00 97.58 142 ARG A N 1
ATOM 1184 C CA . ARG A 1 144 ? -27.486 -32.533 104.497 1.00 95.12 142 ARG A CA 1
ATOM 1185 C C . ARG A 1 144 ? -26.628 -33.108 105.628 1.00 95.90 142 ARG A C 1
ATOM 1186 O O . ARG A 1 144 ? -27.049 -33.118 106.786 1.00 95.65 142 ARG A O 1
ATOM 1194 N N . MET A 1 145 ? -25.433 -33.591 105.299 1.00 92.35 143 MET A N 1
ATOM 1195 C CA . MET A 1 145 ? -24.454 -33.898 106.334 1.00 87.59 143 MET A CA 1
ATOM 1196 C C . MET A 1 145 ? -23.956 -32.555 106.841 1.00 89.04 143 MET A C 1
ATOM 1197 O O . MET A 1 145 ? -22.956 -32.460 107.554 1.00 95.59 143 MET A O 1
ATOM 1202 N N . GLU A 1 146 ? -24.686 -31.515 106.456 1.00 84.19 144 GLU A N 1
ATOM 1203 C CA . GLU A 1 146 ? -24.403 -30.149 106.853 1.00 85.62 144 GLU A CA 1
ATOM 1204 C C . GLU A 1 146 ? -25.188 -29.803 108.113 1.00 88.26 144 GLU A C 1
ATOM 1205 O O . GLU A 1 146 ? -24.602 -29.541 109.164 1.00 87.84 144 GLU A O 1
ATOM 1211 N N . ARG A 1 147 ? -26.515 -29.805 108.002 1.00 91.28 145 ARG A N 1
ATOM 1212 C CA . ARG A 1 147 ? -27.377 -29.576 109.158 1.00 99.86 145 ARG A CA 1
ATOM 1213 C C . ARG A 1 147 ? -27.224 -30.719 110.164 1.00 107.44 145 ARG A C 1
ATOM 1214 O O . ARG A 1 147 ? -27.423 -30.535 111.365 1.00 106.36 145 ARG A O 1
ATOM 1222 N N . LYS A 1 148 ? -26.863 -31.896 109.659 1.00 111.70 146 LYS A N 1
ATOM 1223 C CA . LYS A 1 148 ? -26.601 -33.061 110.500 1.00 112.52 146 LYS A CA 1
ATOM 1224 C C . LYS A 1 148 ? -25.401 -32.808 111.410 1.00 111.49 146 LYS A C 1
ATOM 1225 O O . LYS A 1 148 ? -25.019 -33.672 112.203 1.00 114.18 146 LYS A O 1
ATOM 1231 N N . ARG A 1 149 ? -24.810 -31.620 111.286 1.00 106.97 147 ARG A N 1
ATOM 1232 C CA . ARG A 1 149 ? -23.669 -31.221 112.110 1.00 104.37 147 ARG A CA 1
ATOM 1233 C C . ARG A 1 149 ? -22.578 -32.288 112.082 1.00 103.88 147 ARG A C 1
ATOM 1234 O O . ARG A 1 149 ? -21.994 -32.632 113.113 1.00 104.17 147 ARG A O 1
ATOM 1242 N N . ASP A 1 150 ? -22.314 -32.799 110.884 1.00 102.13 148 ASP A N 1
ATOM 1243 C CA . ASP A 1 150 ? -21.319 -33.842 110.674 1.00 97.27 148 ASP A CA 1
ATOM 1244 C C . ASP A 1 150 ? -19.908 -33.249 110.657 1.00 97.15 148 ASP A C 1
ATOM 1245 O O . ASP A 1 150 ? -19.679 -32.185 110.082 1.00 92.86 148 ASP A O 1
ATOM 1250 N N . LYS A 1 151 ? -18.970 -33.932 111.307 1.00 99.85 149 LYS A N 1
ATOM 1251 C CA . LYS A 1 151 ? -17.591 -33.467 111.363 1.00 96.95 149 LYS A CA 1
ATOM 1252 C C . LYS A 1 151 ? -16.889 -33.709 110.036 1.00 97.10 149 LYS A C 1
ATOM 1253 O O . LYS A 1 151 ? -16.003 -32.949 109.646 1.00 97.36 149 LYS A O 1
ATOM 1259 N N . ASN A 1 152 ? -17.290 -34.774 109.349 1.00 96.31 150 ASN A N 1
ATOM 1260 C CA . ASN A 1 152 ? -16.667 -35.157 108.091 1.00 99.45 150 ASN A CA 1
ATOM 1261 C C . ASN A 1 152 ? -17.225 -34.342 106.923 1.00 99.53 150 ASN A C 1
ATOM 1262 O O . ASN A 1 152 ? -17.074 -34.707 105.753 1.00 95.45 150 ASN A O 1
ATOM 1267 N N . ALA A 1 153 ? -17.869 -33.228 107.258 1.00 97.45 151 ALA A N 1
ATOM 1268 C CA . ALA A 1 153 ? -18.412 -32.312 106.265 1.00 90.65 151 ALA A CA 1
ATOM 1269 C C . ALA A 1 153 ? -17.311 -31.496 105.583 1.00 91.73 151 ALA A C 1
ATOM 1270 O O . ALA A 1 153 ? -17.551 -30.849 104.564 1.00 93.00 151 ALA A O 1
ATOM 1272 N N . ARG A 1 154 ? -16.106 -31.534 106.145 1.00 89.59 152 ARG A N 1
ATOM 1273 C CA . ARG A 1 154 ? -14.978 -30.784 105.595 1.00 90.95 152 ARG A CA 1
ATOM 1274 C C . ARG A 1 154 ? -14.312 -31.500 104.422 1.00 85.73 152 ARG A C 1
ATOM 1275 O O . ARG A 1 154 ? -13.804 -30.858 103.501 1.00 90.47 152 ARG A O 1
ATOM 1283 N N . GLU A 1 155 ? -14.303 -32.828 104.467 1.00 81.46 153 GLU A N 1
ATOM 1284 C CA . GLU A 1 155 ? -13.764 -33.625 103.373 1.00 84.56 153 GLU A CA 1
ATOM 1285 C C . GLU A 1 155 ? -14.770 -33.638 102.226 1.00 81.54 153 GLU A C 1
ATOM 1286 O O . GLU A 1 155 ? -14.421 -33.858 101.062 1.00 66.48 153 GLU A O 1
ATOM 1292 N N . MET A 1 156 ? -16.030 -33.398 102.574 1.00 85.51 154 MET A N 1
ATOM 1293 C CA . MET A 1 156 ? -17.098 -33.352 101.591 1.00 81.16 154 MET A CA 1
ATOM 1294 C C . MET A 1 156 ? -17.209 -31.969 100.962 1.00 72.34 154 MET A C 1
ATOM 1295 O O . MET A 1 156 ? -17.719 -31.836 99.856 1.00 65.41 154 MET A O 1
ATOM 1300 N N . LYS A 1 157 ? -16.740 -30.941 101.666 1.00 65.61 155 LYS A N 1
ATOM 1301 C CA . LYS A 1 157 ? -16.772 -29.591 101.119 1.00 59.42 155 LYS A CA 1
ATOM 1302 C C . LYS A 1 157 ? -15.678 -29.414 100.079 1.00 66.41 155 LYS A C 1
ATOM 1303 O O . LYS A 1 157 ? -15.845 -28.667 99.118 1.00 71.12 155 LYS A O 1
ATOM 1309 N N . GLU A 1 158 ? -14.555 -30.094 100.283 1.00 68.20 156 GLU A N 1
ATOM 1310 C CA A GLU A 1 158 ? -13.435 -30.045 99.348 0.50 66.47 156 GLU A CA 1
ATOM 1311 C CA B GLU A 1 158 ? -13.451 -30.027 99.333 0.50 66.38 156 GLU A CA 1
ATOM 1312 C C . GLU A 1 158 ? -13.645 -30.982 98.159 1.00 62.09 156 GLU A C 1
ATOM 1313 O O . GLU A 1 158 ? -13.203 -30.701 97.051 1.00 71.35 156 GLU A O 1
ATOM 1324 N N . SER A 1 159 ? -14.319 -32.100 98.406 1.00 60.71 157 SER A N 1
ATOM 1325 C CA . SER A 1 159 ? -14.654 -33.062 97.360 1.00 61.76 157 SER A CA 1
ATOM 1326 C C . SER A 1 159 ? -15.620 -32.422 96.355 1.00 63.36 157 SER A C 1
ATOM 1327 O O . SER A 1 159 ? -15.573 -32.695 95.148 1.00 54.50 157 SER A O 1
ATOM 1330 N N . VAL A 1 160 ? -16.488 -31.555 96.866 1.00 63.92 158 VAL A N 1
ATOM 1331 C CA . VAL A 1 160 ? -17.437 -30.825 96.037 1.00 63.02 158 VAL A CA 1
ATOM 1332 C C . VAL A 1 160 ? -16.758 -29.663 95.317 1.00 63.17 158 VAL A C 1
ATOM 1333 O O . VAL A 1 160 ? -17.010 -29.421 94.139 1.00 61.15 158 VAL A O 1
ATOM 1337 N N . ASN A 1 161 ? -15.889 -28.949 96.022 1.00 61.15 159 ASN A N 1
ATOM 1338 C CA . ASN A 1 161 ? -15.243 -27.779 95.441 1.00 61.17 159 ASN A CA 1
ATOM 1339 C C . ASN A 1 161 ? -14.280 -28.117 94.304 1.00 58.77 159 ASN A C 1
ATOM 1340 O O . ASN A 1 161 ? -14.207 -27.381 93.330 1.00 59.62 159 ASN A O 1
ATOM 1345 N N . ARG A 1 162 ? -13.556 -29.229 94.418 1.00 60.69 160 ARG A N 1
ATOM 1346 C CA . ARG A 1 162 ? -12.669 -29.664 93.337 1.00 60.35 160 ARG A CA 1
ATOM 1347 C C . ARG A 1 162 ? -13.482 -30.188 92.157 1.00 57.21 160 ARG A C 1
ATOM 1348 O O . ARG A 1 162 ? -13.106 -30.003 90.998 1.00 52.14 160 ARG A O 1
ATOM 1356 N N . LEU A 1 163 ? -14.600 -30.840 92.464 1.00 47.44 161 LEU A N 1
ATOM 1357 C CA . LEU A 1 163 ? -15.493 -31.385 91.448 1.00 48.52 161 LEU A CA 1
ATOM 1358 C C . LEU A 1 163 ? -16.059 -30.270 90.561 1.00 46.15 161 LEU A C 1
ATOM 1359 O O . LEU A 1 163 ? -16.243 -30.445 89.357 1.00 37.29 161 LEU A O 1
ATOM 1364 N N . HIS A 1 164 ? -16.321 -29.121 91.172 1.00 35.36 162 HIS A N 1
ATOM 1365 C CA . HIS A 1 164 ? -16.805 -27.943 90.471 1.00 47.30 162 HIS A CA 1
ATOM 1366 C C . HIS A 1 164 ? -15.690 -27.239 89.711 1.00 55.68 162 HIS A C 1
ATOM 1367 O O . HIS A 1 164 ? -15.938 -26.626 88.671 1.00 59.33 162 HIS A O 1
ATOM 1374 N N . ALA A 1 165 ? -14.468 -27.306 90.237 1.00 50.66 163 ALA A N 1
ATOM 1375 C CA . ALA A 1 165 ? -13.322 -26.730 89.543 1.00 41.74 163 ALA A CA 1
ATOM 1376 C C . ALA A 1 165 ? -13.040 -27.510 88.253 1.00 41.43 163 ALA A C 1
ATOM 1377 O O . ALA A 1 165 ? -12.803 -26.915 87.201 1.00 43.37 163 ALA A O 1
ATOM 1379 N N . GLN A 1 166 ? -13.088 -28.838 88.346 1.00 34.68 164 GLN A N 1
ATOM 1380 C CA . GLN A 1 166 ? -12.890 -29.726 87.206 1.00 45.21 164 GLN A CA 1
ATOM 1381 C C . GLN A 1 166 ? -13.939 -29.515 86.115 1.00 47.53 164 GLN A C 1
ATOM 1382 O O . GLN A 1 166 ? -13.636 -29.577 84.913 1.00 43.47 164 GLN A O 1
ATOM 1388 N N . MET A 1 167 ? -15.176 -29.277 86.536 1.00 38.47 165 MET A N 1
ATOM 1389 C CA . MET A 1 167 ? -16.242 -28.999 85.588 1.00 50.06 165 MET A CA 1
ATOM 1390 C C . MET A 1 167 ? -16.049 -27.645 84.903 1.00 47.40 165 MET A C 1
ATOM 1391 O O . MET A 1 167 ? -16.369 -27.496 83.726 1.00 34.71 165 MET A O 1
ATOM 1396 N N . GLN A 1 168 ? -15.531 -26.661 85.632 1.00 52.33 166 GLN A N 1
ATOM 1397 C CA . GLN A 1 168 ? -15.220 -25.375 85.016 1.00 56.98 166 GLN A CA 1
ATOM 1398 C C . GLN A 1 168 ? -14.156 -25.568 83.941 1.00 53.51 166 GLN A C 1
ATOM 1399 O O . GLN A 1 168 ? -14.267 -25.027 82.839 1.00 55.09 166 GLN A O 1
ATOM 1405 N N . ALA A 1 169 ? -13.131 -26.349 84.274 1.00 49.33 167 ALA A N 1
ATOM 1406 C CA . ALA A 1 169 ? -12.033 -26.635 83.361 1.00 36.88 167 ALA A CA 1
ATOM 1407 C C . ALA A 1 169 ? -12.533 -27.310 82.095 1.00 40.59 167 ALA A C 1
ATOM 1408 O O . ALA A 1 169 ? -12.275 -26.829 80.997 1.00 33.93 167 ALA A O 1
ATOM 1410 N N . PHE A 1 170 ? -13.232 -28.429 82.275 1.00 45.53 168 PHE A N 1
ATOM 1411 C CA . PHE A 1 170 ? -13.822 -29.222 81.194 1.00 49.71 168 PHE A CA 1
ATOM 1412 C C . PHE A 1 170 ? -14.740 -28.403 80.284 1.00 46.95 168 PHE A C 1
ATOM 1413 O O . PHE A 1 170 ? -14.553 -28.364 79.077 1.00 40.59 168 PHE A O 1
ATOM 1421 N N . VAL A 1 171 ? -15.731 -27.755 80.877 1.00 35.57 169 VAL A N 1
ATOM 1422 C CA . VAL A 1 171 ? -16.660 -26.910 80.149 1.00 40.05 169 VAL A CA 1
ATOM 1423 C C . VAL A 1 171 ? -15.940 -25.810 79.370 1.00 48.50 169 VAL A C 1
ATOM 1424 O O . VAL A 1 171 ? -16.320 -25.481 78.250 1.00 37.01 169 VAL A O 1
ATOM 1428 N N . SER A 1 172 ? -14.896 -25.246 79.966 1.00 53.04 170 SER A N 1
ATOM 1429 C CA . SER A 1 172 ? -14.156 -24.158 79.339 1.00 53.95 170 SER A CA 1
ATOM 1430 C C . SER A 1 172 ? -13.336 -24.682 78.167 1.00 47.81 170 SER A C 1
ATOM 1431 O O . SER A 1 172 ? -13.227 -24.038 77.121 1.00 50.79 170 SER A O 1
ATOM 1434 N N . GLU A 1 173 ? -12.769 -25.867 78.358 1.00 47.28 171 GLU A N 1
ATOM 1435 C CA . GLU A 1 173 ? -11.937 -26.507 77.351 1.00 48.98 171 GLU A CA 1
ATOM 1436 C C . GLU A 1 173 ? -12.764 -27.002 76.159 1.00 46.51 171 GLU A C 1
ATOM 1437 O O . GLU A 1 173 ? -12.306 -26.968 75.014 1.00 43.83 171 GLU A O 1
ATOM 1443 N N . SER A 1 174 ? -13.975 -27.473 76.439 1.00 33.09 172 SER A N 1
ATOM 1444 C CA . SER A 1 174 ? -14.872 -27.985 75.411 1.00 41.03 172 SER A CA 1
ATOM 1445 C C . SER A 1 174 ? -15.306 -26.899 74.445 1.00 43.47 172 SER A C 1
ATOM 1446 O O . SER A 1 174 ? -15.346 -27.126 73.222 1.00 35.62 172 SER A O 1
ATOM 1449 N N . LYS A 1 175 ? -15.640 -25.730 74.997 1.00 38.38 173 LYS A N 1
ATOM 1450 C CA . LYS A 1 175 ? -16.068 -24.590 74.189 1.00 49.61 173 LYS A CA 1
ATOM 1451 C C . LYS A 1 175 ? -14.960 -24.128 73.246 1.00 48.21 173 LYS A C 1
ATOM 1452 O O . LYS A 1 175 ? -15.218 -23.785 72.096 1.00 51.23 173 LYS A O 1
ATOM 1458 N N . ARG A 1 176 ? -13.731 -24.119 73.747 1.00 50.06 174 ARG A N 1
ATOM 1459 C CA . ARG A 1 176 ? -12.570 -23.792 72.931 1.00 53.77 174 ARG A CA 1
ATOM 1460 C C . ARG A 1 176 ? -12.343 -24.859 71.854 1.00 45.37 174 ARG A C 1
ATOM 1461 O O . ARG A 1 176 ? -12.145 -24.539 70.684 1.00 38.14 174 ARG A O 1
ATOM 1469 N N . ALA A 1 177 ? -12.395 -26.128 72.242 1.00 43.71 175 ALA A N 1
ATOM 1470 C CA . ALA A 1 177 ? -12.204 -27.207 71.280 1.00 44.12 175 ALA A CA 1
ATOM 1471 C C . ALA A 1 177 ? -13.298 -27.241 70.196 1.00 43.67 175 ALA A C 1
ATOM 1472 O O . ALA A 1 177 ? -13.031 -27.588 69.042 1.00 51.36 175 ALA A O 1
ATOM 1474 N N . ALA A 1 178 ? -14.521 -26.870 70.560 1.00 36.87 176 ALA A N 1
ATOM 1475 C CA . ALA A 1 178 ? -15.621 -26.843 69.599 1.00 39.56 176 ALA A CA 1
ATOM 1476 C C . ALA A 1 178 ? -15.501 -25.662 68.639 1.00 43.51 176 ALA A C 1
ATOM 1477 O O . ALA A 1 178 ? -15.786 -25.796 67.440 1.00 36.61 176 ALA A O 1
ATOM 1479 N N . GLU A 1 179 ? -15.107 -24.506 69.176 1.00 33.83 177 GLU A N 1
ATOM 1480 C CA . GLU A 1 179 ? -14.795 -23.333 68.362 1.00 40.69 177 GLU A CA 1
ATOM 1481 C C . GLU A 1 179 ? -13.723 -23.669 67.345 1.00 46.95 177 GLU A C 1
ATOM 1482 O O . GLU A 1 179 ? -13.809 -23.285 66.172 1.00 45.63 177 GLU A O 1
ATOM 1488 N N . LEU A 1 180 ? -12.691 -24.361 67.818 1.00 43.95 178 LEU A N 1
ATOM 1489 C CA . LEU A 1 180 ? -11.563 -24.721 66.981 1.00 46.74 178 LEU A CA 1
ATOM 1490 C C . LEU A 1 180 ? -12.003 -25.561 65.779 1.00 48.25 178 LEU A C 1
ATOM 1491 O O . LEU A 1 180 ? -11.649 -25.251 64.645 1.00 34.71 178 LEU A O 1
ATOM 1496 N N . GLU A 1 181 ? -12.766 -26.620 66.046 1.00 51.46 179 GLU A N 1
ATOM 1497 C CA . GLU A 1 181 ? -13.308 -27.494 65.010 1.00 42.72 179 GLU A CA 1
ATOM 1498 C C . GLU A 1 181 ? -14.078 -26.712 63.952 1.00 39.04 179 GLU A C 1
ATOM 1499 O O . GLU A 1 181 ? -13.975 -26.986 62.751 1.00 29.00 179 GLU A O 1
ATOM 1505 N N . GLU A 1 182 ? -14.873 -25.755 64.408 1.00 28.08 180 GLU A N 1
ATOM 1506 C CA . GLU A 1 182 ? -15.633 -24.920 63.500 1.00 36.24 180 GLU A CA 1
ATOM 1507 C C . GLU A 1 182 ? -14.676 -24.173 62.595 1.00 39.36 180 GLU A C 1
ATOM 1508 O O . GLU A 1 182 ? -14.830 -24.178 61.366 1.00 36.08 180 GLU A O 1
ATOM 1514 N N . LYS A 1 183 ? -13.682 -23.532 63.200 1.00 29.64 181 LYS A N 1
ATOM 1515 C CA . LYS A 1 183 ? -12.698 -22.774 62.425 1.00 35.07 181 LYS A CA 1
ATOM 1516 C C . LYS A 1 183 ? -11.919 -23.663 61.460 1.00 41.06 181 LYS A C 1
ATOM 1517 O O . LYS A 1 183 ? -11.607 -23.256 60.341 1.00 34.84 181 LYS A O 1
ATOM 1523 N N . ARG A 1 184 ? -11.609 -24.879 61.892 1.00 37.16 182 ARG A N 1
ATOM 1524 C CA . ARG A 1 184 ? -10.842 -25.790 61.060 1.00 32.15 182 ARG A CA 1
ATOM 1525 C C . ARG A 1 184 ? -11.576 -26.105 59.762 1.00 37.54 182 ARG A C 1
ATOM 1526 O O . ARG A 1 184 ? -10.956 -26.272 58.707 1.00 34.47 182 ARG A O 1
ATOM 1534 N N . ARG A 1 185 ? -12.901 -26.171 59.847 1.00 36.03 183 ARG A N 1
ATOM 1535 C CA . ARG A 1 185 ? -13.736 -26.470 58.689 1.00 36.96 183 ARG A CA 1
ATOM 1536 C C . ARG A 1 185 ? -13.928 -25.266 57.765 1.00 31.40 183 ARG A C 1
ATOM 1537 O O . ARG A 1 185 ? -13.939 -25.426 56.546 1.00 38.01 183 ARG A O 1
ATOM 1545 N N . TYR A 1 186 ? -14.051 -24.060 58.309 1.00 23.88 184 TYR A N 1
ATOM 1546 C CA . TYR A 1 186 ? -13.994 -22.887 57.434 1.00 28.95 184 TYR A CA 1
ATOM 1547 C C . TYR A 1 186 ? -12.652 -22.798 56.704 1.00 42.57 184 TYR A C 1
ATOM 1548 O O . TYR A 1 186 ? -12.596 -22.597 55.479 1.00 39.84 184 TYR A O 1
ATOM 1557 N N . ARG A 1 187 ? -11.574 -22.955 57.464 1.00 38.92 185 ARG A N 1
ATOM 1558 C CA . ARG A 1 187 ? -10.224 -22.899 56.916 1.00 37.13 185 ARG A CA 1
ATOM 1559 C C . ARG A 1 187 ? -9.993 -23.903 55.794 1.00 32.73 185 ARG A C 1
ATOM 1560 O O . ARG A 1 187 ? -9.270 -23.613 54.851 1.00 29.19 185 ARG A O 1
ATOM 1568 N N . PHE A 1 188 ? -10.574 -25.090 55.918 1.00 33.68 186 PHE A N 1
ATOM 1569 C CA . PHE A 1 188 ? -10.393 -26.137 54.925 1.00 27.72 186 PHE A CA 1
ATOM 1570 C C . PHE A 1 188 ? -11.110 -25.739 53.636 1.00 36.81 186 PHE A C 1
ATOM 1571 O O . PHE A 1 188 ? -10.647 -26.051 52.550 1.00 32.95 186 PHE A O 1
ATOM 1579 N N . LEU A 1 189 ? -12.240 -25.049 53.770 1.00 33.30 187 LEU A N 1
ATOM 1580 C CA . LEU A 1 189 ? -13.006 -24.585 52.621 1.00 29.43 187 LEU A CA 1
ATOM 1581 C C . LEU A 1 189 ? -12.227 -23.476 51.933 1.00 38.65 187 LEU A C 1
ATOM 1582 O O . LEU A 1 189 ? -12.025 -23.490 50.709 1.00 36.82 187 LEU A O 1
ATOM 1587 N N . ALA A 1 190 ? -11.756 -22.529 52.734 1.00 35.52 188 ALA A N 1
ATOM 1588 C CA . ALA A 1 190 ? -10.922 -21.455 52.227 1.00 40.14 188 ALA A CA 1
ATOM 1589 C C . ALA A 1 190 ? -9.622 -21.956 51.572 1.00 43.88 188 ALA A C 1
ATOM 1590 O O . ALA A 1 190 ? -9.182 -21.399 50.574 1.00 34.23 188 ALA A O 1
ATOM 1592 N N . GLU A 1 191 ? -9.012 -23.001 52.120 1.00 45.77 189 GLU A N 1
ATOM 1593 C CA . GLU A 1 191 ? -7.725 -23.476 51.596 1.00 38.95 189 GLU A CA 1
ATOM 1594 C C . GLU A 1 191 ? -7.913 -24.161 50.242 1.00 40.30 189 GLU A C 1
ATOM 1595 O O . GLU A 1 191 ? -7.178 -23.885 49.295 1.00 27.42 189 GLU A O 1
ATOM 1601 N N . LYS A 1 192 ? -8.894 -25.055 50.154 1.00 30.56 190 LYS A N 1
ATOM 1602 C CA . LYS A 1 192 ? -9.176 -25.739 48.893 1.00 39.82 190 LYS A CA 1
ATOM 1603 C C . LYS A 1 192 ? -9.498 -24.755 47.776 1.00 33.68 190 LYS A C 1
ATOM 1604 O O . LYS A 1 192 ? -9.173 -24.991 46.624 1.00 38.08 190 LYS A O 1
ATOM 1610 N N . HIS A 1 193 ? -10.135 -23.647 48.118 1.00 25.46 191 HIS A N 1
ATOM 1611 C CA . HIS A 1 193 ? -10.493 -22.660 47.119 1.00 35.54 191 HIS A CA 1
ATOM 1612 C C . HIS A 1 193 ? -9.334 -21.756 46.789 1.00 38.42 191 HIS A C 1
ATOM 1613 O O . HIS A 1 193 ? -9.292 -21.149 45.715 1.00 30.16 191 HIS A O 1
ATOM 1620 N N . LEU A 1 194 ? -8.376 -21.693 47.704 1.00 27.74 192 LEU A N 1
ATOM 1621 C CA . LEU A 1 194 ? -7.119 -21.004 47.436 1.00 29.67 192 LEU A CA 1
ATOM 1622 C C . LEU A 1 194 ? -6.288 -21.792 46.420 1.00 30.76 192 LEU A C 1
ATOM 1623 O O . LEU A 1 194 ? -5.656 -21.206 45.546 1.00 30.98 192 LEU A O 1
ATOM 1628 N N . LEU A 1 195 ? -6.286 -23.117 46.536 1.00 30.21 193 LEU A N 1
ATOM 1629 C CA . LEU A 1 195 ? -5.603 -23.958 45.555 1.00 38.69 193 LEU A CA 1
ATOM 1630 C C . LEU A 1 195 ? -6.253 -23.799 44.169 1.00 40.79 193 LEU A C 1
ATOM 1631 O O . LEU A 1 195 ? -5.571 -23.651 43.154 1.00 39.59 193 LEU A O 1
ATOM 1636 N N . LEU A 1 196 ? -7.575 -23.812 44.117 1.00 34.01 194 LEU A N 1
ATOM 1637 C CA . LEU A 1 196 ? -8.233 -23.584 42.842 1.00 37.89 194 LEU A CA 1
ATOM 1638 C C . LEU A 1 196 ? -7.831 -22.229 42.266 1.00 50.02 194 LEU A C 1
ATOM 1639 O O . LEU A 1 196 ? -7.425 -22.143 41.105 1.00 56.31 194 LEU A O 1
ATOM 1644 N N . SER A 1 197 ? -7.939 -21.176 43.077 1.00 48.14 195 SER A N 1
ATOM 1645 C CA . SER A 1 197 ? -7.601 -19.820 42.634 1.00 45.56 195 SER A CA 1
ATOM 1646 C C . SER A 1 197 ? -6.190 -19.749 42.073 1.00 48.69 195 SER A C 1
ATOM 1647 O O . SER A 1 197 ? -5.908 -18.959 41.160 1.00 46.60 195 SER A O 1
ATOM 1650 N N . ASN A 1 198 ? -5.312 -20.578 42.633 1.00 47.48 196 ASN A N 1
ATOM 1651 C CA . ASN A 1 198 ? -3.908 -20.596 42.256 1.00 39.13 196 ASN A CA 1
ATOM 1652 C C . ASN A 1 198 ? -3.657 -21.298 40.925 1.00 39.74 196 ASN A C 1
ATOM 1653 O O . ASN A 1 198 ? -2.903 -20.800 40.090 1.00 33.94 196 ASN A O 1
ATOM 1658 N N . THR A 1 199 ? -4.271 -22.464 40.738 1.00 29.23 197 THR A N 1
ATOM 1659 C CA . THR A 1 199 ? -4.171 -23.166 39.466 1.00 46.94 197 THR A CA 1
ATOM 1660 C C . THR A 1 199 ? -4.733 -22.289 38.350 1.00 45.23 197 THR A C 1
ATOM 1661 O O . THR A 1 199 ? -4.172 -22.219 37.258 1.00 53.19 197 THR A O 1
ATOM 1665 N N . PHE A 1 200 ? -5.830 -21.602 38.641 1.00 34.07 198 PHE A N 1
ATOM 1666 C CA . PHE A 1 200 ? -6.510 -20.800 37.638 1.00 44.66 198 PHE A CA 1
ATOM 1667 C C . PHE A 1 200 ? -5.708 -19.564 37.293 1.00 43.86 198 PHE A C 1
ATOM 1668 O O . PHE A 1 200 ? -5.687 -19.133 36.134 1.00 46.77 198 PHE A O 1
ATOM 1676 N N . LEU A 1 201 ? -5.066 -18.992 38.308 1.00 25.83 199 LEU A N 1
ATOM 1677 C CA . LEU A 1 201 ? -4.069 -17.944 38.097 1.00 33.13 199 LEU A CA 1
ATOM 1678 C C . LEU A 1 201 ? -2.962 -18.410 37.143 1.00 40.57 199 LEU A C 1
ATOM 1679 O O . LEU A 1 201 ? -2.508 -17.652 36.280 1.00 49.72 199 LEU A O 1
ATOM 1684 N N . GLN A 1 202 ? -2.527 -19.660 37.299 1.00 34.57 200 GLN A N 1
ATOM 1685 C CA . GLN A 1 202 ? -1.460 -20.203 36.453 1.00 48.66 200 GLN A CA 1
ATOM 1686 C C . GLN A 1 202 ? -1.897 -20.295 35.000 1.00 53.04 200 GLN A C 1
ATOM 1687 O O . GLN A 1 202 ? -1.143 -19.977 34.079 1.00 51.58 200 GLN A O 1
ATOM 1693 N N . PHE A 1 203 ? -3.129 -20.743 34.801 1.00 49.15 201 PHE A N 1
ATOM 1694 C CA . PHE A 1 203 ? -3.700 -20.808 33.471 1.00 46.04 201 PHE A CA 1
ATOM 1695 C C . PHE A 1 203 ? -3.760 -19.417 32.847 1.00 45.33 201 PHE A C 1
ATOM 1696 O O . PHE A 1 203 ? -3.504 -19.250 31.655 1.00 54.12 201 PHE A O 1
ATOM 1704 N N . LEU A 1 204 ? -4.099 -18.420 33.657 1.00 35.82 202 LEU A N 1
ATOM 1705 C CA . LEU A 1 204 ? -4.169 -17.043 33.182 1.00 36.36 202 LEU A CA 1
ATOM 1706 C C . LEU A 1 204 ? -2.857 -16.564 32.572 1.00 46.40 202 LEU A C 1
ATOM 1707 O O . LEU A 1 204 ? -2.868 -15.830 31.582 1.00 46.90 202 LEU A O 1
ATOM 1712 N N . GLY A 1 205 ? -1.734 -16.971 33.169 1.00 31.85 203 GLY A N 1
ATOM 1713 C CA . GLY A 1 205 ? -0.430 -16.532 32.715 1.00 40.22 203 GLY A CA 1
ATOM 1714 C C . GLY A 1 205 ? 0.031 -17.241 31.455 1.00 42.61 203 GLY A C 1
ATOM 1715 O O . GLY A 1 205 ? 0.731 -16.651 30.630 1.00 30.32 203 GLY A O 1
ATOM 1716 N N . ARG A 1 206 ? -0.351 -18.511 31.329 1.00 31.18 204 ARG A N 1
ATOM 1717 C CA . ARG A 1 206 ? -0.059 -19.323 30.166 1.00 36.85 204 ARG A CA 1
ATOM 1718 C C . ARG A 1 206 ? -0.816 -18.797 28.953 1.00 41.64 204 ARG A C 1
ATOM 1719 O O . ARG A 1 206 ? -0.213 -18.436 27.944 1.00 48.37 204 ARG A O 1
ATOM 1727 N N . ALA A 1 207 ? -2.139 -18.755 29.065 1.00 29.04 205 ALA A N 1
ATOM 1728 C CA . ALA A 1 207 ? -2.996 -18.236 28.009 1.00 38.82 205 ALA A CA 1
ATOM 1729 C C . ALA A 1 207 ? -2.611 -16.818 27.611 1.00 33.62 205 ALA A C 1
ATOM 1730 O O . ALA A 1 207 ? -2.536 -16.505 26.429 1.00 31.23 205 ALA A O 1
ATOM 1732 N N . ARG A 1 208 ? -2.379 -15.955 28.593 1.00 28.29 206 ARG A N 1
ATOM 1733 C CA . ARG A 1 208 ? -1.926 -14.607 28.299 1.00 38.49 206 ARG A CA 1
ATOM 1734 C C . ARG A 1 208 ? -0.582 -14.672 27.588 1.00 48.81 206 ARG A C 1
ATOM 1735 O O . ARG A 1 208 ? -0.304 -13.876 26.694 1.00 52.47 206 ARG A O 1
ATOM 1743 N N . GLY A 1 209 ? 0.244 -15.637 27.985 1.00 41.94 207 GLY A N 1
ATOM 1744 C CA . GLY A 1 209 ? 1.528 -15.855 27.349 1.00 44.04 207 GLY A CA 1
ATOM 1745 C C . GLY A 1 209 ? 1.436 -16.003 25.836 1.00 41.43 207 GLY A C 1
ATOM 1746 O O . GLY A 1 209 ? 2.080 -15.265 25.100 1.00 36.48 207 GLY A O 1
ATOM 1747 N N . MET A 1 210 ? 0.629 -16.948 25.365 1.00 47.95 208 MET A N 1
ATOM 1748 C CA . MET A 1 210 ? 0.565 -17.218 23.934 1.00 46.77 208 MET A CA 1
ATOM 1749 C C . MET A 1 210 ? -0.219 -16.195 23.136 1.00 48.34 208 MET A C 1
ATOM 1750 O O . MET A 1 210 ? -0.002 -16.053 21.939 1.00 68.78 208 MET A O 1
ATOM 1755 N N . LEU A 1 211 ? -1.132 -15.487 23.782 1.00 41.74 209 LEU A N 1
ATOM 1756 C CA . LEU A 1 211 ? -1.926 -14.505 23.065 1.00 45.19 209 LEU A CA 1
ATOM 1757 C C . LEU A 1 211 ? -1.159 -13.217 22.814 1.00 47.96 209 LEU A C 1
ATOM 1758 O O . LEU A 1 211 ? -1.506 -12.459 21.915 1.00 56.38 209 LEU A O 1
ATOM 1763 N N . GLN A 1 212 ? -0.106 -12.975 23.586 1.00 37.18 210 GLN A N 1
ATOM 1764 C CA . GLN A 1 212 ? 0.663 -11.749 23.420 1.00 38.92 210 GLN A CA 1
ATOM 1765 C C . GLN A 1 212 ? 1.492 -11.828 22.146 1.00 45.38 210 GLN A C 1
ATOM 1766 O O . GLN A 1 212 ? 1.829 -10.804 21.539 1.00 43.29 210 GLN A O 1
ATOM 1772 N N . ASN A 1 213 ? 1.815 -13.052 21.742 1.00 40.35 211 ASN A N 1
ATOM 1773 C CA . ASN A 1 213 ? 2.526 -13.257 20.500 1.00 53.00 211 ASN A CA 1
ATOM 1774 C C . ASN A 1 213 ? 1.571 -13.573 19.349 1.00 51.60 211 ASN A C 1
ATOM 1775 O O . ASN A 1 213 ? 1.720 -12.997 18.285 1.00 51.26 211 ASN A O 1
ATOM 1780 N N . ARG A 1 214 ? 0.580 -14.445 19.552 1.00 49.59 212 ARG A N 1
ATOM 1781 C CA A ARG A 1 214 ? -0.352 -14.746 18.477 0.50 48.34 212 ARG A CA 1
ATOM 1782 C CA B ARG A 1 214 ? -0.390 -14.746 18.497 0.50 47.59 212 ARG A CA 1
ATOM 1783 C C . ARG A 1 214 ? -0.897 -13.461 17.873 1.00 49.17 212 ARG A C 1
ATOM 1784 O O . ARG A 1 214 ? -0.860 -13.287 16.668 1.00 45.05 212 ARG A O 1
ATOM 1799 N N . VAL A 1 215 ? -1.403 -12.565 18.713 1.00 40.80 213 VAL A N 1
ATOM 1800 C CA . VAL A 1 215 ? -1.957 -11.303 18.217 1.00 36.52 213 VAL A CA 1
ATOM 1801 C C . VAL A 1 215 ? -0.973 -10.528 17.318 1.00 36.90 213 VAL A C 1
ATOM 1802 O O . VAL A 1 215 ? -1.377 -9.787 16.419 1.00 29.88 213 VAL A O 1
ATOM 1806 N N . LEU A 1 216 ? 0.316 -10.709 17.567 1.00 43.56 214 LEU A N 1
ATOM 1807 C CA . LEU A 1 216 ? 1.351 -10.076 16.756 1.00 51.72 214 LEU A CA 1
ATOM 1808 C C . LEU A 1 216 ? 1.600 -10.843 15.455 1.00 44.69 214 LEU A C 1
ATOM 1809 O O . LEU A 1 216 ? 1.736 -10.242 14.383 1.00 47.58 214 LEU A O 1
ATOM 1814 N N . LEU A 1 217 ? 1.651 -12.169 15.539 1.00 35.50 215 LEU A N 1
ATOM 1815 C CA . LEU A 1 217 ? 1.906 -12.966 14.341 1.00 49.48 215 LEU A CA 1
ATOM 1816 C C . LEU A 1 217 ? 0.721 -12.939 13.361 1.00 51.18 215 LEU A C 1
ATOM 1817 O O . LEU A 1 217 ? 0.883 -13.160 12.157 1.00 46.58 215 LEU A O 1
ATOM 1822 N N . TRP A 1 218 ? -0.464 -12.646 13.883 1.00 41.87 216 TRP A N 1
ATOM 1823 C CA . TRP A 1 218 ? -1.682 -12.666 13.081 1.00 39.28 216 TRP A CA 1
ATOM 1824 C C . TRP A 1 218 ? -2.070 -11.297 12.536 1.00 35.20 216 TRP A C 1
ATOM 1825 O O . TRP A 1 218 ? -3.157 -11.134 11.995 1.00 31.19 216 TRP A O 1
ATOM 1836 N N . LYS A 1 219 ? -1.211 -10.336 12.716 1.00 40.79 217 LYS A N 1
ATOM 1837 C CA . LYS A 1 219 ? -1.462 -9.067 12.164 1.00 46.16 217 LYS A CA 1
ATOM 1838 C C . LYS A 1 219 ? -1.073 -9.338 10.732 1.00 51.12 217 LYS A C 1
ATOM 1839 O O . LYS A 1 219 ? -0.342 -10.258 10.440 1.00 49.35 217 LYS A O 1
ATOM 1845 N N . GLU A 1 220 ? -1.584 -8.566 9.812 1.00 50.21 218 GLU A N 1
ATOM 1846 C CA . GLU A 1 220 ? -1.143 -8.826 8.477 1.00 75.38 218 GLU A CA 1
ATOM 1847 C C . GLU A 1 220 ? -0.343 -7.719 7.893 1.00 83.74 218 GLU A C 1
ATOM 1848 O O . GLU A 1 220 ? 0.046 -7.805 6.763 1.00 93.22 218 GLU A O 1
ATOM 1854 N N . GLN A 1 221 ? -0.041 -6.712 8.704 1.00 87.35 219 GLN A N 1
ATOM 1855 C CA . GLN A 1 221 ? 1.131 -5.884 8.458 1.00 94.25 219 GLN A CA 1
ATOM 1856 C C . GLN A 1 221 ? 1.518 -4.788 9.469 1.00 100.29 219 GLN A C 1
ATOM 1857 O O . GLN A 1 221 ? 0.903 -4.612 10.511 1.00 90.53 219 GLN A O 1
ATOM 1863 N N . SER A 1 222 ? 2.617 -4.115 9.128 1.00 109.65 220 SER A N 1
ATOM 1864 C CA . SER A 1 222 ? 3.040 -2.812 9.626 1.00 114.96 220 SER A CA 1
ATOM 1865 C C . SER A 1 222 ? 4.238 -2.814 10.541 1.00 113.46 220 SER A C 1
ATOM 1866 O O . SER A 1 222 ? 4.961 -1.830 10.572 1.00 113.62 220 SER A O 1
ATOM 1869 N N . ALA B 1 4 ? -11.832 -18.051 -28.115 1.00 69.11 2 ALA B N 1
ATOM 1870 C CA . ALA B 1 4 ? -11.075 -19.293 -28.094 1.00 78.81 2 ALA B CA 1
ATOM 1871 C C . ALA B 1 4 ? -11.216 -19.995 -26.772 1.00 93.78 2 ALA B C 1
ATOM 1872 O O . ALA B 1 4 ? -11.092 -19.373 -25.713 1.00 99.03 2 ALA B O 1
ATOM 1874 N N . PRO B 1 5 ? -11.505 -21.295 -26.830 1.00 97.51 3 PRO B N 1
ATOM 1875 C CA . PRO B 1 5 ? -11.638 -22.081 -25.597 1.00 98.72 3 PRO B CA 1
ATOM 1876 C C . PRO B 1 5 ? -10.346 -22.418 -24.881 1.00 91.49 3 PRO B C 1
ATOM 1877 O O . PRO B 1 5 ? -9.891 -23.546 -24.854 1.00 83.17 3 PRO B O 1
ATOM 1881 N N . GLU B 1 6 ? -9.751 -21.354 -24.366 1.00 90.53 4 GLU B N 1
ATOM 1882 C CA . GLU B 1 6 ? -8.952 -21.274 -23.178 1.00 81.93 4 GLU B CA 1
ATOM 1883 C C . GLU B 1 6 ? -9.518 -20.076 -22.483 1.00 73.70 4 GLU B C 1
ATOM 1884 O O . GLU B 1 6 ? -9.270 -19.876 -21.319 1.00 71.77 4 GLU B O 1
ATOM 1890 N N . MET B 1 7 ? -10.259 -19.266 -23.234 1.00 67.12 5 MET B N 1
ATOM 1891 C CA . MET B 1 7 ? -10.912 -18.090 -22.708 1.00 58.93 5 MET B CA 1
ATOM 1892 C C . MET B 1 7 ? -12.128 -18.570 -22.049 1.00 60.15 5 MET B C 1
ATOM 1893 O O . MET B 1 7 ? -12.672 -17.933 -21.195 1.00 58.28 5 MET B O 1
ATOM 1898 N N . ASP B 1 8 ? -12.555 -19.721 -22.476 1.00 57.05 6 ASP B N 1
ATOM 1899 C CA . ASP B 1 8 ? -13.680 -20.392 -21.863 1.00 60.95 6 ASP B CA 1
ATOM 1900 C C . ASP B 1 8 ? -13.277 -20.898 -20.479 1.00 54.93 6 ASP B C 1
ATOM 1901 O O . ASP B 1 8 ? -14.064 -20.858 -19.526 1.00 40.87 6 ASP B O 1
ATOM 1906 N N . GLN B 1 9 ? -12.040 -21.370 -20.378 1.00 52.31 7 GLN B N 1
ATOM 1907 C CA . GLN B 1 9 ? -11.536 -21.941 -19.135 1.00 47.09 7 GLN B CA 1
ATOM 1908 C C . GLN B 1 9 ? -11.322 -20.855 -18.080 1.00 46.38 7 GLN B C 1
ATOM 1909 O O . GLN B 1 9 ? -11.452 -21.106 -16.879 1.00 52.80 7 GLN B O 1
ATOM 1915 N N . PHE B 1 10 ? -11.002 -19.650 -18.548 1.00 38.46 8 PHE B N 1
ATOM 1916 C CA . PHE B 1 10 ? -10.984 -18.453 -17.717 1.00 44.87 8 PHE B CA 1
ATOM 1917 C C . PHE B 1 10 ? -12.387 -18.157 -17.235 1.00 45.79 8 PHE B C 1
ATOM 1918 O O . PHE B 1 10 ? -12.611 -17.847 -16.062 1.00 48.50 8 PHE B O 1
ATOM 1926 N N . TYR B 1 11 ? -13.329 -18.238 -18.164 1.00 41.45 9 TYR B N 1
ATOM 1927 C CA . TYR B 1 11 ? -14.722 -17.972 -17.869 1.00 43.96 9 TYR B CA 1
ATOM 1928 C C . TYR B 1 11 ? -15.288 -18.924 -16.805 1.00 48.90 9 TYR B C 1
ATOM 1929 O O . TYR B 1 11 ? -15.989 -18.488 -15.895 1.00 56.56 9 TYR B O 1
ATOM 1938 N N . ARG B 1 12 ? -14.986 -20.215 -16.912 1.00 28.06 10 ARG B N 1
ATOM 1939 C CA . ARG B 1 12 ? -15.563 -21.185 -15.987 1.00 43.02 10 ARG B CA 1
ATOM 1940 C C . ARG B 1 12 ? -14.938 -21.108 -14.588 1.00 44.86 10 ARG B C 1
ATOM 1941 O O . ARG B 1 12 ? -15.579 -21.470 -13.605 1.00 46.46 10 ARG B O 1
ATOM 1949 N N . SER B 1 13 ? -13.699 -20.620 -14.521 1.00 40.91 11 SER B N 1
ATOM 1950 C CA . SER B 1 13 ? -12.967 -20.457 -13.260 1.00 44.71 11 SER B CA 1
ATOM 1951 C C . SER B 1 13 ? -13.400 -19.208 -12.535 1.00 43.33 11 SER B C 1
ATOM 1952 O O . SER B 1 13 ? -13.541 -19.217 -11.312 1.00 47.97 11 SER B O 1
ATOM 1955 N N . THR B 1 14 ? -13.584 -18.130 -13.297 1.00 28.80 12 THR B N 1
ATOM 1956 C CA . THR B 1 14 ? -14.056 -16.864 -12.758 1.00 37.12 12 THR B CA 1
ATOM 1957 C C . THR B 1 14 ? -15.475 -16.973 -12.223 1.00 43.47 12 THR B C 1
ATOM 1958 O O . THR B 1 14 ? -15.862 -16.226 -11.335 1.00 46.48 12 THR B O 1
ATOM 1962 N N . MET B 1 15 ? -16.246 -17.897 -12.779 1.00 37.68 13 MET B N 1
ATOM 1963 C CA . MET B 1 15 ? -17.578 -18.173 -12.283 1.00 27.69 13 MET B CA 1
ATOM 1964 C C . MET B 1 15 ? -17.510 -19.151 -11.116 1.00 35.59 13 MET B C 1
ATOM 1965 O O . MET B 1 15 ? -18.308 -19.085 -10.190 1.00 35.24 13 MET B O 1
ATOM 1970 N N . ALA B 1 16 ? -16.562 -20.073 -11.184 1.00 28.61 14 ALA B N 1
ATOM 1971 C CA . ALA B 1 16 ? -16.406 -21.087 -10.165 1.00 33.03 14 ALA B CA 1
ATOM 1972 C C . ALA B 1 16 ? -16.069 -20.403 -8.851 1.00 43.81 14 ALA B C 1
ATOM 1973 O O . ALA B 1 16 ? -16.435 -20.888 -7.791 1.00 40.13 14 ALA B O 1
ATOM 1975 N N . ILE B 1 17 ? -15.377 -19.270 -8.941 1.00 42.76 15 ILE B N 1
ATOM 1976 C CA . ILE B 1 17 ? -14.952 -18.509 -7.776 1.00 43.04 15 ILE B CA 1
ATOM 1977 C C . ILE B 1 17 ? -16.121 -17.780 -7.149 1.00 46.96 15 ILE B C 1
ATOM 1978 O O . ILE B 1 17 ? -16.366 -17.918 -5.944 1.00 42.64 15 ILE B O 1
ATOM 1983 N N . TYR B 1 18 ? -16.848 -17.012 -7.958 1.00 35.35 16 TYR B N 1
ATOM 1984 C CA . TYR B 1 18 ? -18.051 -16.339 -7.462 1.00 41.23 16 TYR B CA 1
ATOM 1985 C C . TYR B 1 18 ? -19.046 -17.336 -6.871 1.00 42.40 16 TYR B C 1
ATOM 1986 O O . TYR B 1 18 ? -19.544 -17.143 -5.765 1.00 50.50 16 TYR B O 1
ATOM 1995 N N . LYS B 1 19 ? -19.320 -18.408 -7.605 1.00 41.85 17 LYS B N 1
ATOM 1996 C CA . LYS B 1 19 ? -20.267 -19.425 -7.165 1.00 41.91 17 LYS B CA 1
ATOM 1997 C C . LYS B 1 19 ? -19.820 -20.119 -5.875 1.00 45.67 17 LYS B C 1
ATOM 1998 O O . LYS B 1 19 ? -20.654 -20.525 -5.060 1.00 45.61 17 LYS B O 1
ATOM 2004 N N . SER B 1 20 ? -18.511 -20.252 -5.678 1.00 28.91 18 SER B N 1
ATOM 2005 C CA . SER B 1 20 ? -18.016 -20.861 -4.438 1.00 34.39 18 SER B CA 1
ATOM 2006 C C . SER B 1 20 ? -18.246 -19.977 -3.217 1.00 38.25 18 SER B C 1
ATOM 2007 O O . SER B 1 20 ? -18.740 -20.450 -2.189 1.00 38.48 18 SER B O 1
ATOM 2010 N N . ILE B 1 21 ? -17.879 -18.702 -3.328 1.00 28.38 19 ILE B N 1
ATOM 2011 C CA . ILE B 1 21 ? -18.202 -17.716 -2.303 1.00 39.11 19 ILE B CA 1
ATOM 2012 C C . ILE B 1 21 ? -19.663 -17.857 -1.909 1.00 35.82 19 ILE B C 1
ATOM 2013 O O . ILE B 1 21 ? -20.006 -17.798 -0.736 1.00 38.38 19 ILE B O 1
ATOM 2018 N N . MET B 1 22 ? -20.520 -18.047 -2.909 1.00 42.51 20 MET B N 1
ATOM 2019 C CA . MET B 1 22 ? -21.966 -18.000 -2.726 1.00 37.79 20 MET B CA 1
ATOM 2020 C C . MET B 1 22 ? -22.553 -19.325 -2.241 1.00 39.12 20 MET B C 1
ATOM 2021 O O . MET B 1 22 ? -23.537 -19.336 -1.503 1.00 38.74 20 MET B O 1
ATOM 2026 N N . GLU B 1 23 ? -21.962 -20.434 -2.676 1.00 35.83 21 GLU B N 1
ATOM 2027 C CA . GLU B 1 23 ? -22.508 -21.770 -2.409 1.00 42.63 21 GLU B CA 1
ATOM 2028 C C . GLU B 1 23 ? -21.737 -22.545 -1.335 1.00 40.61 21 GLU B C 1
ATOM 2029 O O . GLU B 1 23 ? -22.245 -23.521 -0.775 1.00 46.63 21 GLU B O 1
ATOM 2035 N N . GLN B 1 24 ? -20.514 -22.114 -1.051 1.00 35.27 22 GLN B N 1
ATOM 2036 C CA . GLN B 1 24 ? -19.674 -22.797 -0.067 1.00 40.14 22 GLN B CA 1
ATOM 2037 C C . GLN B 1 24 ? -19.347 -21.920 1.137 1.00 46.95 22 GLN B C 1
ATOM 2038 O O . GLN B 1 24 ? -19.664 -22.269 2.281 1.00 50.38 22 GLN B O 1
ATOM 2044 N N . PHE B 1 25 ? -18.701 -20.788 0.874 1.00 39.72 23 PHE B N 1
ATOM 2045 C CA . PHE B 1 25 ? -18.269 -19.880 1.929 1.00 45.32 23 PHE B CA 1
ATOM 2046 C C . PHE B 1 25 ? -19.416 -19.313 2.775 1.00 42.75 23 PHE B C 1
ATOM 2047 O O . PHE B 1 25 ? -19.406 -19.406 4.004 1.00 34.03 23 PHE B O 1
ATOM 2055 N N . ASN B 1 26 ? -20.391 -18.710 2.115 1.00 39.12 24 ASN B N 1
ATOM 2056 C CA A ASN B 1 26 ? -21.448 -18.055 2.857 0.70 38.00 24 ASN B CA 1
ATOM 2057 C CA B ASN B 1 26 ? -21.535 -18.061 2.763 0.30 39.05 24 ASN B CA 1
ATOM 2058 C C . ASN B 1 26 ? -22.348 -18.990 3.673 1.00 40.26 24 ASN B C 1
ATOM 2059 O O . ASN B 1 26 ? -22.759 -18.603 4.761 1.00 41.15 24 ASN B O 1
ATOM 2068 N N . PRO B 1 27 ? -22.616 -20.231 3.198 1.00 37.67 25 PRO B N 1
ATOM 2069 C CA . PRO B 1 27 ? -23.336 -21.207 4.036 1.00 35.75 25 PRO B CA 1
ATOM 2070 C C . PRO B 1 27 ? -22.450 -21.756 5.166 1.00 39.92 25 PRO B C 1
ATOM 2071 O O . PRO B 1 27 ? -22.936 -22.363 6.122 1.00 32.35 25 PRO B O 1
ATOM 2075 N N . ALA B 1 28 ? -21.146 -21.554 5.040 1.00 31.95 26 ALA B N 1
ATOM 2076 C CA . ALA B 1 28 ? -20.208 -21.972 6.070 1.00 30.90 26 ALA B CA 1
ATOM 2077 C C . ALA B 1 28 ? -20.243 -20.925 7.184 1.00 29.87 26 ALA B C 1
ATOM 2078 O O . ALA B 1 28 ? -20.175 -21.255 8.370 1.00 29.36 26 ALA B O 1
ATOM 2080 N N . LEU B 1 29 ? -20.395 -19.664 6.783 1.00 24.21 27 LEU B N 1
ATOM 2081 C CA . LEU B 1 29 ? -20.537 -18.553 7.707 1.00 39.95 27 LEU B CA 1
ATOM 2082 C C . LEU B 1 29 ? -21.867 -18.591 8.443 1.00 46.57 27 LEU B C 1
ATOM 2083 O O . LEU B 1 29 ? -21.935 -18.238 9.621 1.00 37.42 27 LEU B O 1
ATOM 2088 N N . GLU B 1 30 ? -22.926 -19.015 7.764 1.00 38.79 28 GLU B N 1
ATOM 2089 C CA . GLU B 1 30 ? -24.215 -19.148 8.446 1.00 40.56 28 GLU B CA 1
ATOM 2090 C C . GLU B 1 30 ? -24.140 -20.220 9.510 1.00 38.55 28 GLU B C 1
ATOM 2091 O O . GLU B 1 30 ? -24.693 -20.069 10.590 1.00 40.43 28 GLU B O 1
ATOM 2097 N N . ASN B 1 31 ? -23.470 -21.316 9.183 1.00 33.08 29 ASN B N 1
ATOM 2098 C CA . ASN B 1 31 ? -23.207 -22.348 10.155 1.00 29.09 29 ASN B CA 1
ATOM 2099 C C . ASN B 1 31 ? -22.372 -21.768 11.281 1.00 35.77 29 ASN B C 1
ATOM 2100 O O . ASN B 1 31 ? -22.603 -22.057 12.445 1.00 32.69 29 ASN B O 1
ATOM 2105 N N . LEU B 1 32 ? -21.417 -20.916 10.929 1.00 34.96 30 LEU B N 1
ATOM 2106 C CA . LEU B 1 32 ? -20.506 -20.333 11.918 1.00 33.95 30 LEU B CA 1
ATOM 2107 C C . LEU B 1 32 ? -21.250 -19.424 12.895 1.00 36.94 30 LEU B C 1
ATOM 2108 O O . LEU B 1 32 ? -20.871 -19.325 14.055 1.00 33.29 30 LEU B O 1
ATOM 2113 N N . VAL B 1 33 ? -22.296 -18.753 12.412 1.00 24.53 31 VAL B N 1
ATOM 2114 C CA . VAL B 1 33 ? -23.143 -17.909 13.244 1.00 40.03 31 VAL B CA 1
ATOM 2115 C C . VAL B 1 33 ? -23.908 -18.772 14.241 1.00 40.33 31 VAL B C 1
ATOM 2116 O O . VAL B 1 33 ? -23.954 -18.463 15.435 1.00 38.74 31 VAL B O 1
ATOM 2120 N N . TYR B 1 34 ? -24.498 -19.860 13.750 1.00 30.56 32 TYR B N 1
ATOM 2121 C CA . TYR B 1 34 ? -25.166 -20.818 14.626 1.00 34.31 32 TYR B CA 1
ATOM 2122 C C . TYR B 1 34 ? -24.260 -21.360 15.731 1.00 40.03 32 TYR B C 1
ATOM 2123 O O . TYR B 1 34 ? -24.627 -21.349 16.913 1.00 34.71 32 TYR B O 1
ATOM 2132 N N . LEU B 1 35 ? -23.092 -21.856 15.349 1.00 36.28 33 LEU B N 1
ATOM 2133 C CA . LEU B 1 35 ? -22.134 -22.361 16.327 1.00 33.31 33 LEU B CA 1
ATOM 2134 C C . LEU B 1 35 ? -21.674 -21.227 17.229 1.00 35.20 33 LEU B C 1
ATOM 2135 O O . LEU B 1 35 ? -21.385 -21.432 18.407 1.00 34.73 33 LEU B O 1
ATOM 2140 N N . GLY B 1 36 ? -21.615 -20.024 16.671 1.00 25.38 34 GLY B N 1
ATOM 2141 C CA . GLY B 1 36 ? -21.294 -18.840 17.447 1.00 20.92 34 GLY B CA 1
ATOM 2142 C C . GLY B 1 36 ? -22.283 -18.650 18.584 1.00 33.94 34 GLY B C 1
ATOM 2143 O O . GLY B 1 36 ? -21.891 -18.540 19.742 1.00 32.78 34 GLY B O 1
ATOM 2144 N N . ASN B 1 37 ? -23.571 -18.613 18.257 1.00 28.56 35 ASN B N 1
ATOM 2145 C CA . ASN B 1 37 ? -24.615 -18.462 19.267 1.00 27.27 35 ASN B CA 1
ATOM 2146 C C . ASN B 1 37 ? -24.754 -19.652 20.222 1.00 37.42 35 ASN B C 1
ATOM 2147 O O . ASN B 1 37 ? -25.105 -19.475 21.400 1.00 28.59 35 ASN B O 1
ATOM 2152 N N . ASN B 1 38 ? -24.479 -20.859 19.734 1.00 30.69 36 ASN B N 1
ATOM 2153 C CA . ASN B 1 38 ? -24.445 -22.015 20.617 1.00 29.97 36 ASN B CA 1
ATOM 2154 C C . ASN B 1 38 ? -23.354 -21.805 21.656 1.00 38.27 36 ASN B C 1
ATOM 2155 O O . ASN B 1 38 ? -23.556 -22.037 22.845 1.00 32.22 36 ASN B O 1
ATOM 2160 N N . TYR B 1 39 ? -22.200 -21.355 21.188 1.00 35.36 37 TYR B N 1
ATOM 2161 C CA . TYR B 1 39 ? -21.069 -21.022 22.037 1.00 31.45 37 TYR B CA 1
ATOM 2162 C C . TYR B 1 39 ? -21.460 -19.986 23.094 1.00 42.74 37 TYR B C 1
ATOM 2163 O O . TYR B 1 39 ? -21.163 -20.149 24.286 1.00 37.37 37 TYR B O 1
ATOM 2172 N N . LEU B 1 40 ? -22.100 -18.909 22.641 1.00 33.73 38 LEU B N 1
ATOM 2173 C CA . LEU B 1 40 ? -22.568 -17.842 23.526 1.00 39.07 38 LEU B CA 1
ATOM 2174 C C . LEU B 1 40 ? -23.513 -18.398 24.572 1.00 42.92 38 LEU B C 1
ATOM 2175 O O . LEU B 1 40 ? -23.479 -18.012 25.744 1.00 41.47 38 LEU B O 1
ATOM 2180 N N . ARG B 1 41 ? -24.360 -19.317 24.132 1.00 45.15 39 ARG B N 1
ATOM 2181 C CA . ARG B 1 41 ? -25.340 -19.945 25.000 1.00 46.49 39 ARG B CA 1
ATOM 2182 C C . ARG B 1 41 ? -24.658 -20.753 26.113 1.00 39.52 39 ARG B C 1
ATOM 2183 O O . ARG B 1 41 ? -25.044 -20.666 27.262 1.00 25.52 39 ARG B O 1
ATOM 2191 N N . ALA B 1 42 ? -23.627 -21.517 25.778 1.00 40.33 40 ALA B N 1
ATOM 2192 C CA . ALA B 1 42 ? -22.943 -22.308 26.796 1.00 36.73 40 ALA B CA 1
ATOM 2193 C C . ALA B 1 42 ? -22.154 -21.438 27.790 1.00 43.85 40 ALA B C 1
ATOM 2194 O O . ALA B 1 42 ? -22.017 -21.788 28.982 1.00 39.34 40 ALA B O 1
ATOM 2196 N N . PHE B 1 43 ? -21.643 -20.306 27.311 1.00 33.58 41 PHE B N 1
ATOM 2197 C CA . PHE B 1 43 ? -20.964 -19.369 28.191 1.00 34.38 41 PHE B CA 1
ATOM 2198 C C . PHE B 1 43 ? -21.887 -18.743 29.228 1.00 42.03 41 PHE B C 1
ATOM 2199 O O . PHE B 1 43 ? -21.524 -18.649 30.399 1.00 41.60 41 PHE B O 1
ATOM 2207 N N . HIS B 1 44 ? -23.056 -18.271 28.805 1.00 30.61 42 HIS B N 1
ATOM 2208 C CA . HIS B 1 44 ? -23.977 -17.652 29.755 1.00 38.65 42 HIS B CA 1
ATOM 2209 C C . HIS B 1 44 ? -24.533 -18.660 30.765 1.00 45.26 42 HIS B C 1
ATOM 2210 O O . HIS B 1 44 ? -25.010 -18.278 31.846 1.00 29.62 42 HIS B O 1
ATOM 2217 N N . ALA B 1 45 ? -24.462 -19.941 30.410 1.00 36.70 43 ALA B N 1
ATOM 2218 C CA . ALA B 1 45 ? -24.872 -21.009 31.315 1.00 38.73 43 ALA B CA 1
ATOM 2219 C C . ALA B 1 45 ? -23.780 -21.324 32.345 1.00 37.77 43 ALA B C 1
ATOM 2220 O O . ALA B 1 45 ? -24.072 -21.570 33.508 1.00 41.50 43 ALA B O 1
ATOM 2222 N N . LEU B 1 46 ? -22.528 -21.321 31.899 1.00 35.38 44 LEU B N 1
ATOM 2223 C CA . LEU B 1 46 ? -21.366 -21.477 32.760 1.00 36.43 44 LEU B CA 1
ATOM 2224 C C . LEU B 1 46 ? -21.349 -20.330 33.761 1.00 38.19 44 LEU B C 1
ATOM 2225 O O . LEU B 1 46 ? -21.135 -20.527 34.960 1.00 38.67 44 LEU B O 1
ATOM 2230 N N . SER B 1 47 ? -21.556 -19.121 33.248 1.00 30.11 45 SER B N 1
ATOM 2231 C CA A SER B 1 47 ? -21.648 -17.928 34.071 0.50 30.95 45 SER B CA 1
ATOM 2232 C CA B SER B 1 47 ? -21.621 -17.944 34.098 0.50 31.93 45 SER B CA 1
ATOM 2233 C C . SER B 1 47 ? -22.668 -18.131 35.186 1.00 36.26 45 SER B C 1
ATOM 2234 O O . SER B 1 47 ? -22.395 -17.868 36.351 1.00 38.10 45 SER B O 1
ATOM 2239 N N . GLU B 1 48 ? -23.852 -18.597 34.796 1.00 34.14 46 GLU B N 1
ATOM 2240 C CA A GLU B 1 48 ? -24.927 -18.816 35.752 0.70 40.08 46 GLU B CA 1
ATOM 2241 C CA B GLU B 1 48 ? -24.967 -18.871 35.699 0.30 38.25 46 GLU B CA 1
ATOM 2242 C C . GLU B 1 48 ? -24.605 -19.896 36.773 1.00 34.60 46 GLU B C 1
ATOM 2243 O O . GLU B 1 48 ? -24.920 -19.727 37.944 1.00 36.13 46 GLU B O 1
ATOM 2254 N N . ALA B 1 49 ? -23.970 -20.979 36.337 1.00 28.21 47 ALA B N 1
ATOM 2255 C CA . ALA B 1 49 ? -23.536 -22.030 37.237 1.00 32.72 47 ALA B CA 1
ATOM 2256 C C . ALA B 1 49 ? -22.535 -21.466 38.249 1.00 37.64 47 ALA B C 1
ATOM 2257 O O . ALA B 1 49 ? -22.707 -21.635 39.450 1.00 36.66 47 ALA B O 1
ATOM 2259 N N . ALA B 1 50 ? -21.503 -20.787 37.751 1.00 38.32 48 ALA B N 1
ATOM 2260 C CA . ALA B 1 50 ? -20.436 -20.249 38.588 1.00 39.07 48 ALA B CA 1
ATOM 2261 C C . ALA B 1 50 ? -20.960 -19.232 39.580 1.00 37.34 48 ALA B C 1
ATOM 2262 O O . ALA B 1 50 ? -20.471 -19.123 40.706 1.00 36.85 48 ALA B O 1
ATOM 2264 N N . GLU B 1 51 ? -21.949 -18.482 39.123 1.00 31.16 49 GLU B N 1
ATOM 2265 C CA A GLU B 1 51 ? -22.583 -17.414 39.881 0.50 36.56 49 GLU B CA 1
ATOM 2266 C CA B GLU B 1 51 ? -22.542 -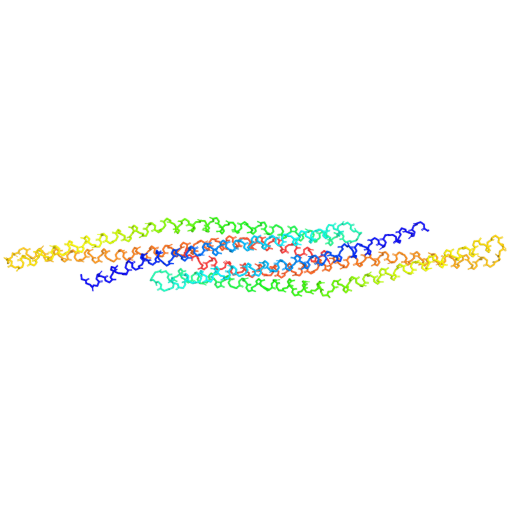17.411 39.904 0.40 35.89 49 GLU B CA 1
ATOM 2267 C C . GLU B 1 51 ? -23.327 -18.001 41.070 1.00 44.22 49 GLU B C 1
ATOM 2268 O O . GLU B 1 51 ? -23.277 -17.487 42.187 1.00 45.05 49 GLU B O 1
ATOM 2279 N N . VAL B 1 52 ? -24.037 -19.088 40.814 1.00 42.84 50 VAL B N 1
ATOM 2280 C CA . VAL B 1 52 ? -24.821 -19.724 41.852 1.00 39.93 50 VAL B CA 1
ATOM 2281 C C . VAL B 1 52 ? -23.884 -20.376 42.853 1.00 37.86 50 VAL B C 1
ATOM 2282 O O . VAL B 1 52 ? -24.124 -20.323 44.053 1.00 32.23 50 VAL B O 1
ATOM 2286 N N . TYR B 1 53 ? -22.808 -20.974 42.344 1.00 27.51 51 TYR B N 1
ATOM 2287 C CA . TYR B 1 53 ? -21.849 -21.697 43.157 1.00 36.17 51 TYR B CA 1
ATOM 2288 C C . TYR B 1 53 ? -21.166 -20.784 44.166 1.00 39.33 51 TYR B C 1
ATOM 2289 O O . TYR B 1 53 ? -21.017 -21.130 45.341 1.00 41.18 51 TYR B O 1
ATOM 2298 N N . PHE B 1 54 ? -20.747 -19.616 43.697 1.00 35.97 52 PHE B N 1
ATOM 2299 C CA . PHE B 1 54 ? -20.043 -18.662 44.536 1.00 38.14 52 PHE B CA 1
ATOM 2300 C C . PHE B 1 54 ? -20.962 -17.772 45.363 1.00 38.02 52 PHE B C 1
ATOM 2301 O O . PHE B 1 54 ? -20.508 -17.058 46.265 1.00 33.15 52 PHE B O 1
ATOM 2309 N N . SER B 1 55 ? -22.248 -17.810 45.048 1.00 40.25 53 SER B N 1
ATOM 2310 C CA . SER B 1 55 ? -23.244 -17.159 45.879 1.00 46.27 53 SER B CA 1
ATOM 2311 C C . SER B 1 55 ? -23.366 -17.977 47.172 1.00 48.73 53 SER B C 1
ATOM 2312 O O . SER B 1 55 ? -23.598 -17.433 48.267 1.00 45.07 53 SER B O 1
ATOM 2315 N N . ALA B 1 56 ? -23.172 -19.290 47.037 1.00 43.69 54 ALA B N 1
ATOM 2316 C CA . ALA B 1 56 ? -23.216 -20.215 48.168 1.00 33.50 54 ALA B CA 1
ATOM 2317 C C . ALA B 1 56 ? -21.940 -20.119 48.998 1.00 41.61 54 ALA B C 1
ATOM 2318 O O . ALA B 1 56 ? -21.985 -20.072 50.238 1.00 34.43 54 ALA B O 1
ATOM 2320 N N . ILE B 1 57 ? -20.798 -20.101 48.317 1.00 26.80 55 ILE B N 1
ATOM 2321 C CA . ILE B 1 57 ? -19.528 -19.867 48.996 1.00 38.10 55 ILE B CA 1
ATOM 2322 C C . ILE B 1 57 ? -19.602 -18.624 49.883 1.00 37.26 55 ILE B C 1
ATOM 2323 O O . ILE B 1 57 ? -19.174 -18.651 51.039 1.00 36.28 55 ILE B O 1
ATOM 2328 N N . GLN B 1 58 ? -20.150 -17.541 49.338 1.00 31.34 56 GLN B N 1
ATOM 2329 C CA . GLN B 1 58 ? -20.305 -16.286 50.073 1.00 39.51 56 GLN B CA 1
ATOM 2330 C C . GLN B 1 58 ? -21.258 -16.376 51.290 1.00 42.16 56 GLN B C 1
ATOM 2331 O O . GLN B 1 58 ? -21.064 -15.693 52.301 1.00 43.51 56 GLN B O 1
ATOM 2337 N N . LYS B 1 59 ? -22.288 -17.209 51.195 1.00 40.58 57 LYS B N 1
ATOM 2338 C CA . LYS B 1 59 ? -23.220 -17.374 52.310 1.00 47.00 57 LYS B CA 1
ATOM 2339 C C . LYS B 1 59 ? -22.42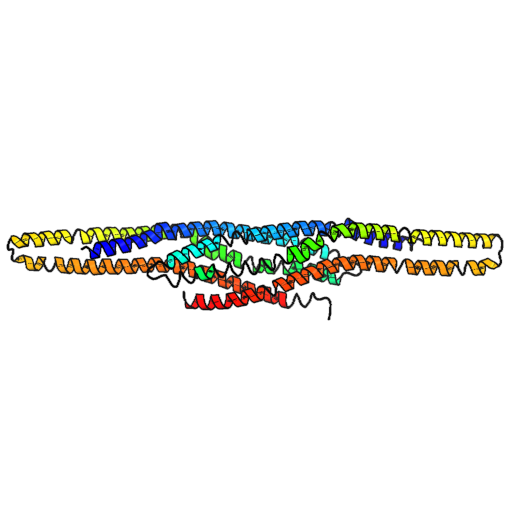9 -17.937 53.486 1.00 45.12 57 LYS B C 1
ATOM 2340 O O . LYS B 1 59 ? -22.574 -17.511 54.637 1.00 44.75 57 LYS B O 1
ATOM 2346 N N . ILE B 1 60 ? -21.574 -18.899 53.165 1.00 31.61 58 ILE B N 1
ATOM 2347 C CA . ILE B 1 60 ? -20.761 -19.588 54.146 1.00 35.31 58 ILE B CA 1
ATOM 2348 C C . ILE B 1 60 ? -19.809 -18.597 54.794 1.00 40.22 58 ILE B C 1
ATOM 2349 O O . ILE B 1 60 ? -19.623 -18.611 56.015 1.00 31.64 58 ILE B O 1
ATOM 2354 N N . GLY B 1 61 ? -19.240 -17.717 53.974 1.00 31.05 59 GLY B N 1
ATOM 2355 C CA . GLY B 1 61 ? -18.380 -16.658 54.453 1.00 35.10 59 GLY B CA 1
ATOM 2356 C C . GLY B 1 61 ? -19.128 -15.761 55.420 1.00 44.23 59 GLY B C 1
ATOM 2357 O O . GLY B 1 61 ? -18.572 -15.321 56.425 1.00 40.44 59 GLY B O 1
ATOM 2358 N N . GLU B 1 62 ? -20.396 -15.505 55.118 1.00 32.68 60 GLU B N 1
ATOM 2359 C CA . GLU B 1 62 ? -21.244 -14.649 55.940 1.00 36.17 60 GLU B CA 1
ATOM 2360 C C . GLU B 1 62 ? -21.621 -15.339 57.256 1.00 31.28 60 GLU B C 1
ATOM 2361 O O . GLU B 1 62 ? -21.873 -14.678 58.245 1.00 39.25 60 GLU B O 1
ATOM 2367 N N . GLN B 1 63 ? -21.664 -16.668 57.250 1.00 31.52 61 GLN B N 1
ATOM 2368 C CA . GLN B 1 63 ? -21.876 -17.450 58.461 1.00 35.33 61 GLN B CA 1
ATOM 2369 C C . GLN B 1 63 ? -20.592 -17.479 59.312 1.00 38.55 61 GLN B C 1
ATOM 2370 O O . GLN B 1 63 ? -20.659 -17.434 60.533 1.00 38.88 61 GLN B O 1
ATOM 2376 N N . ALA B 1 64 ? -19.425 -17.517 58.663 1.00 28.01 62 ALA B N 1
ATOM 2377 C CA . ALA B 1 64 ? -18.146 -17.461 59.364 1.00 40.14 62 ALA B CA 1
ATOM 2378 C C . ALA B 1 64 ? -17.923 -16.068 59.949 1.00 45.12 62 ALA B C 1
ATOM 2379 O O . ALA B 1 64 ? -17.428 -15.921 61.072 1.00 37.16 62 ALA B O 1
ATOM 2381 N N . LEU B 1 65 ? -18.314 -15.046 59.196 1.00 26.57 63 LEU B N 1
ATOM 2382 C CA . LEU B 1 65 ? -18.281 -13.676 59.702 1.00 41.65 63 LEU B CA 1
ATOM 2383 C C . LEU B 1 65 ? -19.095 -13.469 60.992 1.00 50.22 63 LEU B C 1
ATOM 2384 O O . LEU B 1 65 ? -18.885 -12.478 61.705 1.00 44.55 63 LEU B O 1
ATOM 2389 N N . GLN B 1 66 ? -20.014 -14.392 61.291 1.00 52.24 64 GLN B N 1
ATOM 2390 C CA A GLN B 1 66 ? -20.830 -14.294 62.506 0.40 49.27 64 GLN B CA 1
ATOM 2391 C CA B GLN B 1 66 ? -20.839 -14.301 62.503 0.60 49.37 64 GLN B CA 1
ATOM 2392 C C . GLN B 1 66 ? -20.463 -15.328 63.577 1.00 46.81 64 GLN B C 1
ATOM 2393 O O . GLN B 1 66 ? -21.213 -15.539 64.528 1.00 47.66 64 GLN B O 1
ATOM 2404 N N . SER B 1 67 ? -19.310 -15.976 63.423 1.00 43.43 65 SER B N 1
ATOM 2405 C CA . SER B 1 67 ? -18.820 -16.897 64.447 1.00 43.88 65 SER B CA 1
ATOM 2406 C C . SER B 1 67 ? -17.924 -16.131 65.413 1.00 38.42 65 SER B C 1
ATOM 2407 O O . SER B 1 67 ? -17.709 -14.924 65.250 1.00 38.30 65 SER B O 1
ATOM 2410 N N . SER B 1 68 ? -17.404 -16.830 66.416 1.00 40.36 66 SER B N 1
ATOM 2411 C CA . SER B 1 68 ? -16.519 -16.210 67.394 1.00 36.41 66 SER B CA 1
ATOM 2412 C C . SER B 1 68 ? -15.071 -16.057 66.911 1.00 37.77 66 SER B C 1
ATOM 2413 O O . SER B 1 68 ? -14.443 -15.031 67.162 1.00 40.10 66 SER B O 1
ATOM 2416 N N . THR B 1 69 ? -14.532 -17.063 66.224 1.00 35.81 67 THR B N 1
ATOM 2417 C CA . THR B 1 69 ? -13.115 -17.022 65.855 1.00 32.47 67 THR B CA 1
ATOM 2418 C C . THR B 1 69 ? -12.822 -17.114 64.344 1.00 41.90 67 THR B C 1
ATOM 2419 O O . THR B 1 69 ? -11.672 -16.968 63.930 1.00 28.07 67 THR B O 1
ATOM 2423 N N . SER B 1 70 ? -13.843 -17.356 63.525 1.00 39.43 68 SER B N 1
ATOM 2424 C CA . SER B 1 70 ? -13.622 -17.561 62.094 1.00 32.40 68 SER B CA 1
ATOM 2425 C C . SER B 1 70 ? -13.961 -16.366 61.216 1.00 38.63 68 SER B C 1
ATOM 2426 O O . SER B 1 70 ? -14.320 -16.554 60.048 1.00 38.39 68 SER B O 1
ATOM 2429 N N . GLN B 1 71 ? -13.851 -15.155 61.754 1.00 30.24 69 GLN B N 1
ATOM 2430 C CA A GLN B 1 71 ? -14.216 -13.972 60.994 0.80 35.60 69 GLN B CA 1
ATOM 2431 C CA B GLN B 1 71 ? -14.186 -13.932 61.018 0.20 35.38 69 GLN B CA 1
ATOM 2432 C C . GLN B 1 71 ? -13.275 -13.700 59.824 1.00 41.00 69 GLN B C 1
ATOM 2433 O O . GLN B 1 71 ? -13.719 -13.288 58.753 1.00 35.53 69 GLN B O 1
ATOM 2444 N N . ILE B 1 72 ? -11.988 -13.943 60.024 1.00 39.85 70 ILE B N 1
ATOM 2445 C CA . ILE B 1 72 ? -11.010 -13.672 58.984 1.00 35.70 70 ILE B CA 1
ATOM 2446 C C . ILE B 1 72 ? -11.136 -14.632 57.793 1.00 36.08 70 ILE B C 1
ATOM 2447 O O . ILE B 1 72 ? -11.068 -14.206 56.636 1.00 39.05 70 ILE B O 1
ATOM 2452 N N . LEU B 1 73 ? -11.358 -15.912 58.081 1.00 34.12 71 LEU B N 1
ATOM 2453 C CA . LEU B 1 73 ? -11.622 -16.921 57.057 1.00 33.09 71 LEU B CA 1
ATOM 2454 C C . LEU B 1 73 ? -12.928 -16.646 56.322 1.00 46.84 71 LEU B C 1
ATOM 2455 O O . LEU B 1 73 ? -13.057 -16.938 55.134 1.00 40.47 71 LEU B O 1
ATOM 2460 N N . GLY B 1 74 ? -13.893 -16.090 57.043 1.00 46.18 72 GLY B N 1
ATOM 2461 C CA . GLY B 1 74 ? -15.178 -15.755 56.471 1.00 34.79 72 GLY B CA 1
ATOM 2462 C C . GLY B 1 74 ? -15.056 -14.552 55.572 1.00 38.77 72 GLY B C 1
ATOM 2463 O O . GLY B 1 74 ? -15.718 -14.468 54.541 1.00 47.75 72 GLY B O 1
ATOM 2464 N N . GLU B 1 75 ? -14.203 -13.613 55.958 1.00 37.06 73 GLU B N 1
ATOM 2465 C CA . GLU B 1 75 ? -13.963 -12.443 55.123 1.00 40.59 73 GLU B CA 1
ATOM 2466 C C . GLU B 1 75 ? -13.297 -12.853 53.806 1.00 46.50 73 GLU B C 1
ATOM 2467 O O . GLU B 1 75 ? -13.582 -12.285 52.754 1.00 44.41 73 GLU B O 1
ATOM 2473 N N . ILE B 1 76 ? -12.429 -13.861 53.881 1.00 39.94 74 ILE B N 1
ATOM 2474 C CA A ILE B 1 76 ? -11.699 -14.368 52.721 0.50 42.16 74 ILE B CA 1
ATOM 2475 C CA B ILE B 1 76 ? -11.704 -14.354 52.717 0.50 41.99 74 ILE B CA 1
ATOM 2476 C C . ILE B 1 76 ? -12.644 -15.017 51.714 1.00 43.58 74 ILE B C 1
ATOM 2477 O O . ILE B 1 76 ? -12.592 -14.718 50.516 1.00 41.23 74 ILE B O 1
ATOM 2486 N N . LEU B 1 77 ? -13.501 -15.907 52.211 1.00 38.80 75 LEU B N 1
ATOM 2487 C CA . LEU B 1 77 ? -14.501 -16.601 51.397 1.00 43.26 75 LEU B CA 1
ATOM 2488 C C . LEU B 1 77 ? -15.413 -15.613 50.660 1.00 41.76 75 LEU B C 1
ATOM 2489 O O . LEU B 1 77 ? -15.727 -15.808 49.490 1.00 34.18 75 LEU B O 1
ATOM 2494 N N . VAL B 1 78 ? -15.809 -14.545 51.346 1.00 33.77 76 VAL B N 1
ATOM 2495 C CA . VAL B 1 78 ? -16.650 -13.503 50.762 1.00 33.62 76 VAL B CA 1
ATOM 2496 C C . VAL B 1 78 ? -15.875 -12.683 49.733 1.00 40.79 76 VAL B C 1
ATOM 2497 O O . VAL B 1 78 ? -16.424 -12.246 48.703 1.00 36.63 76 VAL B O 1
ATOM 2501 N N . GLN B 1 79 ? -14.594 -12.477 50.019 1.00 38.13 77 GLN B N 1
ATOM 2502 C CA . GLN B 1 79 ? -13.693 -11.803 49.089 1.00 40.24 77 GLN B CA 1
ATOM 2503 C C . GLN B 1 79 ? -13.427 -12.666 47.860 1.00 47.60 77 GLN B C 1
ATOM 2504 O O . GLN B 1 79 ? -13.076 -12.149 46.798 1.00 53.88 77 GLN B O 1
ATOM 2510 N N . MET B 1 80 ? -13.597 -13.979 48.013 1.00 38.91 78 MET B N 1
ATOM 2511 C CA . MET B 1 80 ? -13.422 -14.914 46.908 1.00 37.08 78 MET B CA 1
ATOM 2512 C C . MET B 1 80 ? -14.625 -14.905 45.952 1.00 41.19 78 MET B C 1
ATOM 2513 O O . MET B 1 80 ? -14.438 -14.936 44.746 1.00 31.50 78 MET B O 1
ATOM 2518 N N . SER B 1 81 ? -15.842 -14.870 46.501 1.00 27.63 79 SER B N 1
ATOM 2519 C CA . SER B 1 81 ? -17.057 -14.674 45.735 1.00 42.65 79 SER B CA 1
ATOM 2520 C C . SER B 1 81 ? -17.041 -13.325 45.039 1.00 41.18 79 SER B C 1
ATOM 2521 O O . SER B 1 81 ? -17.366 -13.236 43.854 1.00 32.01 79 SER B O 1
ATOM 2524 N N . ASP B 1 82 ? -16.681 -12.269 45.767 1.00 31.25 80 ASP B N 1
ATOM 2525 C CA A ASP B 1 82 ? -16.659 -10.939 45.166 0.80 38.18 80 ASP B CA 1
ATOM 2526 C CA B ASP B 1 82 ? -16.626 -10.925 45.193 0.20 34.63 80 ASP B CA 1
ATOM 2527 C C . ASP B 1 82 ? -15.712 -10.894 43.973 1.00 41.64 80 ASP B C 1
ATOM 2528 O O . ASP B 1 82 ? -15.949 -10.154 43.030 1.00 38.37 80 ASP B O 1
ATOM 2537 N N . THR B 1 83 ? -14.660 -11.705 44.023 1.00 38.30 81 THR B N 1
ATOM 2538 C CA . THR B 1 83 ? -13.644 -11.749 42.987 1.00 43.21 81 THR B CA 1
ATOM 2539 C C . THR B 1 83 ? -14.155 -12.497 41.756 1.00 46.01 81 THR B C 1
ATOM 2540 O O . THR B 1 83 ? -14.070 -11.985 40.641 1.00 34.93 81 THR B O 1
ATOM 2544 N N . GLN B 1 84 ? -14.712 -13.685 41.960 1.00 45.82 82 GLN B N 1
ATOM 2545 C CA . GLN B 1 84 ? -15.378 -14.405 40.873 1.00 43.72 82 GLN B CA 1
ATOM 2546 C C . GLN B 1 84 ? -16.409 -13.521 40.159 1.00 37.54 82 GLN B C 1
ATOM 2547 O O . GLN B 1 84 ? -16.443 -13.450 38.934 1.00 42.65 82 GLN B O 1
ATOM 2553 N N . ARG B 1 85 ? -17.237 -12.837 40.934 1.00 27.94 83 ARG B N 1
ATOM 2554 C CA . ARG B 1 85 ? -18.243 -11.944 40.394 1.00 35.65 83 ARG B CA 1
ATOM 2555 C C . ARG B 1 85 ? -17.634 -10.839 39.521 1.00 43.39 83 ARG B C 1
ATOM 2556 O O . ARG B 1 85 ? -18.157 -10.546 38.432 1.00 34.90 83 ARG B O 1
ATOM 2564 N N . HIS B 1 86 ? -16.545 -10.230 39.987 1.00 37.22 84 HIS B N 1
ATOM 2565 C CA A HIS B 1 86 ? -15.856 -9.167 39.255 0.50 42.36 84 HIS B CA 1
ATOM 2566 C CA B HIS B 1 86 ? -15.905 -9.164 39.217 0.50 41.07 84 HIS B CA 1
ATOM 2567 C C . HIS B 1 86 ? -15.257 -9.710 37.954 1.00 45.42 84 HIS B C 1
ATOM 2568 O O . HIS B 1 86 ? -15.313 -9.075 36.903 1.00 45.42 84 HIS B O 1
ATOM 2581 N N . LEU B 1 87 ? -14.649 -10.888 38.049 1.00 44.91 85 LEU B N 1
ATOM 2582 C CA . LEU B 1 87 ? -14.070 -11.527 36.879 1.00 43.38 85 LEU B CA 1
ATOM 2583 C C . LEU B 1 87 ? -15.138 -11.895 35.855 1.00 41.54 85 LEU B C 1
ATOM 2584 O O . LEU B 1 87 ? -14.969 -11.593 34.686 1.00 45.26 85 LEU B O 1
ATOM 2589 N N . ASN B 1 88 ? -16.228 -12.532 36.279 1.00 40.53 86 ASN B N 1
ATOM 2590 C CA A ASN B 1 88 ? -17.360 -12.823 35.396 0.60 37.13 86 ASN B CA 1
ATOM 2591 C CA B ASN B 1 88 ? -17.299 -12.828 35.342 0.40 37.40 86 ASN B CA 1
ATOM 2592 C C . ASN B 1 88 ? -17.866 -11.575 34.689 1.00 43.31 86 ASN B C 1
ATOM 2593 O O . ASN B 1 88 ? -18.136 -11.572 33.488 1.00 44.10 86 ASN B O 1
ATOM 2602 N N . SER B 1 89 ? -18.039 -10.516 35.471 1.00 40.77 87 SER B N 1
ATOM 2603 C CA . SER B 1 89 ? -18.529 -9.253 34.931 1.00 48.05 87 SER B CA 1
ATOM 2604 C C . SER B 1 89 ? -17.601 -8.747 33.825 1.00 53.95 87 SER B C 1
ATOM 2605 O O . SER B 1 89 ? -18.049 -8.281 32.771 1.00 47.47 87 SER B O 1
ATOM 2608 N N . ASP B 1 90 ? -16.303 -8.865 34.081 1.00 43.98 88 ASP B N 1
ATOM 2609 C CA . ASP B 1 90 ? -15.272 -8.332 33.222 1.00 41.97 88 ASP B CA 1
ATOM 2610 C C . ASP B 1 90 ? -15.187 -9.145 31.932 1.00 50.61 88 ASP B C 1
ATOM 2611 O O . ASP B 1 90 ? -14.852 -8.613 30.873 1.00 55.44 88 ASP B O 1
ATOM 2616 N N . LEU B 1 91 ? -15.480 -10.438 32.041 1.00 42.34 89 LEU B N 1
ATOM 2617 C CA . LEU B 1 91 ? -15.350 -11.363 30.926 1.00 41.98 89 LEU B CA 1
ATOM 2618 C C . LEU B 1 91 ? -16.593 -11.346 30.033 1.00 46.71 89 LEU B C 1
ATOM 2619 O O . LEU B 1 91 ? -16.480 -11.353 28.808 1.00 43.12 89 LEU B O 1
ATOM 2624 N N . GLU B 1 92 ? -17.776 -11.297 30.638 1.00 46.20 90 GLU B N 1
ATOM 2625 C CA A GLU B 1 92 ? -19.016 -11.176 29.879 0.70 52.13 90 GLU B CA 1
ATOM 2626 C CA B GLU B 1 92 ? -19.000 -11.205 29.858 0.30 52.44 90 GLU B CA 1
ATOM 2627 C C . GLU B 1 92 ? -18.939 -9.982 28.928 1.00 60.63 90 GLU B C 1
ATOM 2628 O O . GLU B 1 92 ? -19.629 -9.935 27.909 1.00 63.30 90 GLU B O 1
ATOM 2639 N N . VAL B 1 93 ? -18.089 -9.014 29.270 1.00 60.63 91 VAL B N 1
ATOM 2640 C CA . VAL B 1 93 ? -17.841 -7.848 28.417 1.00 66.19 91 VAL B CA 1
ATOM 2641 C C . VAL B 1 93 ? -17.136 -8.251 27.123 1.00 64.29 91 VAL B C 1
ATOM 2642 O O . VAL B 1 93 ? -17.482 -7.781 26.037 1.00 67.57 91 VAL B O 1
ATOM 2646 N N . VAL B 1 94 ? -16.140 -9.120 27.249 1.00 54.59 92 VAL B N 1
ATOM 2647 C CA . VAL B 1 94 ? -15.429 -9.647 26.096 1.00 49.05 92 VAL B CA 1
ATOM 2648 C C . VAL B 1 94 ? -16.391 -10.465 25.233 1.00 50.36 92 VAL B C 1
ATOM 2649 O O . VAL B 1 94 ? -16.414 -10.344 24.005 1.00 39.78 92 VAL B O 1
ATOM 2653 N N . VAL B 1 95 ? -17.200 -11.281 25.901 1.00 47.64 93 VAL B N 1
ATOM 2654 C CA . VAL B 1 95 ? -18.198 -12.114 25.248 1.00 48.82 93 VAL B CA 1
ATOM 2655 C C . VAL B 1 95 ? -19.203 -11.307 24.414 1.00 49.86 93 VAL B C 1
ATOM 2656 O O . VAL B 1 95 ? -19.662 -11.778 23.374 1.00 45.43 93 VAL B O 1
ATOM 2660 N N . GLN B 1 96 ? -19.545 -10.101 24.861 1.00 45.67 94 GLN B N 1
ATOM 2661 C CA A GLN B 1 96 ? -20.476 -9.291 24.098 0.70 49.77 94 GLN B CA 1
ATOM 2662 C CA B GLN B 1 96 ? -20.462 -9.226 24.123 0.30 48.65 94 GLN B CA 1
ATOM 2663 C C . GLN B 1 96 ? -19.804 -8.673 22.863 1.00 48.96 94 GLN B C 1
ATOM 2664 O O . GLN B 1 96 ? -20.483 -8.278 21.914 1.00 45.09 94 GLN B O 1
ATOM 2675 N N . THR B 1 97 ? -18.477 -8.611 22.872 1.00 41.28 95 THR B N 1
ATOM 2676 C CA . THR B 1 97 ? -17.724 -8.188 21.700 1.00 28.33 95 THR B CA 1
ATOM 2677 C C . THR B 1 97 ? -17.948 -9.235 20.607 1.00 39.77 95 THR B C 1
ATOM 2678 O O . THR B 1 97 ? -18.258 -8.908 19.454 1.00 38.78 95 THR B O 1
ATOM 2682 N N . PHE B 1 98 ? -17.791 -10.498 20.996 1.00 31.00 96 PHE B N 1
ATOM 2683 C CA . PHE B 1 98 ? -18.061 -11.642 20.146 1.00 31.38 96 PHE B CA 1
ATOM 2684 C C . PHE B 1 98 ? -19.395 -11.481 19.447 1.00 42.71 96 PHE B C 1
ATOM 2685 O O . PHE B 1 98 ? -19.452 -11.430 18.228 1.00 38.51 96 PHE B O 1
ATOM 2693 N N . HIS B 1 99 ? -20.460 -11.399 20.238 1.00 41.56 97 HIS B N 1
ATOM 2694 C CA . HIS B 1 99 ? -21.823 -11.260 19.729 1.00 42.60 97 HIS B CA 1
ATOM 2695 C C . HIS B 1 99 ? -22.036 -10.014 18.889 1.00 34.59 97 HIS B C 1
ATOM 2696 O O . HIS B 1 99 ? -22.626 -10.086 17.820 1.00 45.21 97 HIS B O 1
ATOM 2703 N N . GLY B 1 100 ? -21.543 -8.880 19.373 1.00 26.67 98 GLY B N 1
ATOM 2704 C CA . GLY B 1 100 ? -21.825 -7.590 18.767 1.00 27.86 98 GLY B CA 1
ATOM 2705 C C . GLY B 1 100 ? -20.917 -7.211 17.606 1.00 49.48 98 GLY B C 1
ATOM 2706 O O . GLY B 1 100 ? -21.390 -6.812 16.537 1.00 62.35 98 GLY B O 1
ATOM 2707 N N . ASP B 1 101 ? -19.607 -7.331 17.811 1.00 47.44 99 ASP B N 1
ATOM 2708 C CA . ASP B 1 101 ? -18.628 -6.957 16.790 1.00 56.13 99 ASP B CA 1
ATOM 2709 C C . ASP B 1 101 ? -18.435 -8.037 15.720 1.00 55.09 99 ASP B C 1
ATOM 2710 O O . ASP B 1 101 ? -18.099 -7.726 14.578 1.00 62.99 99 ASP B O 1
ATOM 2715 N N . LEU B 1 102 ? -18.663 -9.298 16.082 1.00 45.06 100 LEU B N 1
ATOM 2716 C CA . LEU B 1 102 ? -18.511 -10.391 15.122 1.00 49.28 100 LEU B CA 1
ATOM 2717 C C . LEU B 1 102 ? -19.842 -10.976 14.637 1.00 51.68 100 LEU B C 1
ATOM 2718 O O . LEU B 1 102 ? -20.249 -10.738 13.500 1.00 47.87 100 LEU B O 1
ATOM 2723 N N . LEU B 1 103 ? -20.500 -11.747 15.504 1.00 51.58 101 LEU B N 1
ATOM 2724 C CA . LEU B 1 103 ? -21.645 -12.578 15.120 1.00 47.55 101 LEU B CA 1
ATOM 2725 C C . LEU B 1 103 ? -22.759 -11.811 14.418 1.00 47.61 101 LEU B C 1
ATOM 2726 O O . LEU B 1 103 ? -23.311 -12.279 13.411 1.00 46.21 101 LEU B O 1
ATOM 2731 N N . GLN B 1 104 ? -23.090 -10.641 14.954 1.00 44.68 102 GLN B N 1
ATOM 2732 C CA . GLN B 1 104 ? -24.139 -9.805 14.388 1.00 52.80 102 GLN B CA 1
ATOM 2733 C C . GLN B 1 104 ? -23.721 -9.269 13.036 1.00 52.29 102 GLN B C 1
ATOM 2734 O O . GLN B 1 104 ? -24.526 -9.208 12.103 1.00 44.33 102 GLN B O 1
ATOM 2740 N N . HIS B 1 105 ? -22.455 -8.876 12.946 1.00 56.07 103 HIS B N 1
ATOM 2741 C CA . HIS B 1 105 ? -21.897 -8.353 11.706 1.00 58.13 103 HIS B CA 1
ATOM 2742 C C . HIS B 1 105 ? -21.863 -9.419 10.600 1.00 56.25 103 HIS B C 1
ATOM 2743 O O . HIS B 1 105 ? -22.122 -9.118 9.441 1.00 53.48 103 HIS B O 1
ATOM 2750 N N . MET B 1 106 ? -21.546 -10.660 10.964 1.00 53.35 104 MET B N 1
ATOM 2751 C CA . MET B 1 106 ? -21.564 -11.774 10.018 1.00 39.77 104 MET B CA 1
ATOM 2752 C C . MET B 1 106 ? -22.955 -12.040 9.516 1.00 53.42 104 MET B C 1
ATOM 2753 O O . MET B 1 106 ? -23.160 -12.362 8.342 1.00 63.48 104 MET B O 1
ATOM 2758 N N . GLU B 1 107 ? -23.904 -11.954 10.432 1.00 59.14 105 GLU B N 1
ATOM 2759 C CA . GLU B 1 107 ? -25.287 -12.204 10.104 1.00 69.45 105 GLU B CA 1
ATOM 2760 C C . GLU B 1 107 ? -25.634 -11.456 8.834 1.00 66.43 105 GLU B C 1
ATOM 2761 O O . GLU B 1 107 ? -26.023 -12.068 7.835 1.00 65.13 105 GLU B O 1
ATOM 2767 N N . LYS B 1 108 ? -25.483 -10.133 8.866 1.00 64.42 106 LYS B N 1
ATOM 2768 C CA A LYS B 1 108 ? -25.889 -9.294 7.744 0.50 66.21 106 LYS B CA 1
ATOM 2769 C CA B LYS B 1 108 ? -25.907 -9.325 7.728 0.50 66.16 106 LYS B CA 1
ATOM 2770 C C . LYS B 1 108 ? -25.005 -9.525 6.526 1.00 61.87 106 LYS B C 1
ATOM 2771 O O . LYS B 1 108 ? -25.494 -9.635 5.400 1.00 59.30 106 LYS B O 1
ATOM 2782 N N . ASN B 1 109 ? -23.698 -9.597 6.755 1.00 52.52 107 ASN B N 1
ATOM 2783 C CA . ASN B 1 109 ? -22.798 -9.863 5.635 1.00 58.90 107 ASN B CA 1
ATOM 2784 C C . ASN B 1 109 ? -23.178 -11.099 4.819 1.00 56.92 107 ASN B C 1
ATOM 2785 O O . ASN B 1 109 ? -23.086 -11.085 3.599 1.00 54.36 107 ASN B O 1
ATOM 2790 N N . THR B 1 110 ? -23.627 -12.152 5.496 1.00 59.53 108 THR B N 1
ATOM 2791 C CA . THR B 1 110 ? -24.049 -13.384 4.824 1.00 58.89 108 THR B CA 1
ATOM 2792 C C . THR B 1 110 ? -25.442 -13.250 4.200 1.00 54.73 108 THR B C 1
ATOM 2793 O O . THR B 1 110 ? -25.953 -14.186 3.585 1.00 61.59 108 THR B O 1
ATOM 2797 N N . LYS B 1 111 ? -26.057 -12.085 4.369 1.00 55.18 109 LYS B N 1
ATOM 2798 C CA . LYS B 1 111 ? -27.369 -11.824 3.781 1.00 62.58 109 LYS B CA 1
ATOM 2799 C C . LYS B 1 111 ? -27.276 -10.853 2.609 1.00 60.10 109 LYS B C 1
ATOM 2800 O O . LYS B 1 111 ? -27.868 -11.076 1.554 1.00 60.97 109 LYS B O 1
ATOM 2806 N N . LEU B 1 112 ? -26.529 -9.772 2.817 1.00 50.95 110 LEU B N 1
ATOM 2807 C CA . LEU B 1 112 ? -26.367 -8.733 1.820 1.00 47.83 110 LEU B CA 1
ATOM 2808 C C . LEU B 1 112 ? -25.413 -9.223 0.750 1.00 45.33 110 LEU B C 1
ATOM 2809 O O . LEU B 1 112 ? -25.488 -8.802 -0.404 1.00 36.64 110 LEU B O 1
ATOM 2814 N N . ASP B 1 113 ? -24.516 -10.120 1.147 1.00 42.27 111 ASP B N 1
ATOM 2815 C CA . ASP B 1 113 ? -23.447 -10.598 0.276 1.00 52.75 111 ASP B CA 1
ATOM 2816 C C . ASP B 1 113 ? -24.022 -11.441 -0.854 1.00 55.39 111 ASP B C 1
ATOM 2817 O O . ASP B 1 113 ? -23.654 -11.272 -2.011 1.00 59.08 111 ASP B O 1
ATOM 2822 N N . MET B 1 114 ? -24.929 -12.350 -0.523 1.00 53.33 112 MET B N 1
ATOM 2823 C CA . MET B 1 114 ? -25.537 -13.193 -1.542 1.00 48.52 112 MET B CA 1
ATOM 2824 C C . MET B 1 114 ? -26.115 -12.396 -2.705 1.00 53.23 112 MET B C 1
ATOM 2825 O O . MET B 1 114 ? -26.075 -12.851 -3.850 1.00 62.53 112 MET B O 1
ATOM 2830 N N . GLN B 1 115 ? -26.644 -11.211 -2.420 1.00 45.14 113 GLN B N 1
ATOM 2831 C CA . GLN B 1 115 ? -27.170 -10.351 -3.478 1.00 43.46 113 GLN B CA 1
ATOM 2832 C C . GLN B 1 115 ? -26.039 -9.750 -4.300 1.00 43.54 113 GLN B C 1
ATOM 2833 O O . GLN B 1 115 ? -26.113 -9.663 -5.533 1.00 37.17 113 GLN B O 1
ATOM 2839 N N . PHE B 1 116 ? -24.995 -9.331 -3.602 1.00 37.24 114 PHE B N 1
ATOM 2840 C CA . PHE B 1 116 ? -23.808 -8.785 -4.240 1.00 36.12 114 PHE B CA 1
ATOM 2841 C C . PHE B 1 116 ? -23.132 -9.778 -5.196 1.00 48.17 114 PHE B C 1
ATOM 2842 O O . PHE B 1 116 ? -22.691 -9.403 -6.287 1.00 33.63 114 PHE B O 1
ATOM 2850 N N . ILE B 1 117 ? -23.041 -11.038 -4.781 1.00 49.88 115 ILE B N 1
ATOM 2851 C CA . ILE B 1 117 ? -22.344 -12.045 -5.575 1.00 42.52 115 ILE B CA 1
ATOM 2852 C C . ILE B 1 117 ? -23.191 -12.437 -6.777 1.00 50.02 115 ILE B C 1
ATOM 2853 O O . ILE B 1 117 ? -22.668 -12.668 -7.870 1.00 48.61 115 ILE B O 1
ATOM 2858 N N . LYS B 1 118 ? -24.503 -12.490 -6.573 1.00 50.08 116 LYS B N 1
ATOM 2859 C CA . LYS B 1 118 ? -25.441 -12.655 -7.677 1.00 53.55 116 LYS B CA 1
ATOM 2860 C C . LYS B 1 118 ? -25.257 -11.561 -8.731 1.00 42.37 116 LYS B C 1
ATOM 2861 O O . LYS B 1 118 ? -25.273 -11.832 -9.928 1.00 41.01 116 LYS B O 1
ATOM 2867 N N . ASP B 1 119 ? -25.093 -10.322 -8.278 1.00 38.04 117 ASP B N 1
ATOM 2868 C CA . ASP B 1 119 ? -24.968 -9.198 -9.193 1.00 44.40 117 ASP B CA 1
ATOM 2869 C C . ASP B 1 119 ? -23.617 -9.157 -9.895 1.00 40.64 117 ASP B C 1
ATOM 2870 O O . ASP B 1 119 ? -23.505 -8.592 -10.970 1.00 44.67 117 ASP B O 1
ATOM 2875 N N . SER B 1 120 ? -22.602 -9.750 -9.269 1.00 38.51 118 SER B N 1
ATOM 2876 C CA . SER B 1 120 ? -21.254 -9.778 -9.812 1.00 38.69 118 SER B CA 1
ATOM 2877 C C . SER B 1 120 ? -21.091 -10.918 -10.816 1.00 41.19 118 SER B C 1
ATOM 2878 O O . SER B 1 120 ? -20.383 -10.770 -11.811 1.00 38.18 118 SER B O 1
ATOM 2881 N N . CYS B 1 121 ? -21.734 -12.054 -10.551 1.00 35.56 119 CYS B N 1
ATOM 2882 C CA . CYS B 1 121 ? -21.822 -13.131 -11.534 1.00 41.94 119 CYS B CA 1
ATOM 2883 C C . CYS B 1 121 ? -22.489 -12.605 -12.786 1.00 42.26 119 CYS B C 1
ATOM 2884 O O . CYS B 1 121 ? -21.913 -12.640 -13.876 1.00 35.30 119 CYS B O 1
ATOM 2887 N N . GLN B 1 122 ? -23.719 -12.131 -12.625 1.00 40.85 120 GLN B N 1
ATOM 2888 C CA . GLN B 1 122 ? -24.491 -11.663 -13.762 1.00 43.85 120 GLN B CA 1
ATOM 2889 C C . GLN B 1 122 ? -23.713 -10.617 -14.547 1.00 42.59 120 GLN B C 1
ATOM 2890 O O . GLN B 1 122 ? -23.668 -10.667 -15.780 1.00 31.58 120 GLN B O 1
ATOM 2896 N N . HIS B 1 123 ? -23.102 -9.682 -13.820 1.00 30.32 121 HIS B N 1
ATOM 2897 C CA . HIS B 1 123 ? -22.394 -8.559 -14.416 1.00 37.96 121 HIS B CA 1
ATOM 2898 C C . HIS B 1 123 ? -21.249 -9.047 -15.308 1.00 44.14 121 HIS B C 1
ATOM 2899 O O . HIS B 1 123 ? -21.074 -8.580 -16.438 1.00 37.38 121 HIS B O 1
ATOM 2906 N N . TYR B 1 124 ? -20.499 -10.015 -14.797 1.00 36.15 122 TYR B N 1
ATOM 2907 C CA . TYR B 1 124 ? -19.426 -10.664 -15.526 1.00 41.34 122 TYR B CA 1
ATOM 2908 C C . TYR B 1 124 ? -19.919 -11.444 -16.748 1.00 45.93 122 TYR B C 1
ATOM 2909 O O . TYR B 1 124 ? -19.364 -11.317 -17.824 1.00 38.54 122 TYR B O 1
ATOM 2918 N N . GLU B 1 125 ? -20.946 -12.264 -16.562 1.00 44.86 123 GLU B N 1
ATOM 2919 C CA . GLU B 1 125 ? -21.567 -12.997 -17.649 1.00 38.90 123 GLU B CA 1
ATOM 2920 C C . GLU B 1 125 ? -22.004 -12.073 -18.785 1.00 40.95 123 GLU B C 1
ATOM 2921 O O . GLU B 1 125 ? -21.793 -12.380 -19.950 1.00 42.32 123 GLU B O 1
ATOM 2927 N N . ILE B 1 126 ? -22.634 -10.958 -18.427 1.00 40.64 124 ILE B N 1
ATOM 2928 C CA A ILE B 1 126 ? -23.110 -9.989 -19.405 0.50 40.54 124 ILE B CA 1
ATOM 2929 C CA B ILE B 1 126 ? -23.110 -9.983 -19.399 0.50 40.53 124 ILE B CA 1
ATOM 2930 C C . ILE B 1 126 ? -21.944 -9.384 -20.177 1.00 42.23 124 ILE B C 1
ATOM 2931 O O . ILE B 1 126 ? -21.978 -9.294 -21.410 1.00 34.71 124 ILE B O 1
ATOM 2940 N N . GLU B 1 127 ? -20.910 -8.980 -19.452 1.00 44.14 125 GLU B N 1
ATOM 2941 C CA . GLU B 1 127 ? -19.739 -8.380 -20.075 1.00 43.11 125 GLU B CA 1
ATOM 2942 C C . GLU B 1 127 ? -18.901 -9.377 -20.883 1.00 36.26 125 GLU B C 1
ATOM 2943 O O . GLU B 1 127 ? -18.449 -9.052 -21.982 1.00 26.09 125 GLU B O 1
ATOM 2949 N N . TYR B 1 128 ? -18.711 -10.587 -20.364 1.00 29.41 126 TYR B N 1
ATOM 2950 C CA . TYR B 1 128 ? -18.041 -11.624 -21.146 1.00 41.99 126 TYR B CA 1
ATOM 2951 C C . TYR B 1 128 ? -18.731 -11.850 -22.495 1.00 48.69 126 TYR B C 1
ATOM 2952 O O . TYR B 1 128 ? -18.081 -11.790 -23.547 1.00 43.02 126 TYR B O 1
ATOM 2961 N N . ARG B 1 129 ? -20.042 -12.094 -22.461 1.00 49.03 127 ARG B N 1
ATOM 2962 C CA . ARG B 1 129 ? -20.824 -12.376 -23.675 1.00 29.05 127 ARG B CA 1
ATOM 2963 C C . ARG B 1 129 ? -20.878 -11.231 -24.673 1.00 32.61 127 ARG B C 1
ATOM 2964 O O . ARG B 1 129 ? -20.871 -11.461 -25.891 1.00 33.62 127 ARG B O 1
ATOM 2972 N N . HIS B 1 130 ? -20.956 -10.003 -24.177 1.00 21.52 128 HIS B N 1
ATOM 2973 C CA . HIS B 1 130 ? -20.949 -8.855 -25.058 1.00 35.05 128 HIS B CA 1
ATOM 2974 C C . HIS B 1 130 ? -19.626 -8.755 -25.796 1.00 41.23 128 HIS B C 1
ATOM 2975 O O . HIS B 1 130 ? -19.605 -8.379 -26.954 1.00 33.74 128 HIS B O 1
ATOM 2982 N N . ARG B 1 131 ? -18.530 -9.086 -25.127 1.00 33.54 129 ARG B N 1
ATOM 2983 C CA . ARG B 1 131 ? -17.208 -9.038 -25.753 1.00 37.12 129 ARG B CA 1
ATOM 2984 C C . ARG B 1 131 ? -16.951 -10.213 -26.709 1.00 34.31 129 ARG B C 1
ATOM 2985 O O . ARG B 1 131 ? -16.331 -10.046 -27.751 1.00 36.65 129 ARG B O 1
ATOM 2993 N N . ALA B 1 132 ? -17.435 -11.392 -26.336 1.00 27.31 130 ALA B N 1
ATOM 2994 C CA . ALA B 1 132 ? -17.360 -12.591 -27.151 1.00 37.59 130 ALA B CA 1
ATOM 2995 C C . ALA B 1 132 ? -18.232 -12.475 -28.395 1.00 44.19 130 ALA B C 1
ATOM 2996 O O . ALA B 1 132 ? -17.888 -13.017 -29.435 1.00 48.15 130 ALA B O 1
ATOM 2998 N N . ALA B 1 133 ? -19.367 -11.792 -28.284 1.00 46.82 131 ALA B N 1
ATOM 2999 C CA . ALA B 1 133 ? -20.273 -11.647 -29.420 1.00 43.33 131 ALA B CA 1
ATOM 3000 C C . ALA B 1 133 ? -19.677 -10.690 -30.430 1.00 45.46 131 ALA B C 1
ATOM 3001 O O . ALA B 1 133 ? -19.656 -10.973 -31.621 1.00 34.37 131 ALA B O 1
ATOM 3003 N N . ASN B 1 134 ? -19.191 -9.557 -29.939 1.00 45.44 132 ASN B N 1
ATOM 3004 C CA . ASN B 1 134 ? -18.584 -8.542 -30.786 1.00 45.20 132 ASN B CA 1
ATOM 3005 C C . ASN B 1 134 ? -17.295 -9.021 -31.452 1.00 45.16 132 ASN B C 1
ATOM 3006 O O . ASN B 1 134 ? -16.878 -8.507 -32.493 1.00 42.97 132 ASN B O 1
ATOM 3011 N N . LEU B 1 135 ? -16.658 -10.009 -30.842 1.00 42.78 133 LEU B N 1
ATOM 3012 C CA . LEU B 1 135 ? -15.438 -10.564 -31.395 1.00 49.65 133 LEU B CA 1
ATOM 3013 C C . LEU B 1 135 ? -15.795 -11.426 -32.593 1.00 41.33 133 LEU B C 1
ATOM 3014 O O . LEU B 1 135 ? -15.175 -11.319 -33.641 1.00 48.42 133 LEU B O 1
ATOM 3019 N N . GLU B 1 136 ? -16.800 -12.276 -32.420 1.00 33.14 134 GLU B N 1
ATOM 3020 C CA . GLU B 1 136 ? -17.326 -13.096 -33.498 1.00 42.29 134 GLU B CA 1
ATOM 3021 C C . GLU B 1 136 ? -17.821 -12.242 -34.651 1.00 41.87 134 GLU B C 1
ATOM 3022 O O . GLU B 1 136 ? -17.687 -12.625 -35.810 1.00 44.71 134 GLU B O 1
ATOM 3028 N N . LYS B 1 137 ? -18.390 -11.086 -34.329 1.00 38.72 135 LYS B N 1
ATOM 3029 C CA . LYS B 1 137 ? -18.976 -10.219 -35.343 1.00 39.78 135 LYS B CA 1
ATOM 3030 C C . LYS B 1 137 ? -17.897 -9.579 -36.207 1.00 41.16 135 LYS B C 1
ATOM 3031 O O . LYS B 1 137 ? -18.107 -9.290 -37.389 1.00 34.66 135 LYS B O 1
ATOM 3037 N N . CYS B 1 138 ? -16.737 -9.361 -35.609 1.00 34.78 136 CYS B N 1
ATOM 3038 C CA . CYS B 1 138 ? -15.619 -8.757 -36.314 1.00 43.37 136 CYS B CA 1
ATOM 3039 C C . CYS B 1 138 ? -14.805 -9.799 -37.065 1.00 41.03 136 CYS B C 1
ATOM 3040 O O . CYS B 1 138 ? -14.301 -9.529 -38.146 1.00 39.77 136 CYS B O 1
ATOM 3043 N N . MET B 1 139 ? -14.695 -10.995 -36.499 1.00 34.88 137 MET B N 1
ATOM 3044 C CA . MET B 1 139 ? -14.094 -12.110 -37.212 1.00 39.71 137 MET B CA 1
ATOM 3045 C C . MET B 1 139 ? -14.928 -12.473 -38.438 1.00 48.41 137 MET B C 1
ATOM 3046 O O . MET B 1 139 ? -14.383 -12.779 -39.505 1.00 48.80 137 MET B O 1
ATOM 3051 N N . SER B 1 140 ? -16.247 -12.423 -38.286 1.00 45.19 138 SER B N 1
ATOM 3052 C CA . SER B 1 140 ? -17.156 -12.673 -39.404 1.00 40.72 138 SER B CA 1
ATOM 3053 C C . SER B 1 140 ? -16.982 -11.646 -40.512 1.00 41.64 138 SER B C 1
ATOM 3054 O O . SER B 1 140 ? -16.980 -11.990 -41.695 1.00 45.63 138 SER B O 1
ATOM 3057 N N . GLU B 1 141 ? -16.857 -10.382 -40.130 1.00 35.84 139 GLU B N 1
ATOM 3058 C CA . GLU B 1 141 ? -16.672 -9.318 -41.103 1.00 40.72 139 GLU B CA 1
ATOM 3059 C C . GLU B 1 141 ? -15.311 -9.432 -41.783 1.00 43.44 139 GLU B C 1
ATOM 3060 O O . GLU B 1 141 ? -15.160 -9.099 -42.968 1.00 31.99 139 GLU B O 1
ATOM 3066 N N . LEU B 1 142 ? -14.324 -9.918 -41.038 1.00 41.87 140 LEU B N 1
ATOM 3067 C CA . LEU B 1 142 ? -13.014 -10.184 -41.610 1.00 42.60 140 LEU B CA 1
ATOM 3068 C C . LEU B 1 142 ? -13.083 -11.279 -42.665 1.00 39.48 140 LEU B C 1
ATOM 3069 O O . LEU B 1 142 ? -12.643 -11.076 -43.789 1.00 44.23 140 LEU B O 1
ATOM 3074 N N . TRP B 1 143 ? -13.636 -12.435 -42.303 1.00 41.77 141 TRP B N 1
ATOM 3075 C CA . TRP B 1 143 ? -13.688 -13.578 -43.207 1.00 45.15 141 TRP B CA 1
ATOM 3076 C C . TRP B 1 143 ? -14.511 -13.275 -44.448 1.00 52.36 141 TRP B C 1
ATOM 3077 O O . TRP B 1 143 ? -14.330 -13.910 -45.483 1.00 58.24 141 TRP B O 1
ATOM 3088 N N . ARG B 1 144 ? -15.422 -12.316 -44.330 1.00 47.78 142 ARG B N 1
ATOM 3089 C CA . ARG B 1 144 ? -16.275 -11.920 -45.439 1.00 54.19 142 ARG B CA 1
ATOM 3090 C C . ARG B 1 144 ? -15.454 -11.107 -46.422 1.00 49.65 142 ARG B C 1
ATOM 3091 O O . ARG B 1 144 ? -15.521 -11.331 -47.624 1.00 44.24 142 ARG B O 1
ATOM 3099 N N . MET B 1 145 ? -14.692 -10.152 -45.896 1.00 52.86 143 MET B N 1
ATOM 31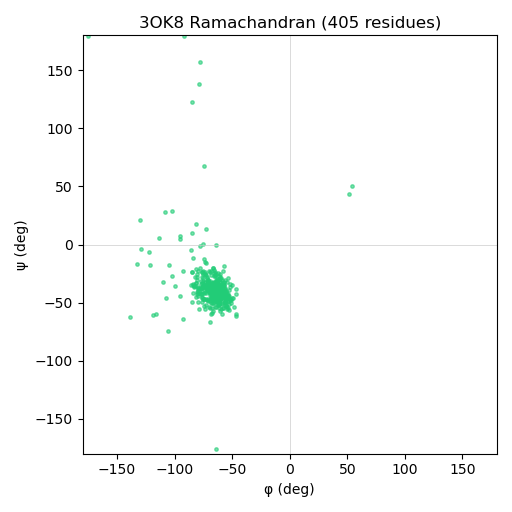00 C CA . MET B 1 145 ? -13.784 -9.353 -46.703 1.00 53.21 143 MET B CA 1
ATOM 3101 C C . MET B 1 145 ? -12.783 -10.270 -47.389 1.00 53.98 143 MET B C 1
ATOM 3102 O O . MET B 1 145 ? -12.422 -10.069 -48.543 1.00 50.29 143 MET B O 1
ATOM 3107 N N . GLU B 1 146 ? -12.341 -11.287 -46.666 1.00 52.13 144 GLU B N 1
ATOM 3108 C CA . GLU B 1 146 ? -11.413 -12.260 -47.211 1.00 52.51 144 GLU B CA 1
ATOM 3109 C C . GLU B 1 146 ? -12.016 -13.046 -48.368 1.00 46.76 144 GLU B C 1
ATOM 3110 O O . GLU B 1 146 ? -11.294 -13.561 -49.208 1.00 62.04 144 GLU B O 1
ATOM 3116 N N . ARG B 1 147 ? -13.338 -13.151 -48.395 1.00 47.87 145 ARG B N 1
ATOM 3117 C CA . ARG B 1 147 ? -14.031 -13.812 -49.491 1.00 55.81 145 ARG B CA 1
ATOM 3118 C C . ARG B 1 147 ? -14.184 -12.877 -50.676 1.00 56.46 145 ARG B C 1
ATOM 3119 O O . ARG B 1 147 ? -13.933 -13.258 -51.808 1.00 56.55 145 ARG B O 1
ATOM 3127 N N . LYS B 1 148 ? -14.586 -11.644 -50.397 1.00 61.40 146 LYS B N 1
ATOM 3128 C CA . LYS B 1 148 ? -14.814 -10.644 -51.430 1.00 55.32 146 LYS B CA 1
ATOM 3129 C C . LYS B 1 148 ? -13.517 -10.073 -51.992 1.00 54.83 146 LYS B C 1
ATOM 3130 O O . LYS B 1 148 ? -13.543 -9.211 -52.865 1.00 52.06 146 LYS B O 1
ATOM 3136 N N . ARG B 1 149 ? -12.385 -10.555 -51.494 1.00 58.33 147 ARG B N 1
ATOM 3137 C CA . ARG B 1 149 ? -11.096 -9.985 -51.858 1.00 60.65 147 ARG B CA 1
ATOM 3138 C C . ARG B 1 149 ? -11.098 -8.485 -51.589 1.00 61.42 147 ARG B C 1
ATOM 3139 O O . ARG B 1 149 ? -10.745 -7.685 -52.450 1.00 61.76 147 ARG B O 1
ATOM 3147 N N . ASP B 1 150 ? -11.500 -8.112 -50.383 1.00 65.40 148 ASP B N 1
ATOM 3148 C CA . ASP B 1 150 ? -11.521 -6.715 -49.977 1.00 63.54 148 ASP B CA 1
ATOM 3149 C C . ASP B 1 150 ? -10.135 -6.316 -49.471 1.00 71.46 148 ASP B C 1
ATOM 3150 O O . ASP B 1 150 ? -9.597 -6.937 -48.551 1.00 73.46 148 ASP B O 1
ATOM 3155 N N . LYS B 1 151 ? -9.552 -5.289 -50.083 1.00 68.48 149 LYS B N 1
ATOM 3156 C CA . LYS B 1 151 ? -8.220 -4.824 -49.700 1.00 72.18 149 LYS B CA 1
ATOM 3157 C C . LYS B 1 151 ? -8.154 -4.418 -48.225 1.00 71.91 149 LYS B C 1
ATOM 3158 O O . LYS B 1 151 ? -7.082 -4.414 -47.622 1.00 71.16 149 LYS B O 1
ATOM 3164 N N . ASN B 1 152 ? -9.308 -4.086 -47.654 1.00 75.40 150 ASN B N 1
ATOM 3165 C CA . ASN B 1 152 ? -9.386 -3.578 -46.288 1.00 75.65 150 ASN B CA 1
ATOM 3166 C C . ASN B 1 152 ? -9.441 -4.643 -45.199 1.00 69.99 150 ASN B C 1
ATOM 3167 O O . ASN B 1 152 ? -9.689 -4.327 -44.038 1.00 70.28 150 ASN B O 1
ATOM 3172 N N . ALA B 1 153 ? -9.211 -5.898 -45.569 1.00 66.03 151 ALA B N 1
ATOM 3173 C CA . ALA B 1 153 ? -9.160 -6.972 -44.586 1.00 56.50 151 ALA B CA 1
ATOM 3174 C C . ALA B 1 153 ? -7.864 -6.882 -43.796 1.00 61.37 151 ALA B C 1
ATOM 3175 O O .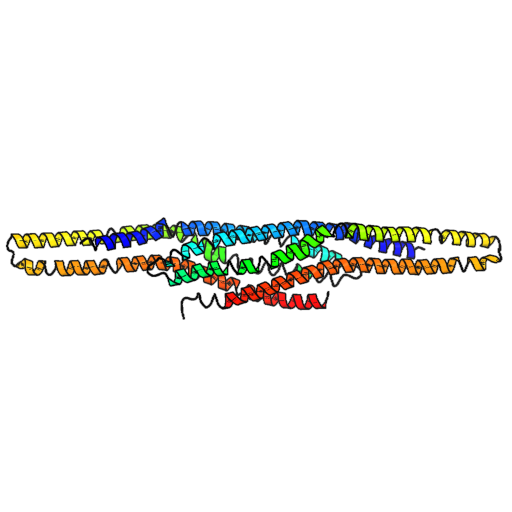 ALA B 1 153 ? -7.722 -7.505 -42.747 1.00 55.19 151 ALA B O 1
ATOM 3177 N N . ARG B 1 154 ? -6.919 -6.099 -44.309 1.00 70.22 152 ARG B N 1
ATOM 3178 C CA . ARG B 1 154 ? -5.649 -5.882 -43.625 1.00 76.93 152 ARG B CA 1
ATOM 3179 C C . ARG B 1 154 ? -5.866 -5.037 -42.375 1.00 69.51 152 ARG B C 1
ATOM 3180 O O . ARG B 1 154 ? -5.179 -5.207 -41.364 1.00 66.42 152 ARG B O 1
ATOM 3188 N N . GLU B 1 155 ? -6.821 -4.117 -42.457 1.00 66.28 153 GLU B N 1
ATOM 3189 C CA . GLU B 1 155 ? -7.159 -3.267 -41.328 1.00 75.35 153 GLU B CA 1
ATOM 3190 C C . GLU B 1 155 ? -8.336 -3.828 -40.549 1.00 75.11 153 GLU B C 1
ATOM 3191 O O . GLU B 1 155 ? -8.833 -3.199 -39.618 1.00 79.88 153 GLU B O 1
ATOM 3197 N N . MET B 1 156 ? -8.781 -5.013 -40.942 1.00 66.23 154 MET B N 1
ATOM 3198 C CA . MET B 1 156 ? -9.814 -5.713 -40.201 1.00 60.76 154 MET B CA 1
ATOM 3199 C C . MET B 1 156 ? -9.173 -6.779 -39.309 1.00 57.61 154 MET B C 1
ATOM 3200 O O . MET B 1 156 ? -9.629 -7.011 -38.193 1.00 60.36 154 MET B O 1
ATOM 3205 N N . LYS B 1 157 ? -8.108 -7.408 -39.801 1.00 46.33 155 LYS B N 1
ATOM 3206 C CA . LYS B 1 157 ? -7.419 -8.460 -39.070 1.00 47.90 155 LYS B CA 1
ATOM 3207 C C . LYS B 1 157 ? -6.629 -7.843 -37.938 1.00 56.13 155 LYS B C 1
ATOM 3208 O O . LYS B 1 157 ? -6.445 -8.445 -36.870 1.00 49.19 155 LYS B O 1
ATOM 3214 N N . GLU B 1 158 ? -6.153 -6.634 -38.192 1.00 57.98 156 GLU B N 1
ATOM 3215 C CA A GLU B 1 158 ? -5.439 -5.798 -37.236 0.50 60.92 156 GLU B CA 1
ATOM 3216 C CA B GLU B 1 158 ? -5.421 -5.936 -37.152 0.50 59.93 156 GLU B CA 1
ATOM 3217 C C . GLU B 1 158 ? -6.354 -5.423 -36.067 1.00 58.96 156 GLU B C 1
ATOM 3218 O O . GLU B 1 158 ? -5.938 -5.324 -34.919 1.00 61.20 156 GLU B O 1
ATOM 3229 N N . SER B 1 159 ? -7.615 -5.175 -36.406 1.00 58.04 157 SER B N 1
ATOM 3230 C CA . SER B 1 159 ? -8.622 -4.802 -35.415 1.00 61.56 157 SER B CA 1
ATOM 3231 C C . SER B 1 159 ? -9.005 -6.011 -34.579 1.00 53.32 157 SER B C 1
ATOM 3232 O O . SER B 1 159 ? -8.982 -5.963 -33.346 1.00 37.03 157 SER B O 1
ATOM 3235 N N . VAL B 1 160 ? -9.363 -7.095 -35.259 1.00 48.03 158 VAL B N 1
ATOM 3236 C CA . VAL B 1 160 ? -9.596 -8.378 -34.599 1.00 48.66 158 VAL B CA 1
ATOM 3237 C C . VAL B 1 160 ? -8.470 -8.740 -33.607 1.00 48.42 158 VAL B C 1
ATOM 3238 O O . VAL B 1 160 ? -8.726 -9.288 -32.530 1.00 46.47 158 VAL B O 1
ATOM 3242 N N . ASN B 1 161 ? -7.229 -8.430 -33.975 1.00 52.45 159 ASN B N 1
ATOM 3243 C CA . ASN B 1 161 ? -6.084 -8.667 -33.096 1.00 45.80 159 ASN B CA 1
ATOM 3244 C C . ASN B 1 161 ? -6.107 -7.778 -31.860 1.00 45.26 159 ASN B C 1
ATOM 3245 O O . ASN B 1 161 ? -5.848 -8.247 -30.755 1.00 43.59 159 ASN B O 1
ATOM 3250 N N . ARG B 1 162 ? -6.393 -6.494 -32.064 1.00 47.32 160 ARG B N 1
ATOM 3251 C CA . ARG B 1 162 ? -6.644 -5.554 -30.971 1.00 54.27 160 ARG B CA 1
ATOM 3252 C C . ARG B 1 162 ? -7.749 -6.035 -30.030 1.00 43.53 160 ARG B C 1
ATOM 3253 O O . ARG B 1 162 ? -7.613 -5.983 -28.806 1.00 30.88 160 ARG B O 1
ATOM 3261 N N . LEU B 1 163 ? -8.854 -6.485 -30.611 1.00 30.90 161 LEU B N 1
ATOM 3262 C CA . LEU B 1 163 ? -10.011 -6.920 -29.835 1.00 38.94 161 LEU B CA 1
ATOM 3263 C C . LEU B 1 163 ? -9.744 -8.176 -29.028 1.00 41.82 161 LEU B C 1
ATOM 3264 O O . LEU B 1 163 ? -10.185 -8.282 -27.890 1.00 44.54 161 LEU B O 1
ATOM 3269 N N . HIS B 1 164 ? -9.045 -9.127 -29.630 1.00 42.01 162 HIS B N 1
ATOM 3270 C CA . HIS B 1 164 ? -8.682 -10.366 -28.969 1.00 45.04 162 HIS B CA 1
ATOM 3271 C C . HIS B 1 164 ? -7.763 -10.045 -27.793 1.00 50.03 162 HIS B C 1
ATOM 3272 O O . HIS B 1 164 ? -7.851 -10.658 -26.720 1.00 37.30 162 HIS B O 1
ATOM 3279 N N . ALA B 1 165 ? -6.892 -9.062 -27.997 1.00 46.95 163 ALA B N 1
ATOM 3280 C CA . ALA B 1 165 ? -6.001 -8.602 -26.934 1.00 53.57 163 ALA B CA 1
ATOM 3281 C C . ALA B 1 165 ? -6.774 -7.933 -25.790 1.00 51.97 163 ALA B C 1
ATOM 3282 O O . ALA B 1 165 ? -6.527 -8.221 -24.62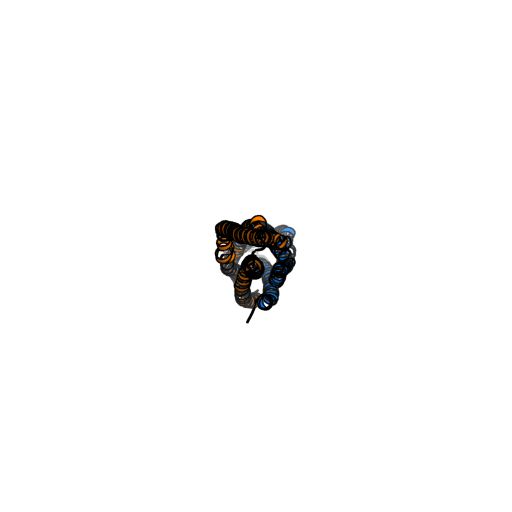4 1.00 38.29 163 ALA B O 1
ATOM 3284 N N . GLN B 1 166 ? -7.693 -7.028 -26.113 1.00 47.23 164 GLN B N 1
ATOM 3285 C CA . GLN B 1 166 ? -8.487 -6.375 -25.080 1.00 50.18 164 GLN B CA 1
ATOM 3286 C C . GLN B 1 166 ? -9.337 -7.401 -24.327 1.00 47.15 164 GLN B C 1
ATOM 3287 O O . GLN B 1 166 ? -9.629 -7.238 -23.142 1.00 43.48 164 GLN B O 1
ATOM 3293 N N . MET B 1 167 ? -9.713 -8.468 -25.020 1.00 42.11 165 MET B N 1
ATOM 3294 C CA . MET B 1 167 ? -10.438 -9.569 -24.408 1.00 39.74 165 MET B CA 1
ATOM 3295 C C . MET B 1 167 ? -9.559 -10.389 -23.467 1.00 38.68 165 MET B C 1
ATOM 3296 O O . MET B 1 167 ? -10.054 -10.948 -22.497 1.00 27.55 165 MET B O 1
ATOM 3301 N N . GLN B 1 168 ? -8.267 -10.492 -23.765 1.00 42.58 166 GLN B N 1
ATOM 3302 C CA . GLN B 1 168 ? -7.344 -11.197 -22.872 1.00 45.87 166 GLN B CA 1
ATOM 3303 C C . GLN B 1 168 ? -7.194 -10.425 -21.564 1.00 45.32 166 GLN B C 1
ATOM 3304 O O . GLN B 1 168 ? -7.118 -11.012 -20.484 1.00 39.68 166 GLN B O 1
ATOM 3310 N N . ALA B 1 169 ? -7.157 -9.102 -21.686 1.00 42.73 167 ALA B N 1
ATOM 3311 C CA . ALA B 1 169 ? -7.000 -8.201 -20.562 1.00 39.98 167 ALA B CA 1
ATOM 3312 C C . ALA B 1 169 ? -8.222 -8.190 -19.668 1.00 42.62 167 ALA B C 1
ATOM 3313 O O . ALA B 1 169 ? -8.095 -8.171 -18.454 1.00 29.94 167 ALA B O 1
ATOM 3315 N N . PHE B 1 170 ? -9.403 -8.186 -20.270 1.00 32.88 168 PHE B N 1
ATOM 3316 C CA . PHE B 1 170 ? -10.654 -8.183 -19.522 1.00 33.04 168 PHE B CA 1
ATOM 3317 C C . PHE B 1 170 ? -10.814 -9.487 -18.774 1.00 41.94 168 PHE B C 1
ATOM 3318 O O . PHE B 1 170 ? -11.287 -9.517 -17.631 1.00 47.95 168 PHE B O 1
ATOM 3326 N N . VAL B 1 171 ? -10.396 -10.566 -19.422 1.00 36.73 169 VAL B N 1
ATOM 3327 C CA . VAL B 1 171 ? -10.534 -11.889 -18.836 1.00 35.12 169 VAL B CA 1
ATOM 3328 C C . VAL B 1 171 ? -9.539 -12.100 -17.669 1.00 45.20 169 VAL B C 1
ATOM 3329 O O . VAL B 1 171 ? -9.804 -12.861 -16.746 1.00 29.60 169 VAL B O 1
ATOM 3333 N N . SER B 1 172 ? -8.392 -11.430 -17.719 1.00 43.08 170 SER B N 1
ATOM 3334 C CA A SER B 1 172 ? -7.411 -11.538 -16.647 0.50 44.62 170 SER B CA 1
ATOM 3335 C CA B SER B 1 172 ? -7.408 -11.538 -16.648 0.50 44.62 170 SER B CA 1
ATOM 3336 C C . SER B 1 172 ? -7.821 -10.665 -15.460 1.00 47.54 170 SER B C 1
ATOM 3337 O O . SER B 1 172 ? -7.793 -11.111 -14.309 1.00 50.30 170 SER B O 1
ATOM 3342 N N . GLU B 1 173 ? -8.218 -9.427 -15.747 1.00 39.93 171 GLU B N 1
ATOM 3343 C CA . GLU B 1 173 ? -8.687 -8.497 -14.723 1.00 46.31 171 GLU B CA 1
ATOM 3344 C C . GLU B 1 173 ? -9.864 -9.057 -13.919 1.00 46.80 171 GLU B C 1
ATOM 3345 O O . GLU B 1 173 ? -9.856 -9.031 -12.684 1.00 43.67 171 GLU B O 1
ATOM 3351 N N . SER B 1 174 ? -10.874 -9.554 -14.624 1.00 33.94 172 SER B N 1
ATOM 3352 C CA . SER B 1 174 ? -12.086 -10.070 -14.001 1.00 38.39 172 SER B CA 1
ATOM 3353 C C . SER B 1 174 ? -11.797 -11.233 -13.063 1.00 43.80 172 SER B C 1
ATOM 3354 O O . SER B 1 174 ? -12.502 -11.424 -12.071 1.00 41.10 172 SER B O 1
ATOM 3357 N N . LYS B 1 175 ? -10.782 -12.028 -13.395 1.00 43.84 173 LYS B N 1
ATOM 3358 C CA . LYS B 1 175 ? -10.423 -13.168 -12.568 1.00 44.72 173 LYS B CA 1
ATOM 3359 C C . LYS B 1 175 ? -9.656 -12.730 -11.330 1.00 41.73 173 LYS B C 1
ATOM 3360 O O . LYS B 1 175 ? -9.853 -13.285 -10.263 1.00 32.34 173 LYS B O 1
ATOM 3366 N N . ARG B 1 176 ? -8.783 -11.743 -11.489 1.00 39.26 174 ARG B N 1
ATOM 3367 C CA . ARG B 1 176 ? -8.056 -11.177 -10.372 1.00 45.62 174 ARG B CA 1
ATOM 3368 C C . ARG B 1 176 ? -9.016 -10.425 -9.471 1.00 48.97 174 ARG B C 1
ATOM 3369 O O . ARG B 1 176 ? -8.749 -10.248 -8.295 1.00 39.37 174 ARG B O 1
ATOM 3377 N N . ALA B 1 177 ? -10.147 -10.001 -10.024 1.00 44.47 175 ALA B N 1
ATOM 3378 C CA . ALA B 1 177 ? -11.135 -9.251 -9.260 1.00 41.62 175 ALA B CA 1
ATOM 3379 C C . ALA B 1 177 ? -12.015 -10.217 -8.462 1.00 38.43 175 ALA B C 1
ATOM 3380 O O . ALA B 1 177 ? -12.421 -9.933 -7.333 1.00 36.48 175 ALA B O 1
ATOM 3382 N N . ALA B 1 178 ? -12.289 -11.371 -9.063 1.00 32.07 176 ALA B N 1
ATOM 3383 C CA . ALA B 1 178 ? -12.955 -12.473 -8.386 1.00 33.09 176 ALA B CA 1
ATOM 3384 C C . ALA B 1 178 ? -12.123 -12.981 -7.205 1.00 42.62 176 ALA B C 1
ATOM 3385 O O . ALA B 1 178 ? -12.647 -13.170 -6.104 1.00 25.55 176 ALA B O 1
ATOM 3387 N N . GLU B 1 179 ? -10.835 -13.218 -7.449 1.00 41.05 177 GLU B N 1
ATOM 3388 C CA . GLU B 1 179 ? -9.923 -13.731 -6.428 1.00 30.17 177 GLU B CA 1
ATOM 3389 C C . GLU B 1 179 ? -9.762 -12.726 -5.305 1.00 36.57 177 GLU B C 1
ATOM 3390 O O . GLU B 1 179 ? -9.576 -13.099 -4.130 1.00 46.34 177 GLU B O 1
ATOM 3396 N N . LEU B 1 180 ? -9.837 -11.448 -5.665 1.00 30.16 178 LEU B N 1
ATOM 3397 C CA . LEU B 1 180 ? -9.841 -10.378 -4.668 1.00 42.80 178 LEU B CA 1
ATOM 3398 C C . LEU B 1 180 ? -11.070 -10.422 -3.754 1.00 42.46 178 LEU B C 1
ATOM 3399 O O . LEU B 1 180 ? -10.991 -10.071 -2.583 1.00 40.36 178 LEU B O 1
ATOM 3404 N N . GLU B 1 181 ? -12.205 -10.846 -4.296 1.00 34.06 179 GLU B N 1
ATOM 3405 C CA . GLU B 1 181 ? -13.467 -10.830 -3.562 1.00 38.01 179 GLU B CA 1
ATOM 3406 C C . GLU B 1 181 ? -13.482 -11.976 -2.571 1.00 38.09 179 GLU B C 1
ATOM 3407 O O . GLU B 1 181 ? -13.895 -11.828 -1.419 1.00 47.61 179 GLU B O 1
ATOM 3413 N N . GLU B 1 182 ? -13.020 -13.124 -3.046 1.00 30.01 180 GLU B N 1
ATOM 3414 C CA . GLU B 1 182 ? -12.906 -14.331 -2.253 1.00 32.47 180 GLU B CA 1
ATOM 3415 C C . GLU B 1 182 ? -11.961 -14.105 -1.069 1.00 38.67 180 GLU B C 1
ATOM 3416 O O . GLU B 1 182 ? -12.218 -14.559 0.050 1.00 34.15 180 GLU B O 1
ATOM 3422 N N . LYS B 1 183 ? -10.867 -13.401 -1.332 1.00 35.04 181 LYS B N 1
ATOM 3423 C CA . LYS B 1 183 ? -9.875 -13.111 -0.309 1.00 40.99 181 LYS B CA 1
ATOM 3424 C C . LYS B 1 183 ? -10.341 -12.053 0.679 1.00 39.99 181 LYS B C 1
ATOM 3425 O O . LYS B 1 183 ? -10.020 -12.149 1.850 1.00 34.97 181 LYS B O 1
ATOM 3431 N N . ARG B 1 184 ? -11.060 -11.034 0.219 1.00 39.48 182 ARG B N 1
ATOM 3432 C CA . ARG B 1 184 ? -11.648 -10.056 1.139 1.00 35.39 182 ARG B CA 1
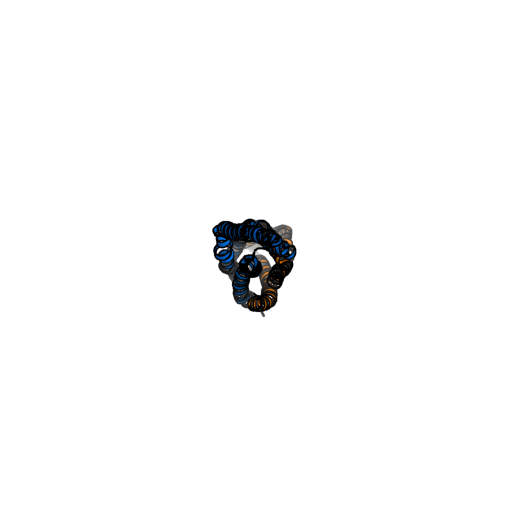ATOM 3433 C C . ARG B 1 184 ? -12.459 -10.751 2.237 1.00 40.37 182 ARG B C 1
ATOM 3434 O O . ARG B 1 184 ? -12.479 -10.320 3.401 1.00 42.67 182 ARG B O 1
ATOM 3442 N N . ARG B 1 185 ? -13.127 -11.835 1.868 1.00 34.77 183 ARG B N 1
ATOM 3443 C CA . ARG B 1 185 ? -14.031 -12.505 2.791 1.00 35.08 183 ARG B CA 1
ATOM 3444 C C . ARG B 1 185 ? -13.297 -13.346 3.839 1.00 40.14 183 ARG B C 1
ATOM 3445 O O . ARG B 1 185 ? -13.673 -13.351 5.009 1.00 33.69 183 ARG B O 1
ATOM 3453 N N . TYR B 1 186 ? -12.242 -14.042 3.429 1.00 28.77 184 TYR B N 1
ATOM 3454 C CA . TYR B 1 186 ? -11.324 -14.652 4.393 1.00 32.51 184 TYR B CA 1
ATOM 3455 C C . TYR B 1 186 ? -10.691 -13.578 5.274 1.00 35.68 184 TYR B C 1
ATOM 3456 O O . TYR B 1 186 ? -10.560 -13.752 6.488 1.00 32.39 184 TYR B O 1
ATOM 3465 N N . ARG B 1 187 ? -10.308 -12.459 4.672 1.00 34.97 185 ARG B N 1
ATOM 3466 C CA . ARG B 1 187 ? -9.723 -11.377 5.452 1.00 40.34 185 ARG B CA 1
ATOM 3467 C C . ARG B 1 187 ? -10.657 -10.855 6.548 1.00 29.04 185 ARG B C 1
ATOM 3468 O O . ARG B 1 187 ? -10.191 -10.470 7.613 1.00 29.64 185 ARG B O 1
ATOM 3476 N N . PHE B 1 188 ? -11.957 -10.830 6.268 1.00 33.66 186 PHE B N 1
ATOM 3477 C CA . PHE B 1 188 ? -12.966 -10.389 7.237 1.00 44.23 186 PHE B CA 1
ATOM 3478 C C . PHE B 1 188 ? -13.040 -11.338 8.433 1.00 37.50 186 PHE B C 1
ATOM 3479 O O . PHE B 1 188 ? -13.008 -10.902 9.582 1.00 38.69 186 PHE B O 1
ATOM 3487 N N . LEU B 1 189 ? -13.149 -12.633 8.145 1.00 38.67 187 LEU B N 1
ATOM 3488 C CA . LEU B 1 189 ? -13.097 -13.675 9.161 1.00 29.42 187 LEU B CA 1
ATOM 3489 C C . LEU B 1 189 ? -11.875 -13.523 10.077 1.00 43.03 187 LEU B C 1
ATOM 3490 O O . LEU B 1 189 ? -11.994 -13.551 11.314 1.00 33.16 187 LEU B O 1
ATOM 3495 N N . ALA B 1 190 ? -10.701 -13.378 9.471 1.00 29.95 188 ALA B N 1
ATOM 3496 C CA . ALA B 1 190 ? -9.462 -13.264 10.229 1.00 27.03 188 ALA B CA 1
ATOM 3497 C C . ALA B 1 190 ? -9.348 -11.962 11.024 1.00 36.82 188 ALA B C 1
ATOM 3498 O O . ALA B 1 190 ? -8.956 -11.995 12.189 1.00 36.86 188 ALA B O 1
ATOM 3500 N N . GLU B 1 191 ? -9.682 -10.827 10.412 1.00 23.78 189 GLU B N 1
ATOM 3501 C CA . GLU B 1 191 ? -9.642 -9.551 11.123 1.00 24.17 189 GLU B CA 1
ATOM 3502 C C . GLU B 1 191 ? -10.556 -9.556 12.358 1.00 36.55 189 GLU B C 1
ATOM 3503 O O . GLU B 1 191 ? -10.178 -9.055 13.412 1.00 27.99 189 GLU B O 1
ATOM 3509 N N . LYS B 1 192 ? -11.755 -10.113 12.214 1.00 38.35 190 LYS B N 1
ATOM 3510 C CA . LYS B 1 192 ? -12.729 -10.142 13.302 1.00 34.30 190 LYS B CA 1
ATOM 3511 C C . LYS B 1 192 ? -12.242 -10.972 14.472 1.00 42.89 190 LYS B C 1
ATOM 3512 O O . LYS B 1 192 ? -12.339 -10.541 15.616 1.00 34.35 190 LYS B O 1
ATOM 3518 N N . HIS B 1 193 ? -11.711 -12.157 14.200 1.00 39.35 191 HIS B N 1
ATOM 3519 C CA . HIS B 1 193 ? -11.196 -12.986 15.285 1.00 41.82 191 HIS B CA 1
ATOM 3520 C C . HIS B 1 193 ? -9.872 -12.491 15.884 1.00 42.46 191 HIS B C 1
ATOM 3521 O O . HIS B 1 193 ? -9.573 -12.797 17.036 1.00 34.41 191 HIS B O 1
ATOM 3528 N N . LEU B 1 194 ? -9.093 -11.717 15.130 1.00 36.74 192 LEU B N 1
ATOM 3529 C CA . LEU B 1 194 ? -7.903 -11.070 15.701 1.00 35.20 192 LEU B CA 1
ATOM 3530 C C . LEU B 1 194 ? -8.332 -10.014 16.720 1.00 33.70 192 LEU B C 1
ATOM 3531 O O . LEU B 1 194 ? -7.684 -9.823 17.753 1.00 45.20 192 LEU B O 1
ATOM 3536 N N . LEU B 1 195 ? -9.422 -9.317 16.410 1.00 31.86 193 LEU B N 1
ATOM 3537 C CA . LEU B 1 195 ? -9.992 -8.308 17.295 1.00 35.23 193 LEU B CA 1
ATOM 3538 C C . LEU B 1 195 ? -10.538 -8.965 18.553 1.00 40.26 193 LEU B C 1
ATOM 3539 O O . LEU B 1 195 ? -10.326 -8.483 19.656 1.00 39.07 193 LEU B O 1
ATOM 3544 N N . LEU B 1 196 ? -11.240 -10.076 18.382 1.00 39.75 194 LEU B N 1
ATOM 3545 C CA . LEU B 1 196 ? -11.740 -10.829 19.513 1.00 35.05 194 LEU B CA 1
ATOM 3546 C C . LEU B 1 196 ? -10.594 -11.277 20.427 1.00 38.70 194 LEU B C 1
ATOM 3547 O O . LEU B 1 196 ? -10.703 -11.240 21.661 1.00 31.13 194 LEU B O 1
ATOM 3552 N N . SER B 1 197 ? -9.497 -11.691 19.797 1.00 36.48 195 SER B N 1
ATOM 3553 C CA . SER B 1 197 ? -8.311 -12.187 20.473 1.00 29.47 195 SER B CA 1
ATOM 3554 C C . SER B 1 197 ? -7.636 -11.110 21.299 1.00 37.70 195 SER B C 1
ATOM 3555 O O . SER B 1 197 ? -7.150 -11.385 22.394 1.00 35.39 195 SER B O 1
ATOM 3558 N N . ASN B 1 198 ? -7.584 -9.896 20.762 1.00 32.24 196 ASN B N 1
ATOM 3559 C CA . ASN B 1 198 ? -6.998 -8.777 21.483 1.00 32.98 196 ASN B CA 1
ATOM 3560 C C . ASN B 1 198 ? -7.863 -8.300 22.644 1.00 34.49 196 ASN B C 1
ATOM 3561 O O . ASN B 1 198 ? -7.354 -7.959 23.722 1.00 38.28 196 ASN B O 1
ATOM 3566 N N . THR B 1 199 ? -9.167 -8.284 22.416 1.00 36.17 197 THR B N 1
ATOM 3567 C CA . THR B 1 199 ? -10.125 -7.964 23.459 1.00 42.09 197 THR B CA 1
ATOM 3568 C C . THR B 1 199 ? -10.001 -8.949 24.632 1.00 45.02 197 THR B C 1
ATOM 3569 O O . THR B 1 199 ? -9.995 -8.543 25.795 1.00 50.12 197 THR B O 1
ATOM 3573 N N . PHE B 1 200 ? -9.863 -10.234 24.315 1.00 44.32 198 PHE B N 1
ATOM 3574 C CA . PHE B 1 200 ? -9.712 -11.291 25.320 1.00 39.75 198 PHE B CA 1
ATOM 3575 C C . PHE B 1 200 ? -8.337 -11.242 26.007 1.00 41.27 198 PHE B C 1
ATOM 3576 O O . PHE B 1 200 ? -8.219 -11.569 27.179 1.00 45.53 198 PHE B O 1
ATOM 3584 N N . LEU B 1 201 ? -7.309 -10.818 25.275 1.00 41.67 199 LEU B N 1
ATOM 3585 C CA . LEU B 1 201 ? -5.983 -10.610 25.836 1.00 35.72 199 LEU B CA 1
ATOM 3586 C C . LEU B 1 201 ? -5.971 -9.495 26.898 1.00 42.24 199 LEU B C 1
ATOM 3587 O O . LEU B 1 201 ? -5.331 -9.632 27.949 1.00 36.18 199 LEU B O 1
ATOM 3592 N N . GLN B 1 202 ? -6.651 -8.387 26.613 1.00 41.23 200 GLN B N 1
ATOM 3593 C CA A GLN B 1 202 ? -6.766 -7.285 27.562 0.50 38.06 200 GLN B CA 1
ATOM 3594 C CA B GLN B 1 202 ? -6.742 -7.298 27.575 0.50 37.70 200 GLN B CA 1
ATOM 3595 C C . GLN B 1 202 ? -7.415 -7.786 28.844 1.00 43.31 200 GLN B C 1
ATOM 3596 O O . GLN B 1 202 ? -7.022 -7.411 29.953 1.00 48.74 200 GLN B O 1
ATOM 3607 N N . PHE B 1 203 ? -8.417 -8.635 28.687 1.00 40.93 201 PHE B N 1
ATOM 3608 C CA . PHE B 1 203 ? -9.092 -9.192 29.845 1.00 42.93 201 PHE B CA 1
ATOM 3609 C C . PHE B 1 203 ? -8.170 -10.119 30.645 1.00 45.54 201 PHE B C 1
ATOM 3610 O O . PHE B 1 203 ? -8.168 -10.100 31.884 1.00 46.86 201 PHE B O 1
ATOM 3618 N N . LEU B 1 204 ? -7.397 -10.940 29.947 1.00 29.05 202 LEU B N 1
ATOM 3619 C CA . LEU B 1 204 ? -6.498 -11.862 30.646 1.00 39.22 202 LEU B CA 1
ATOM 3620 C C . LEU B 1 204 ? -5.552 -11.105 31.562 1.00 41.27 202 LEU B C 1
ATOM 3621 O O . LEU B 1 204 ? -5.201 -11.600 32.633 1.00 41.93 202 LEU B O 1
ATOM 3626 N N . GLY B 1 205 ? -5.145 -9.912 31.131 1.00 34.12 203 GLY B N 1
ATOM 3627 C CA . GLY B 1 205 ? -4.272 -9.057 31.915 1.00 46.50 203 GLY B CA 1
ATOM 3628 C C . GLY B 1 205 ? -4.975 -8.526 33.153 1.00 43.44 203 GLY B C 1
ATOM 3629 O O . GLY B 1 205 ? -4.464 -8.635 34.272 1.00 39.63 203 GLY B O 1
ATOM 3630 N N . ARG B 1 206 ? -6.162 -7.966 32.946 1.00 38.06 204 ARG B N 1
ATOM 3631 C CA . ARG B 1 206 ? -6.957 -7.432 34.033 1.00 45.38 204 ARG B CA 1
ATOM 3632 C C . ARG B 1 206 ? -7.252 -8.510 35.067 1.00 49.60 204 ARG B C 1
ATOM 3633 O O . ARG B 1 206 ? -7.313 -8.229 36.271 1.00 44.26 204 ARG B O 1
ATOM 3641 N N . ALA B 1 207 ? -7.451 -9.738 34.594 1.00 38.70 205 ALA B N 1
ATOM 3642 C CA . ALA B 1 207 ? -7.828 -10.839 35.470 1.00 33.98 205 ALA B CA 1
ATOM 3643 C C . ALA B 1 207 ? -6.621 -11.294 36.274 1.00 40.19 205 ALA B C 1
ATOM 3644 O O . ALA B 1 207 ? -6.698 -11.481 37.482 1.00 44.63 205 ALA B O 1
ATOM 3646 N N . ARG B 1 208 ? -5.501 -11.469 35.592 1.00 49.64 206 ARG B N 1
ATOM 3647 C CA . ARG B 1 208 ? -4.250 -11.770 36.270 1.00 53.55 206 ARG B CA 1
ATOM 3648 C C . ARG B 1 208 ? -3.955 -10.723 37.338 1.00 56.82 206 ARG B C 1
ATOM 3649 O O . ARG B 1 208 ? -3.729 -11.060 38.497 1.00 55.68 206 ARG B O 1
ATOM 3657 N N . GLY B 1 209 ? -3.954 -9.453 36.934 1.00 57.16 207 GLY B N 1
ATOM 3658 C CA . GLY B 1 209 ? -3.606 -8.359 37.824 1.00 60.44 207 GLY B CA 1
ATOM 3659 C C . GLY B 1 209 ? -4.423 -8.350 39.105 1.00 59.13 207 GLY B C 1
ATOM 3660 O O . GLY B 1 209 ? -3.879 -8.246 40.213 1.00 46.26 207 GLY B O 1
ATOM 3661 N N . MET B 1 210 ? -5.737 -8.466 38.955 1.00 51.56 208 MET B N 1
ATOM 3662 C CA . MET B 1 210 ? -6.629 -8.473 40.104 1.00 48.83 208 MET B CA 1
ATOM 3663 C C . MET B 1 210 ? -6.495 -9.734 40.965 1.00 51.60 208 MET B C 1
ATOM 3664 O O . MET B 1 210 ? -6.590 -9.664 42.191 1.00 62.95 208 MET B O 1
ATOM 3669 N N . LEU B 1 211 ? -6.277 -10.879 40.326 1.00 41.88 209 LEU B N 1
ATOM 3670 C CA . LEU B 1 211 ? -6.237 -12.152 41.041 1.00 34.78 209 LEU B CA 1
ATOM 3671 C C . LEU B 1 211 ? -4.906 -12.428 41.756 1.00 45.96 209 LEU B C 1
ATOM 3672 O O . LEU B 1 211 ? -4.898 -12.991 42.855 1.00 43.38 209 LEU B O 1
ATOM 3677 N N . GLN B 1 212 ? -3.785 -12.047 41.149 1.00 42.10 210 GLN B N 1
ATOM 3678 C CA . GLN B 1 212 ? -2.501 -12.336 41.769 1.00 45.26 210 GLN B CA 1
ATOM 3679 C C . GLN B 1 212 ? -2.355 -11.618 43.122 1.00 43.58 210 GLN B C 1
ATOM 3680 O O . GLN B 1 212 ? -1.743 -12.152 44.049 1.00 40.60 210 GLN B O 1
ATOM 3686 N N . ASN B 1 213 ? -2.931 -10.421 43.224 1.00 30.91 211 ASN B N 1
ATOM 3687 C CA . ASN B 1 213 ? -2.934 -9.658 44.474 1.00 50.61 211 ASN B CA 1
ATOM 3688 C C . ASN B 1 213 ? -3.765 -10.307 45.572 1.00 45.80 211 ASN B C 1
ATOM 3689 O O . ASN B 1 213 ? -3.300 -10.459 46.708 1.00 40.48 211 ASN B O 1
ATOM 3694 N N . ARG B 1 214 ? -5.000 -10.666 45.224 1.00 36.66 212 ARG B N 1
ATOM 3695 C CA . ARG B 1 214 ? -5.896 -11.354 46.140 1.00 44.55 212 ARG B CA 1
ATOM 3696 C C . ARG B 1 214 ? -5.302 -12.650 46.667 1.00 40.79 212 ARG B C 1
ATOM 3697 O O . ARG B 1 214 ? -5.378 -12.922 47.859 1.00 45.16 212 ARG B O 1
ATOM 3705 N N . VAL B 1 215 ? -4.717 -13.444 45.776 1.00 30.67 213 VAL B N 1
ATOM 3706 C CA . VAL B 1 215 ? -4.157 -14.735 46.148 1.00 39.45 213 VAL B CA 1
ATOM 3707 C C . VAL B 1 215 ? -3.011 -14.629 47.170 1.00 51.19 213 VAL B C 1
ATOM 3708 O O . VAL B 1 215 ? -2.901 -15.472 48.064 1.00 41.60 213 VAL B O 1
ATOM 3712 N N . LEU B 1 216 ? -2.175 -13.598 47.044 1.00 49.14 214 LEU B N 1
ATOM 3713 C CA . LEU B 1 216 ? -1.113 -13.334 48.020 1.00 41.91 214 LEU B CA 1
ATOM 3714 C C . LEU B 1 216 ? -1.710 -13.050 49.393 1.00 41.48 214 LEU B C 1
ATOM 3715 O O . LEU B 1 216 ? -1.304 -13.648 50.377 1.00 33.40 214 LEU B O 1
ATOM 3720 N N . LEU B 1 217 ? -2.664 -12.125 49.447 1.00 43.64 215 LEU B N 1
ATOM 3721 C CA . LEU B 1 217 ? -3.394 -11.821 50.675 1.00 49.66 215 LEU B CA 1
ATOM 3722 C C . LEU B 1 217 ? -4.027 -13.056 51.308 1.00 53.12 215 LEU B C 1
ATOM 3723 O O . LEU B 1 217 ? -3.813 -13.347 52.487 1.00 46.27 215 LEU B O 1
ATOM 3728 N N . TRP B 1 218 ? -4.825 -13.764 50.517 1.00 44.66 216 TRP B N 1
ATOM 3729 C CA . TRP B 1 218 ? -5.530 -14.941 50.999 1.00 42.06 216 TRP B CA 1
ATOM 3730 C C . TRP B 1 218 ? -4.550 -15.952 51.602 1.00 35.83 216 TRP B C 1
ATOM 3731 O O . TRP B 1 218 ? -4.823 -16.568 52.636 1.00 37.22 216 TRP B O 1
ATOM 3742 N N . LYS B 1 219 ? -3.405 -16.107 50.955 1.00 29.25 217 LYS B N 1
ATOM 3743 C CA . LYS B 1 219 ? -2.357 -17.020 51.403 1.00 37.13 217 LYS B CA 1
ATOM 3744 C C . LYS B 1 219 ? -1.827 -16.684 52.797 1.00 33.70 217 LYS B C 1
ATOM 3745 O O . LYS B 1 219 ? -1.620 -17.581 53.609 1.00 30.18 217 LYS B O 1
ATOM 3751 N N . GLU B 1 220 ? -1.604 -15.393 53.056 1.00 28.00 218 GLU B N 1
ATOM 3752 C CA . GLU B 1 220 ? -1.083 -14.912 54.341 1.00 30.79 218 GLU B CA 1
ATOM 3753 C C . GLU B 1 220 ? -2.129 -14.955 55.461 1.00 44.31 218 GLU B C 1
ATOM 3754 O O . GLU B 1 220 ? -1.804 -15.258 56.610 1.00 38.38 218 GLU B O 1
ATOM 3760 N N . GLN B 1 221 ? -3.379 -14.662 55.105 1.00 40.30 219 GLN B N 1
ATOM 3761 C CA . GLN B 1 221 ? -4.494 -14.546 56.044 1.00 44.87 219 GLN B CA 1
ATOM 3762 C C . GLN B 1 221 ? -5.024 -15.884 56.566 1.00 41.51 219 GLN B C 1
ATOM 3763 O O . GLN B 1 221 ? -5.449 -15.980 57.710 1.00 42.65 219 GLN B O 1
ATOM 3769 N N . SER B 1 222 ? -5.013 -16.906 55.716 1.00 33.31 220 SER B N 1
ATOM 3770 C CA . SER B 1 222 ? -5.642 -18.187 56.029 1.00 30.17 220 SER B CA 1
ATOM 3771 C C . SER B 1 222 ? -4.723 -19.128 56.787 1.00 33.66 220 SER B C 1
ATOM 3772 O O . SER B 1 222 ? -4.982 -20.327 56.820 1.00 41.10 220 SER B O 1
#

Foldseek 3Di:
DVVLVVLVVLLVVLLCCCQPPVLVVLVVCLVVLVVVLVVLVVVLVVLLVVLVVLLVVLVVLCVDDPSVLVSVLSNVVSVLSVVLSVLVVVLSVLSVPVPNVVSVVCSVVVSVVSVVLNVVLVVVLVVLVVVQVVLVVVLVVCVVVVPPCSVVSVVVNVVSVVVSVVSSVVSSVVSVVVSVVSVVVVVVSVVVSVVSVVVSVCVSVVVCVVSVVSSDPDD/DVVLVVLVVLLLVLLVCCQPPVLVVLVVVLVVLVVVLVVLVVVLVVLLVVLVVLLVVLVVLCPDDPRNLVSVLSNVVSVLSVVLSVLVVVLSVCSVPVPSVVSVVCSVVVNVVSVCLSVVLVVVLVVLVVVLVVLVVVLVVCVVVVPPCSVVSVVVSVVSVVVSVVSSVVSSVVSVVVSVVSVVSVVVSVVVSVVSVVVSVVVSCVVPVVSVVVSVVRD

InterPro domains:
  IPR001452 SH3 domain [PF14604] (338-383)
  IPR001452 SH3 domain [PS50002] (324-387)
  IPR001452 SH3 domain [SM00326] (327-386)
  IPR013606 IMD/I-BAR domain [PF08397] (16-226)
  IPR013606 IMD/I-BAR domain [PS51338] (1-239)
  IPR027267 AH/BAR domain superfamily [G3DSA:1.20.1270.60] (1-220)
  IPR027267 AH/BAR domain superfamily [SSF103657] (2-229)
  IPR027681 I-BAR domain containing protein IRSp53/IRTKS/Pinkbar [PTHR14206] (4-521)
  IPR030126 Brain-specific angiogenesis inhibitor 1-associated protein 2-like protein 2, I-BAR domain [cd07644] (6-220)
  IPR035593 Pinkbar, SH3 [cd11914] (327-385)
  IPR036028 SH3-like domain superfamily [SSF50044] (326-408)

Nearest PDB structures (foldseek):
  3ok8-assembly1_B  TM=9.739E-01  e=1.358E-24  Mus musculus
  2ykt-assembly1_A-2  TM=9.653E-01  e=1.420E-10  Homo sapiens
  1wdz-assembly1_A  TM=9.410E-01  e=1.916E-10  Homo sapiens
  1y2o-assembly1_B  TM=9.006E-01  e=3.158E-10  Homo sapiens
  2d1l-assembly1_A  TM=8.372E-01  e=1.193E-04  Mus musculus

Sequence (438 aa):
APEMDQFYRSTMAIYKSIMEQFNPALENLVYLGNNYLRAFHALSEAAEVYFSSAIQKIGEQQALQSSTSQILGEILVQMSDTQRRHLNSDLEEVVVQTFHGDLLQHMEKNTKKLDMQFIKDSCQHYEIEYRHRAANNLEKCMSELWRMERKRDKNAREMKEESVNRLHAQMQAFVSESKRAAELEEKRRYRFLAEKHLLLSNTFLQFLGRARGMLQNRRVLLWKEQSAPEMDQFYRSTMAIYKSIMEQFNNPALENLVYLGNNYLRAFHALSSEEAAEEVYFSAIQKIGEQALQQSSTSQQILGEIILVQMSDDTQRHHLNNSDLEEVVVQQTFHGDLLQHMEKKNTKLDMQFIKDSCQHYEIIEYRHRAANLEKCMSELWRMERKRDKNAREMKEESVNRLHAQMQAFVSSESKRAAELEEKRRYRFLAEKHLLLSNTFLQQFLGRARGMLQNRVLLWKEQS

B-factor: mean 50.58, std 16.87, range [17.39, 128.89]

GO terms:
  GO:0042802 identical protein binding (F, IPI)
  GO:0005543 phospholipid binding (F, IDA)
  GO:0061024 membrane organization (P, IDA)

Radius of gyration: 39.72 Å; Cα contacts (8 Å, |Δi|>4): 367; chains: 2; bounding box: 30×36×164 Å